Protein AF-0000000077151693 (afdb_homodimer)

Secondary structure (DSSP, 8-state):
-EEEEE-----TTBTTGGGTS-GGG-EETTEEHHHHHHHHHHHTT---EEEEE-HHHHHHHHHHTTT-GGGGGEEEEE--GGG-SSHHHHHHTTHHHHTTS-EEEEETTEEEEESSS-HHHHHHHHHHHH-SEEEEEEE-S--TTSEEEETTEEEES-S-TT--EEE-SEEEE-TTHHHHHTT----TTSS--HHHHHHHHHHTT-EEEEEE-TTEEEEE-SSHHHHHHHHHHHHHHHHHH----S-HHHHHHHTTSS-HHHHHHHHTT--BHHHHHHHHHHHH-/-EEEEE-----TTBTTGGGTS-GGG-EETTEEHHHHHHHHHHHTT---EEEEE-HHHHHHHHHHHTT-GGGGGEEEEE--GGG-SSHHHHHHTTHHHHTTS-EEEEETTEEEEESSS-HHHHHHHHHHHH-SEEEEEEE-S--TTSEEEETTEEEES-S-TT--EEE-SEEEE-TTHHHHHTT----TTSS--HHHHHHHHHHTT-EEEEEE-TTEEEEE-SSHHHHHHHHHHHHHHHHHH----S-HHHHHHHTTSS-HHHHHHHHTT--BHHHHHHHHHHHH-

pLDDT: mean 90.87, std 6.48, range [66.5, 98.62]

Sequence (570 aa):
MKGVIIAAGFGKRMWPATEAYSKIFHQIYDKPTVFYNLTNLIAMGITDICIVGTPEMNRQFKKLFSDSLLLKYLTFVDEQEDDVQGTATSIKKAEKFVGTDSFALFMGDCLFVDLTNSIFNDLREEFEERGVSLTITVPVKDARAFSYFDGDYIIEKGSDPTRKNAVPGFYIFKSDVFSYIDKISKSERNEYEIVSAINLMVKDKQFINAGHKYSLVWMDTGSMDGLKNASTLIALLENTTGRIIGSPYLELLKRGILSKKEVLDNIEHRSGQYAEALKKEVSQQMKGVIIAAGFGKRMWPATEAYSKIFHQIYDKPTVFYNLTNLIAMGITDICIVGTPEMNRQFKKLFSDSLLLKYLTFVDEQEDDVQGTATSIKKAEKFVGTDSFALFMGDCLFVDLTNSIFNDLREEFEERGVSLTITVPVKDARAFSYFDGDYIIEKGSDPTRKNAVPGFYIFKSDVFSYIDKISKSERNEYEIVSAINLMVKDKQFINAGHKYSLVWMDTGSMDGLKNASTLIALLENTTGRIIGSPYLELLKRGILSKKEVLDNIEHRSGQYAEALKKEVSQQ

Foldseek 3Di:
DAEEEEQADCLPVPPPVSVPAGQLQDDQAFGGLQLQVLLLCVLLVHQQYEYEYAPVHVVVVCVVCVLPPSVVSYDYFHDHNVQAQEPLSSVLSCLVVCPQHKYKYAYSQKHKFQPPSCVSNVVSVVCVVVVAKEFEWEFAQFQLCAWDDDDFAIDGNHPDRPDGIHTHRIIIHGSCLSVLLVVDAQDPVRGSYSSNSQRVCVVVVRYGHPYYDHRMDMFGRSDPVRSVVSSVVQCVVCVVPVDHRSHSLVSCCVVVNDDLVRSCVSLVPPDDDVSVSVVVVSVVD/DAEEEEQADCLPVDPPVSVVAGQLQDDQAFGGLQLQVLLLCVLLVHQQYEYEYAPVHVVVVCVVCVLHPSVVSYHYFHDHNVQAQEPLSSVLSCLVVCPQHKYKYAYSQKHKFQPPSCVSNVVSVVCVVVVAKEFEWEFAQFQLCAWDDDDFAIDGNHDDRPDGIHGQRIIIHGSCLSVLLVVDAQDPVRGSYSSNSQRVCVVVVRYGHPYYDHRMDMFGRSDPVRSVVSSVVQCVVCVVPVDHRSHSLVSCCVVVNDDLVRSCVSLVPPDDDVSVSVVVVSVVD

Nearest PDB structures (foldseek):
  6b5e-assembly1_A  TM=9.119E-01  e=1.435E-25  Mycobacterium tuberculosis H37Rv
  6b5e-assembly2_G  TM=9.198E-01  e=2.194E-25  Mycobacterium tuberculosis H37Rv
  3pkq-assembly2_A  TM=9.060E-01  e=1.526E-24  Salmonella enterica subsp. enterica serovar Typhimurium
  3pkq-assembly2_B  TM=8.773E-01  e=6.148E-25  Salmonella enterica subsp. enterica serovar Typhimurium
  4ho0-assembly1_A  TM=8.936E-01  e=6.153E-24  Aneurinibacillus thermoaerophilus

Radius of gyration: 25.18 Å; Cα contacts (8 Å, |Δi|>4): 1153; chains: 2; bounding box: 57×76×51 Å

Structure (mmCIF, N/CA/C/O backbone):
data_AF-0000000077151693-model_v1
#
loop_
_entity.id
_entity.type
_entity.pdbx_description
1 polymer 'Glucose-1-phosphate thymidylyltransferase'
#
loop_
_atom_site.group_PDB
_atom_site.id
_atom_site.type_symbol
_atom_site.label_atom_id
_atom_site.label_alt_id
_atom_site.label_comp_id
_atom_site.label_asym_id
_atom_site.label_entity_id
_atom_site.label_seq_id
_atom_site.pdbx_PDB_ins_code
_atom_site.Cartn_x
_atom_site.Cartn_y
_atom_site.Cartn_z
_atom_site.occupancy
_atom_site.B_iso_or_equiv
_atom_site.auth_seq_id
_atom_site.auth_comp_id
_atom_site.auth_asym_id
_atom_site.auth_atom_id
_atom_site.pdbx_PDB_model_num
ATOM 1 N N . MET A 1 1 ? -9.953 29.953 7.035 1 96.38 1 MET A N 1
ATOM 2 C CA . MET A 1 1 ? -8.75 29.125 7.059 1 96.38 1 MET A CA 1
ATOM 3 C C . MET A 1 1 ? -8.82 28.031 6.004 1 96.38 1 MET A C 1
ATOM 5 O O . MET A 1 1 ? -9.867 27.422 5.809 1 96.38 1 MET A O 1
ATOM 9 N N . LYS A 1 2 ? -7.727 27.828 5.293 1 98.44 2 LYS A N 1
ATOM 10 C CA . LYS A 1 2 ? -7.672 26.812 4.234 1 98.44 2 LYS A CA 1
ATOM 11 C C . LYS A 1 2 ? -6.785 25.641 4.637 1 98.44 2 LYS A C 1
ATOM 13 O O . LYS A 1 2 ? -6.145 25.672 5.691 1 98.44 2 LYS A O 1
ATOM 18 N N . GLY A 1 3 ? -6.918 24.531 3.877 1 98.56 3 GLY A N 1
ATOM 19 C CA . GLY A 1 3 ? -6.086 23.359 4.113 1 98.56 3 GLY A CA 1
ATOM 20 C C . GLY A 1 3 ? -5.117 23.078 2.979 1 98.56 3 GLY A C 1
ATOM 21 O O . GLY A 1 3 ? -5.457 23.25 1.807 1 98.56 3 GLY A O 1
ATOM 22 N N . VAL A 1 4 ? -3.914 22.719 3.346 1 98.25 4 VAL A N 1
ATOM 23 C CA . VAL A 1 4 ? -2.91 22.344 2.354 1 98.25 4 VAL A CA 1
ATOM 24 C C . VAL A 1 4 ? -2.271 21.016 2.738 1 98.25 4 VAL A C 1
ATOM 26 O O . VAL A 1 4 ? -1.917 20.797 3.9 1 98.25 4 VAL A O 1
ATOM 29 N N . ILE A 1 5 ? -2.217 20.109 1.831 1 96.62 5 ILE A N 1
ATOM 30 C CA . ILE A 1 5 ? -1.485 18.859 1.981 1 96.62 5 ILE A CA 1
ATOM 31 C C . ILE A 1 5 ? -0.341 18.797 0.971 1 96.62 5 ILE A C 1
ATOM 33 O O . ILE A 1 5 ? -0.561 18.953 -0.234 1 96.62 5 ILE A O 1
ATOM 37 N N . ILE A 1 6 ? 0.867 18.641 1.501 1 94.5 6 ILE A N 1
ATOM 38 C CA . ILE A 1 6 ? 2.031 18.547 0.626 1 94.5 6 ILE A CA 1
ATOM 39 C C . ILE A 1 6 ? 2.289 17.078 0.276 1 94.5 6 ILE A C 1
ATOM 41 O O . ILE A 1 6 ? 2.617 16.281 1.151 1 94.5 6 ILE A O 1
ATOM 45 N N . ALA A 1 7 ? 2.117 16.781 -0.981 1 87.94 7 ALA A N 1
ATOM 46 C CA . ALA A 1 7 ? 2.291 15.414 -1.462 1 87.94 7 ALA A CA 1
ATOM 47 C C . ALA A 1 7 ? 3.389 15.344 -2.52 1 87.94 7 ALA A C 1
ATOM 49 O O . ALA A 1 7 ? 3.471 14.367 -3.27 1 87.94 7 ALA A O 1
ATOM 50 N N . ALA A 1 8 ? 4.168 16.266 -2.744 1 72.94 8 ALA A N 1
ATOM 51 C CA . ALA A 1 8 ? 5.105 16.406 -3.855 1 72.94 8 ALA A CA 1
ATOM 52 C C . ALA A 1 8 ? 6.324 15.508 -3.662 1 72.94 8 ALA A C 1
ATOM 54 O O . ALA A 1 8 ? 7.176 15.406 -4.551 1 72.94 8 ALA A O 1
ATOM 55 N N . GLY A 1 9 ? 6.336 14.711 -2.684 1 71.12 9 GLY A N 1
ATOM 56 C CA . GLY A 1 9 ? 7.5 13.844 -2.555 1 71.12 9 GLY A CA 1
ATOM 57 C C . GLY A 1 9 ? 7.457 12.648 -3.484 1 71.12 9 GLY A C 1
ATOM 58 O O . GLY A 1 9 ? 6.418 11.992 -3.621 1 71.12 9 GLY A O 1
ATOM 59 N N . PHE A 1 10 ? 8.484 12.469 -4.312 1 66.81 10 PHE A N 1
ATOM 60 C CA . PHE A 1 10 ? 8.531 11.43 -5.336 1 66.81 10 PHE A CA 1
ATOM 61 C C . PHE A 1 10 ? 8.766 10.062 -4.707 1 66.81 10 PHE A C 1
ATOM 63 O O . PHE A 1 10 ? 8.672 9.039 -5.383 1 66.81 10 PHE A O 1
ATOM 70 N N . GLY A 1 11 ? 8.867 10.102 -3.414 1 69.31 11 GLY A N 1
ATOM 71 C CA . GLY A 1 11 ? 8.977 8.844 -2.697 1 69.31 11 GLY A CA 1
ATOM 72 C C . GLY A 1 11 ? 10.18 8.023 -3.115 1 69.31 11 GLY A C 1
ATOM 73 O O . GLY A 1 11 ? 10.102 6.793 -3.195 1 69.31 11 GLY A O 1
ATOM 74 N N . LYS A 1 12 ? 11.297 8.719 -3.443 1 72.5 12 LYS A N 1
ATOM 75 C CA . LYS A 1 12 ? 12.484 8.023 -3.938 1 72.5 12 LYS A CA 1
ATOM 76 C C . LYS A 1 12 ? 13 7.023 -2.91 1 72.5 12 LYS A C 1
ATOM 78 O O . LYS A 1 12 ? 13.531 5.973 -3.273 1 72.5 12 LYS A O 1
ATOM 83 N N . ARG A 1 13 ? 12.633 7.273 -1.697 1 76.06 1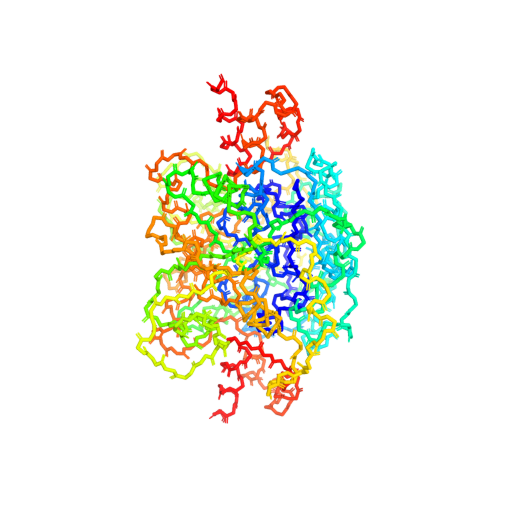3 ARG A N 1
ATOM 84 C CA . ARG A 1 13 ? 13.117 6.414 -0.62 1 76.06 13 ARG A CA 1
ATOM 85 C C . ARG A 1 13 ? 12.211 5.203 -0.437 1 76.06 13 ARG A C 1
ATOM 87 O O . ARG A 1 13 ? 12.469 4.352 0.418 1 76.06 13 ARG A O 1
ATOM 94 N N . MET A 1 14 ? 11.227 5.074 -1.236 1 81.81 14 MET A N 1
ATOM 95 C CA . MET A 1 14 ? 10.297 3.955 -1.101 1 81.81 14 MET A CA 1
ATOM 96 C C . MET A 1 14 ? 10.234 3.145 -2.391 1 81.81 14 MET A C 1
ATOM 98 O O . MET A 1 14 ? 9.219 2.508 -2.678 1 81.81 14 MET A O 1
ATOM 102 N N . TRP A 1 15 ? 11.273 3.275 -3.115 1 85.56 15 TRP A N 1
ATOM 103 C CA . TRP A 1 15 ? 11.391 2.381 -4.262 1 85.56 15 TRP A CA 1
ATOM 104 C C . TRP A 1 15 ? 11.328 0.921 -3.822 1 85.56 15 TRP A C 1
ATOM 106 O O . TRP A 1 15 ? 11.867 0.56 -2.773 1 85.56 15 TRP A O 1
ATOM 116 N N . PRO A 1 16 ? 10.547 0.108 -4.66 1 87.19 16 PRO A N 1
ATOM 117 C CA . PRO A 1 16 ? 10.141 0.33 -6.051 1 87.19 16 PRO A CA 1
ATOM 118 C C . PRO A 1 16 ? 8.703 0.819 -6.172 1 87.19 16 PRO A C 1
ATOM 120 O O . PRO A 1 16 ? 8.297 1.301 -7.234 1 87.19 16 PRO A O 1
ATOM 123 N N . ALA A 1 17 ? 7.898 0.808 -5.129 1 79.06 17 ALA A N 1
ATOM 124 C CA . ALA A 1 17 ? 6.461 1.048 -5.219 1 79.06 17 ALA A CA 1
ATOM 125 C C . ALA A 1 17 ? 6.172 2.447 -5.754 1 79.06 17 ALA A C 1
ATOM 127 O O . ALA A 1 17 ? 5.223 2.645 -6.516 1 79.06 17 ALA A O 1
ATOM 128 N N . THR A 1 18 ? 6.98 3.295 -5.449 1 76.94 18 THR A N 1
ATOM 129 C CA . THR A 1 18 ? 6.711 4.699 -5.734 1 76.94 18 THR A CA 1
ATOM 130 C C . THR A 1 18 ? 6.977 5.016 -7.203 1 76.94 18 THR A C 1
ATOM 132 O O . THR A 1 18 ? 6.66 6.109 -7.676 1 76.94 18 THR A O 1
ATOM 135 N N . GLU A 1 19 ? 7.5 4.031 -7.84 1 78.5 19 GLU A N 1
ATOM 136 C CA . GLU A 1 19 ? 7.574 4.18 -9.289 1 78.5 19 GLU A CA 1
ATOM 137 C C . GLU A 1 19 ? 6.195 4.066 -9.93 1 78.5 19 GLU A C 1
ATOM 139 O O . GLU A 1 19 ? 5.949 4.637 -10.992 1 78.5 19 GLU A O 1
ATOM 144 N N . ALA A 1 20 ? 5.395 3.393 -9.227 1 74.88 20 ALA A N 1
ATOM 145 C CA . ALA A 1 20 ? 4.082 3.125 -9.812 1 74.88 20 ALA A CA 1
ATOM 146 C C . ALA A 1 20 ? 3.051 4.148 -9.336 1 74.88 20 ALA A C 1
ATOM 148 O O . ALA A 1 20 ? 2.107 4.469 -10.062 1 74.88 20 ALA A O 1
ATOM 149 N N . TYR A 1 21 ? 3.232 4.547 -8.094 1 78.38 21 TYR A N 1
ATOM 150 C CA . TYR A 1 21 ? 2.264 5.492 -7.547 1 78.38 21 TYR A CA 1
ATOM 151 C C . TYR A 1 21 ? 2.875 6.301 -6.41 1 78.38 21 TYR A C 1
ATOM 153 O O . TYR A 1 21 ? 3.898 5.914 -5.84 1 78.38 21 TYR A O 1
ATOM 161 N N . SER A 1 22 ? 2.203 7.332 -6.066 1 81.31 22 SER A N 1
ATOM 162 C CA . SER A 1 22 ? 2.703 8.25 -5.047 1 81.31 22 SER A CA 1
ATOM 163 C C . SER A 1 22 ? 2.492 7.688 -3.646 1 81.31 22 SER A C 1
ATOM 165 O O . SER A 1 22 ? 1.486 7.023 -3.383 1 81.31 22 SER A O 1
ATOM 167 N N . LYS A 1 23 ? 3.375 8.094 -2.818 1 83.19 23 LYS A N 1
ATOM 168 C CA . LYS A 1 23 ? 3.359 7.578 -1.451 1 83.19 23 LYS A CA 1
ATOM 169 C C . LYS A 1 23 ? 2.102 8.031 -0.71 1 83.19 23 LYS A C 1
ATOM 171 O O . LYS A 1 23 ? 1.709 7.414 0.284 1 83.19 23 LYS A O 1
ATOM 176 N N . ILE A 1 24 ? 1.493 9.062 -1.16 1 85.25 24 ILE A N 1
ATOM 177 C CA . ILE A 1 24 ? 0.303 9.562 -0.486 1 85.25 24 ILE A CA 1
ATOM 178 C C . ILE A 1 24 ? -0.848 8.578 -0.661 1 85.25 24 ILE A C 1
ATOM 180 O O . ILE A 1 24 ? -1.867 8.672 0.028 1 85.25 24 ILE A O 1
ATOM 184 N N . PHE A 1 25 ? -0.628 7.625 -1.527 1 87.44 25 PHE A N 1
ATOM 185 C CA . PHE A 1 25 ? -1.661 6.629 -1.787 1 87.44 25 PHE A CA 1
ATOM 186 C C . PHE A 1 25 ? -1.347 5.32 -1.069 1 87.44 25 PHE A C 1
ATOM 188 O O . PHE A 1 25 ? -2.125 4.367 -1.136 1 87.44 25 PHE A O 1
ATOM 195 N N . HIS A 1 26 ? -0.269 5.367 -0.399 1 89.44 26 HIS A N 1
ATOM 196 C CA . HIS A 1 26 ? 0.04 4.164 0.368 1 89.44 26 HIS A CA 1
ATOM 197 C C . HIS A 1 26 ? -1.084 3.828 1.343 1 89.44 26 HIS A C 1
ATOM 199 O O . HIS A 1 26 ? -1.648 4.723 1.978 1 89.44 26 HIS A O 1
ATOM 205 N N . GLN A 1 27 ? -1.308 2.561 1.437 1 90.94 27 GLN A N 1
ATOM 206 C CA . GLN A 1 27 ? -2.371 2.113 2.33 1 90.94 27 GLN A CA 1
ATOM 207 C C . GLN A 1 27 ? -1.893 2.08 3.779 1 90.94 27 GLN A C 1
ATOM 209 O O . GLN A 1 27 ? -0.842 1.509 4.078 1 90.94 27 GLN A O 1
ATOM 214 N N . ILE A 1 28 ? -2.619 2.74 4.578 1 94.62 28 ILE A N 1
ATOM 215 C CA . ILE A 1 28 ? -2.531 2.537 6.02 1 94.62 28 ILE A CA 1
ATOM 216 C C . ILE A 1 28 ? -3.74 1.741 6.504 1 94.62 28 ILE A C 1
ATOM 218 O O . ILE A 1 28 ? -4.809 2.309 6.742 1 94.62 28 ILE A O 1
ATOM 222 N N . TYR A 1 29 ? -3.547 0.47 6.586 1 94.38 29 TYR A N 1
ATOM 223 C CA . TYR A 1 29 ? -4.598 -0.506 6.844 1 94.38 29 TYR A CA 1
ATOM 224 C C . TYR A 1 29 ? -5.711 -0.399 5.809 1 94.38 29 TYR A C 1
ATOM 226 O O . TYR A 1 29 ? -5.52 -0.755 4.645 1 94.38 29 TYR A O 1
ATOM 234 N N . ASP A 1 30 ? -6.82 0.269 6.09 1 93.06 30 ASP A N 1
ATOM 235 C CA . ASP A 1 30 ? -7.965 0.133 5.195 1 93.06 30 ASP A CA 1
ATOM 236 C C . ASP A 1 30 ? -8.195 1.415 4.395 1 93.06 30 ASP A C 1
ATOM 238 O O . ASP A 1 30 ? -9.133 1.499 3.602 1 93.06 30 ASP A O 1
ATOM 242 N N . LYS A 1 31 ? -7.324 2.379 4.523 1 94.12 31 LYS A N 1
ATOM 243 C CA . LYS A 1 31 ? -7.477 3.643 3.809 1 94.12 31 LYS A CA 1
ATOM 244 C C . LYS A 1 31 ? -6.125 4.184 3.352 1 94.12 31 LYS A C 1
ATOM 246 O O . LYS A 1 31 ? -5.094 3.895 3.967 1 94.12 31 LYS A O 1
ATOM 251 N N . PRO A 1 32 ? -6.176 4.91 2.275 1 92.69 32 PRO A N 1
ATOM 252 C CA . PRO A 1 32 ? -4.93 5.562 1.871 1 92.69 32 PRO A CA 1
ATOM 253 C C . PRO A 1 32 ? -4.508 6.676 2.824 1 92.69 32 PRO A C 1
ATOM 255 O O . PRO A 1 32 ? -5.355 7.273 3.494 1 92.69 32 PRO A O 1
ATOM 258 N N . THR A 1 33 ? -3.277 6.977 2.803 1 92.62 33 THR A N 1
ATOM 259 C CA . THR A 1 33 ? -2.666 7.945 3.705 1 92.62 33 THR A CA 1
ATOM 260 C C . THR A 1 33 ? -3.385 9.289 3.623 1 92.62 33 THR A C 1
ATOM 262 O O . THR A 1 33 ? -3.635 9.93 4.648 1 92.62 33 THR A O 1
ATOM 265 N N . VAL A 1 34 ? -3.822 9.711 2.514 1 93.06 34 VAL A N 1
ATOM 266 C CA . VAL A 1 34 ? -4.398 11.031 2.293 1 93.06 34 VAL A CA 1
ATOM 267 C C . VAL A 1 34 ? -5.723 11.148 3.047 1 93.06 34 VAL A C 1
ATOM 269 O O . VAL A 1 34 ? -6.102 12.242 3.479 1 93.06 34 VAL A O 1
ATOM 272 N N . PHE A 1 35 ? -6.434 10.07 3.273 1 94.81 35 PHE A N 1
ATOM 273 C CA . PHE A 1 35 ? -7.719 10.109 3.961 1 94.81 35 PHE A CA 1
ATOM 274 C C . PHE A 1 35 ? -7.547 10.594 5.398 1 94.81 35 PHE A C 1
ATOM 276 O O . PHE A 1 35 ? -8.391 11.328 5.914 1 94.81 35 PHE A O 1
ATOM 283 N N . TYR A 1 36 ? -6.469 10.203 5.953 1 95.12 36 TYR A N 1
ATOM 284 C CA . TYR A 1 36 ? -6.227 10.578 7.344 1 95.12 36 TYR A CA 1
ATOM 285 C C . TYR A 1 36 ? -5.949 12.07 7.465 1 95.12 36 TYR A C 1
ATOM 287 O O . TYR A 1 36 ? -6.477 12.734 8.367 1 95.12 36 TYR A O 1
ATOM 295 N N . ASN A 1 37 ? -5.172 12.57 6.566 1 95 37 ASN A N 1
ATOM 296 C CA . ASN A 1 37 ? -4.891 14.008 6.562 1 95 37 ASN A CA 1
ATOM 297 C C . ASN A 1 37 ? -6.148 14.82 6.27 1 95 37 ASN A C 1
ATOM 299 O O . ASN A 1 37 ? -6.398 15.836 6.918 1 95 37 ASN A O 1
ATOM 303 N N . LEU A 1 38 ? -6.922 14.336 5.309 1 95.75 38 LEU A N 1
ATOM 304 C CA . LEU A 1 38 ? -8.18 15 5 1 95.75 38 LEU A CA 1
ATOM 305 C C . LEU A 1 38 ? -9.102 15.023 6.219 1 95.75 38 LEU A C 1
ATOM 307 O O . LEU A 1 38 ? -9.703 16.047 6.527 1 95.75 38 LEU A O 1
ATOM 311 N N . THR A 1 39 ? -9.148 13.914 6.867 1 95.12 39 THR A N 1
ATOM 312 C CA . THR A 1 39 ? -9.984 13.789 8.055 1 95.12 39 THR A CA 1
ATOM 313 C C . THR A 1 39 ? -9.594 14.836 9.102 1 95.12 39 THR A C 1
ATOM 315 O O . THR A 1 39 ? -10.461 15.516 9.664 1 95.12 39 THR A O 1
ATOM 318 N N . ASN A 1 40 ? -8.328 14.992 9.305 1 94.38 40 ASN A N 1
ATOM 319 C CA . ASN A 1 40 ? -7.848 15.93 10.312 1 94.38 40 ASN A CA 1
ATOM 320 C C . ASN A 1 40 ? -8.148 17.375 9.922 1 94.38 40 ASN A C 1
ATOM 322 O O . ASN A 1 40 ? -8.523 18.188 10.773 1 94.38 40 ASN A O 1
ATOM 326 N N . LEU A 1 41 ? -8.008 17.688 8.656 1 96.56 41 LEU A N 1
ATOM 327 C CA . LEU A 1 41 ? -8.336 19.031 8.188 1 96.56 41 LEU A CA 1
ATOM 328 C C . LEU A 1 41 ? -9.828 19.312 8.352 1 96.56 41 LEU A C 1
ATOM 330 O O . LEU A 1 41 ? -10.211 20.375 8.836 1 96.56 41 LEU A O 1
ATOM 334 N N . ILE A 1 42 ? -10.625 18.375 7.992 1 95.19 42 ILE A N 1
ATOM 335 C CA . ILE A 1 42 ? -12.07 18.531 8.109 1 95.19 42 ILE A CA 1
ATOM 336 C C . ILE A 1 42 ? -12.453 18.641 9.586 1 95.19 42 ILE A C 1
ATOM 338 O O . ILE A 1 42 ? -13.344 19.422 9.938 1 95.19 42 ILE A O 1
ATOM 342 N N . ALA A 1 43 ? -11.742 17.891 10.398 1 92.5 43 ALA A N 1
ATOM 343 C CA . ALA A 1 43 ? -11.984 17.984 11.836 1 92.5 43 ALA A CA 1
ATOM 344 C C . ALA A 1 43 ? -11.711 19.391 12.352 1 92.5 43 ALA A C 1
ATOM 346 O O . ALA A 1 43 ? -12.32 19.828 13.336 1 92.5 43 ALA A O 1
ATOM 347 N N . MET A 1 44 ? -10.852 20.094 11.68 1 94 44 MET A N 1
ATOM 348 C CA . MET A 1 44 ? -10.539 21.469 12.016 1 94 44 MET A CA 1
ATOM 349 C C . MET A 1 44 ? -11.586 22.422 11.445 1 94 44 MET A C 1
ATOM 351 O O . MET A 1 44 ? -11.516 23.625 11.664 1 94 44 MET A O 1
ATOM 355 N N . GLY A 1 45 ? -12.508 21.875 10.703 1 93.94 45 GLY A N 1
ATOM 356 C CA . GLY A 1 45 ? -13.531 22.672 10.062 1 93.94 45 GLY A CA 1
ATOM 357 C C . GLY A 1 45 ? -13.109 23.219 8.703 1 93.94 45 GLY A C 1
ATOM 358 O O . GLY A 1 45 ? -13.695 24.172 8.195 1 93.94 45 GLY A O 1
ATOM 359 N N . ILE A 1 46 ? -12.125 22.641 8.156 1 96.94 46 ILE A N 1
ATOM 360 C CA . ILE A 1 46 ? -11.57 23.125 6.902 1 96.94 46 ILE A CA 1
ATOM 361 C C . ILE A 1 46 ? -12.07 22.266 5.746 1 96.94 46 ILE A C 1
ATOM 363 O O . ILE A 1 46 ? -11.883 21.047 5.746 1 96.94 46 ILE A O 1
ATOM 367 N N . THR A 1 47 ? -12.672 22.891 4.695 1 96.75 47 THR A N 1
ATOM 368 C CA . THR A 1 47 ? -13.156 22.109 3.555 1 96.75 47 THR A CA 1
ATOM 369 C C . THR A 1 47 ? -12.594 22.672 2.25 1 96.75 47 THR A C 1
ATOM 371 O O . THR A 1 47 ? -12.828 22.109 1.177 1 96.75 47 THR A O 1
ATOM 374 N N . ASP A 1 48 ? -11.969 23.797 2.322 1 98.12 48 ASP A N 1
ATOM 375 C CA . ASP A 1 48 ? -11.203 24.312 1.187 1 98.12 48 ASP A CA 1
ATOM 376 C C . ASP A 1 48 ? -9.75 23.828 1.252 1 98.12 48 ASP A C 1
ATOM 378 O O . ASP A 1 48 ? -8.914 24.469 1.9 1 98.12 48 ASP A O 1
ATOM 382 N N . ILE A 1 49 ? -9.508 22.719 0.567 1 97.81 49 ILE A N 1
ATOM 383 C CA . ILE A 1 49 ? -8.25 22 0.762 1 97.81 49 ILE A CA 1
ATOM 384 C C . ILE A 1 49 ? -7.5 21.906 -0.563 1 97.81 49 ILE A C 1
ATOM 386 O O . ILE A 1 49 ? -8.094 21.594 -1.6 1 97.81 49 ILE A O 1
ATOM 390 N N . CYS A 1 50 ? -6.254 22.203 -0.517 1 97.56 50 CYS A N 1
ATOM 391 C CA . CYS A 1 50 ? -5.363 22.094 -1.666 1 97.56 50 CYS A CA 1
ATOM 392 C C . CYS A 1 50 ? -4.363 20.969 -1.478 1 97.56 50 CYS A C 1
ATOM 394 O O . CYS A 1 50 ? -3.762 20.828 -0.409 1 97.56 50 CYS A O 1
ATOM 396 N N . ILE A 1 51 ? -4.234 20.141 -2.463 1 95.38 51 ILE A N 1
ATOM 397 C CA . ILE A 1 51 ? -3.203 19.109 -2.488 1 95.38 51 ILE A CA 1
ATOM 398 C C . ILE A 1 51 ? -2.127 19.484 -3.506 1 95.38 51 ILE A C 1
ATOM 400 O O . ILE A 1 51 ? -2.416 19.625 -4.695 1 95.38 51 ILE A O 1
ATOM 404 N N . VAL A 1 52 ? -0.929 19.672 -2.986 1 95.06 52 VAL A N 1
ATOM 405 C CA . VAL A 1 52 ? 0.211 19.969 -3.848 1 95.06 52 VAL A CA 1
ATOM 406 C C . VAL A 1 52 ? 0.963 18.688 -4.176 1 95.06 52 VAL A C 1
ATOM 408 O O . VAL A 1 52 ? 1.531 18.047 -3.285 1 95.06 52 VAL A O 1
ATOM 411 N N . GLY A 1 53 ? 0.914 18.281 -5.367 1 91.44 53 GLY A N 1
ATOM 412 C CA . GLY A 1 53 ? 1.579 17.062 -5.801 1 91.44 53 GLY A CA 1
ATOM 413 C C . GLY A 1 53 ? 2.041 17.125 -7.246 1 91.44 53 GLY A C 1
ATOM 414 O O . GLY A 1 53 ? 1.892 18.156 -7.91 1 91.44 53 GLY A O 1
ATOM 415 N N . THR A 1 54 ? 2.662 16.094 -7.703 1 87 54 THR A N 1
ATOM 416 C CA . THR A 1 54 ? 3.078 16.016 -9.102 1 87 54 THR A CA 1
ATOM 417 C C . THR A 1 54 ? 1.869 15.844 -10.016 1 87 54 THR A C 1
ATOM 419 O O . THR A 1 54 ? 0.794 15.438 -9.562 1 87 54 THR A O 1
ATOM 422 N N . PRO A 1 55 ? 2.152 16.156 -11.258 1 86.19 55 PRO A N 1
ATOM 423 C CA . PRO A 1 55 ? 1.048 15.977 -12.203 1 86.19 55 PRO A CA 1
ATOM 424 C C . PRO A 1 55 ? 0.528 14.539 -12.234 1 86.19 55 PRO A C 1
ATOM 426 O O . PRO A 1 55 ? -0.684 14.32 -12.297 1 86.19 55 PRO A O 1
ATOM 429 N N . GLU A 1 56 ? 1.395 13.633 -12.148 1 79.94 56 GLU A N 1
ATOM 430 C CA . GLU A 1 56 ? 0.995 12.227 -12.156 1 79.94 56 GLU A CA 1
ATOM 431 C C . GLU A 1 56 ? 0.181 11.875 -10.922 1 79.94 56 GLU A C 1
ATOM 433 O O . GLU A 1 56 ? -0.83 11.172 -11.008 1 79.94 56 GLU A O 1
ATOM 438 N N . MET A 1 57 ? 0.623 12.328 -9.891 1 82.62 57 MET A N 1
ATOM 439 C CA . MET A 1 57 ? -0.086 12.094 -8.633 1 82.62 57 MET A CA 1
ATOM 440 C C . MET A 1 57 ? -1.483 12.703 -8.68 1 82.62 57 MET A C 1
ATOM 442 O O . MET A 1 57 ? -2.451 12.086 -8.234 1 82.62 57 MET A O 1
ATOM 446 N N . ASN A 1 58 ? -1.485 13.875 -9.18 1 85.19 58 ASN A N 1
ATOM 447 C CA . ASN A 1 58 ? -2.771 14.562 -9.227 1 85.19 58 ASN A CA 1
ATOM 448 C C . ASN A 1 58 ? -3.76 13.844 -10.141 1 85.19 58 ASN A C 1
ATOM 450 O O . ASN A 1 58 ? -4.965 13.836 -9.883 1 85.19 58 ASN A O 1
ATOM 454 N N . ARG A 1 59 ? -3.236 13.227 -11.117 1 82.06 59 ARG A N 1
ATOM 455 C CA . ARG A 1 59 ? -4.086 12.406 -11.977 1 82.06 59 ARG A CA 1
ATOM 456 C C . ARG A 1 59 ? -4.629 11.203 -11.211 1 82.06 59 ARG A C 1
ATOM 458 O O . ARG A 1 59 ? -5.809 10.867 -11.328 1 82.06 59 ARG A O 1
ATOM 465 N N . GLN A 1 60 ? -3.758 10.664 -10.453 1 79.94 60 GLN A N 1
ATOM 466 C CA . GLN A 1 60 ? -4.172 9.523 -9.641 1 79.94 60 GLN A CA 1
ATOM 467 C C . GLN A 1 60 ? -5.219 9.93 -8.609 1 79.94 60 GLN A C 1
ATOM 469 O O . GLN A 1 60 ? -6.152 9.172 -8.336 1 79.94 60 GLN A O 1
ATOM 474 N N . PHE A 1 61 ? -5.031 11.07 -8.125 1 82.38 61 PHE A N 1
ATOM 475 C CA . PHE A 1 61 ? -5.98 11.602 -7.152 1 82.38 61 PHE A CA 1
ATOM 476 C C . PHE A 1 61 ? -7.355 11.789 -7.781 1 82.38 61 PHE A C 1
ATOM 478 O O . PHE A 1 61 ? -8.375 11.445 -7.18 1 82.38 61 PHE A O 1
ATOM 485 N N . LYS A 1 62 ? -7.277 12.367 -8.867 1 80.81 62 LYS A N 1
ATOM 486 C CA . LYS A 1 62 ? -8.539 12.625 -9.555 1 80.81 62 LYS A CA 1
ATOM 487 C C . LYS A 1 62 ? -9.281 11.32 -9.844 1 80.81 62 LYS A C 1
ATOM 489 O O . LYS A 1 62 ? -10.508 11.273 -9.789 1 80.81 62 LYS A O 1
ATOM 494 N N . LYS A 1 63 ? -8.539 10.328 -9.992 1 79.44 63 LYS A N 1
ATOM 495 C CA . LYS A 1 63 ? -9.156 9.016 -10.172 1 79.44 63 LYS A CA 1
ATOM 496 C C . LYS A 1 63 ? -9.719 8.492 -8.859 1 79.44 63 LYS A C 1
ATOM 498 O O . LYS A 1 63 ? -10.852 8.008 -8.812 1 79.44 63 LYS A O 1
ATOM 503 N N . LEU A 1 64 ? -8.977 8.625 -7.863 1 78.19 64 LEU A N 1
ATOM 504 C CA . LEU A 1 64 ? -9.383 8.164 -6.539 1 78.19 64 LEU A CA 1
ATOM 505 C C . LEU A 1 64 ? -10.688 8.828 -6.113 1 78.19 64 LEU A C 1
ATOM 507 O O . LEU A 1 64 ? -11.555 8.18 -5.523 1 78.19 64 LEU A O 1
ATOM 511 N N . PHE A 1 65 ? -10.797 10.047 -6.52 1 78.62 65 PHE A N 1
ATOM 512 C CA . PHE A 1 65 ? -11.93 10.82 -6.016 1 78.62 65 PHE A CA 1
ATOM 513 C C . PHE A 1 65 ? -12.969 11.031 -7.109 1 78.62 65 PHE A C 1
ATOM 515 O O . PHE A 1 65 ? -13.938 11.766 -6.918 1 78.62 65 PHE A O 1
ATOM 522 N N . SER A 1 66 ? -12.773 10.492 -8.266 1 74.94 66 SER A N 1
ATOM 523 C CA . SER A 1 66 ? -13.586 10.773 -9.445 1 74.94 66 SER A CA 1
ATOM 524 C C . SER A 1 66 ? -15.07 10.648 -9.125 1 74.94 66 SER A C 1
ATOM 526 O O . SER A 1 66 ? -15.875 11.484 -9.555 1 74.94 66 SER A O 1
ATOM 528 N N . ASP A 1 67 ? -15.461 9.758 -8.383 1 78.31 67 ASP A N 1
ATOM 529 C CA . ASP A 1 67 ? -16.875 9.602 -8.047 1 78.31 67 ASP A CA 1
ATOM 530 C C . ASP A 1 67 ? -17.125 9.82 -6.559 1 78.31 67 ASP A C 1
ATOM 532 O O . ASP A 1 67 ? -18.125 9.367 -6.012 1 78.31 67 ASP A O 1
ATOM 536 N N . SER A 1 68 ? -16.234 10.578 -6.094 1 84.44 68 SER A N 1
ATOM 537 C CA . SER A 1 68 ? -16.312 10.789 -4.652 1 84.44 68 SER A CA 1
ATOM 538 C C . SER A 1 68 ? -16.875 12.164 -4.32 1 84.44 68 SER A C 1
ATOM 540 O O . SER A 1 68 ? -16.578 13.141 -5.008 1 84.44 68 SER A O 1
ATOM 542 N N . LEU A 1 69 ? -17.641 12.281 -3.301 1 88.56 69 LEU A N 1
ATOM 543 C CA . LEU A 1 69 ? -18.156 13.539 -2.768 1 88.56 69 LEU A CA 1
ATOM 544 C C . LEU A 1 69 ? -17.016 14.414 -2.264 1 88.56 69 LEU A C 1
ATOM 546 O O . LEU A 1 69 ? -17.172 15.625 -2.107 1 88.56 69 LEU A O 1
ATOM 550 N N . LEU A 1 70 ? -15.906 13.812 -2.158 1 90.31 70 LEU A N 1
ATOM 551 C CA . LEU A 1 70 ? -14.789 14.531 -1.549 1 90.31 70 LEU A CA 1
ATOM 552 C C . LEU A 1 70 ? -14.141 15.469 -2.555 1 90.31 70 LEU A C 1
ATOM 554 O O . LEU A 1 70 ? -13.445 16.406 -2.166 1 90.31 70 LEU A O 1
ATOM 558 N N . LEU A 1 71 ? -14.375 15.211 -3.822 1 89.94 71 LEU A N 1
ATOM 559 C CA . LEU A 1 71 ? -13.688 15.953 -4.875 1 89.94 71 LEU A CA 1
ATOM 560 C C . LEU A 1 71 ? -14.031 17.438 -4.816 1 89.94 71 LEU A C 1
ATOM 562 O O . LEU A 1 71 ? -13.188 18.281 -5.113 1 89.94 71 LEU A O 1
ATOM 566 N N . LYS A 1 72 ? -15.195 17.734 -4.422 1 91.56 72 LYS A N 1
ATOM 567 C CA . LYS A 1 72 ? -15.656 19.125 -4.453 1 91.56 72 LYS A CA 1
ATOM 568 C C . LYS A 1 72 ? -14.93 19.969 -3.408 1 91.56 72 LYS A C 1
ATOM 570 O O . LYS A 1 72 ? -14.961 21.188 -3.463 1 91.56 72 LYS A O 1
ATOM 575 N N . TYR A 1 73 ? -14.258 19.328 -2.5 1 94.44 73 TYR A N 1
ATOM 576 C CA . TYR A 1 73 ? -13.562 20.047 -1.437 1 94.44 73 TYR A CA 1
ATOM 577 C C . TYR A 1 73 ? -12.078 20.188 -1.755 1 94.44 73 TYR A C 1
ATOM 579 O O . TYR A 1 73 ? -11.328 20.812 -0.992 1 94.44 73 TYR A O 1
ATOM 587 N N . LEU A 1 74 ? -11.695 19.672 -2.949 1 94.88 74 LEU A N 1
ATOM 588 C CA . LEU A 1 74 ? -10.266 19.531 -3.199 1 94.88 74 LEU A CA 1
ATOM 589 C C . LEU A 1 74 ? -9.844 20.344 -4.418 1 94.88 74 LEU A C 1
ATOM 591 O O . LEU A 1 74 ? -10.562 20.391 -5.418 1 94.88 74 LEU A O 1
ATOM 595 N N . THR A 1 75 ? -8.797 21.047 -4.277 1 95.88 75 THR A N 1
ATOM 596 C CA . THR A 1 75 ? -8.078 21.688 -5.375 1 95.88 75 THR A CA 1
ATOM 597 C C . THR A 1 75 ? -6.691 21.078 -5.547 1 95.88 75 THR A C 1
ATOM 599 O O . THR A 1 75 ? -5.996 20.812 -4.562 1 95.88 75 THR A O 1
ATOM 602 N N . PHE A 1 76 ? -6.348 20.828 -6.785 1 93.81 76 PHE A N 1
ATOM 603 C CA . PHE A 1 76 ? -5.062 20.203 -7.051 1 93.81 76 PHE A CA 1
ATOM 604 C C . PHE A 1 76 ? -4.094 21.188 -7.695 1 93.81 76 PHE A C 1
ATOM 606 O O . PHE A 1 76 ? -4.457 21.891 -8.633 1 93.81 76 PHE A O 1
ATOM 613 N N . VAL A 1 77 ? -2.943 21.234 -7.105 1 94.5 77 VAL A N 1
ATOM 614 C CA . VAL A 1 77 ? -1.885 22.078 -7.641 1 94.5 77 VAL A CA 1
ATOM 615 C C . VAL A 1 77 ? -0.703 21.219 -8.078 1 94.5 77 VAL A C 1
ATOM 617 O O . VAL A 1 77 ? -0.192 20.406 -7.301 1 94.5 77 VAL A O 1
ATOM 620 N N . ASP A 1 78 ? -0.258 21.469 -9.32 1 91.88 78 ASP A N 1
ATOM 621 C CA . ASP A 1 78 ? 0.833 20.688 -9.883 1 91.88 78 ASP A CA 1
ATOM 622 C C . ASP A 1 78 ? 2.189 21.281 -9.531 1 91.88 78 ASP A C 1
ATOM 624 O O . ASP A 1 78 ? 2.385 22.5 -9.648 1 91.88 78 ASP A O 1
ATOM 628 N N . GLU A 1 79 ? 2.959 20.391 -9.023 1 90.06 79 GLU A N 1
ATOM 629 C CA . GLU A 1 79 ? 4.371 20.734 -8.844 1 90.06 79 GLU A CA 1
ATOM 630 C C . GLU A 1 79 ? 5.258 19.812 -9.688 1 90.06 79 GLU A C 1
ATOM 632 O O . GLU A 1 79 ? 5.277 18.594 -9.477 1 90.06 79 GLU A O 1
ATOM 637 N N . GLN A 1 80 ? 6.016 20.406 -10.531 1 86 80 GLN A N 1
ATOM 638 C CA . GLN A 1 80 ? 6.914 19.625 -11.375 1 86 80 GLN A CA 1
ATOM 639 C C . GLN A 1 80 ? 8.109 19.109 -10.578 1 86 80 GLN A C 1
ATOM 641 O O . GLN A 1 80 ? 8.547 19.766 -9.625 1 86 80 GLN A O 1
ATOM 646 N N . GLU A 1 81 ? 8.547 17.953 -10.977 1 77.81 81 GLU A N 1
ATOM 647 C CA . GLU A 1 81 ? 9.641 17.297 -10.258 1 77.81 81 GLU A CA 1
ATOM 648 C C . GLU A 1 81 ? 10.844 18.234 -10.133 1 77.81 81 GLU A C 1
ATOM 650 O O . GLU A 1 81 ? 11.438 18.344 -9.055 1 77.81 81 GLU A O 1
ATOM 655 N N . ASP A 1 82 ? 11.164 18.891 -11.125 1 79.75 82 ASP A N 1
ATOM 656 C CA . ASP A 1 82 ? 12.336 19.75 -11.141 1 79.75 82 ASP A CA 1
ATOM 657 C C . ASP A 1 82 ? 12.148 20.953 -10.219 1 79.75 82 ASP A C 1
ATOM 659 O O . ASP A 1 82 ? 13.125 21.594 -9.828 1 79.75 82 ASP A O 1
ATOM 663 N N . ASP A 1 83 ? 10.93 21.188 -9.883 1 81.06 83 ASP A N 1
ATOM 664 C CA . ASP A 1 83 ? 10.609 22.328 -9.031 1 81.06 83 ASP A CA 1
ATOM 665 C C . ASP A 1 83 ? 10.703 21.953 -7.555 1 81.06 83 ASP A C 1
ATOM 667 O O . ASP A 1 83 ? 10.68 22.828 -6.688 1 81.06 83 ASP A O 1
ATOM 671 N N . VAL A 1 84 ? 10.805 20.625 -7.367 1 79.88 84 VAL A N 1
ATOM 672 C CA . VAL A 1 84 ? 10.844 20.188 -5.977 1 79.88 84 VAL A CA 1
ATOM 673 C C . VAL A 1 84 ? 12.258 20.312 -5.426 1 79.88 84 VAL A C 1
ATOM 675 O O . VAL A 1 84 ? 13.055 19.375 -5.531 1 79.88 84 VAL A O 1
ATOM 678 N N . GLN A 1 85 ? 12.531 21.422 -4.742 1 85.69 85 GLN A N 1
ATOM 679 C CA . GLN A 1 85 ? 13.859 21.703 -4.199 1 85.69 85 GLN A CA 1
ATOM 680 C C . GLN A 1 85 ? 13.812 21.812 -2.678 1 85.69 85 GLN A C 1
ATOM 682 O O . GLN A 1 85 ? 14.695 22.438 -2.074 1 85.69 85 GLN A O 1
ATOM 687 N N . GLY A 1 86 ? 12.758 21.297 -2.115 1 87.75 86 GLY A N 1
ATOM 688 C CA . GLY A 1 86 ? 12.547 21.359 -0.679 1 87.75 86 GLY A CA 1
ATOM 689 C C . GLY A 1 86 ? 11.094 21.625 -0.304 1 87.75 86 GLY A C 1
ATOM 690 O O . GLY A 1 86 ? 10.289 22 -1.155 1 87.75 86 GLY A O 1
ATOM 691 N N . THR A 1 87 ? 10.891 21.5 0.963 1 91 87 THR A N 1
ATOM 692 C CA . THR A 1 87 ? 9.516 21.625 1.437 1 91 87 THR A CA 1
ATOM 693 C C . THR A 1 87 ? 9 23.047 1.261 1 91 87 THR A C 1
ATOM 695 O O . THR A 1 87 ? 7.809 23.25 1.016 1 91 87 THR A O 1
ATOM 698 N N . ALA A 1 88 ? 9.914 24.031 1.386 1 94.44 88 ALA A N 1
ATOM 699 C CA . ALA A 1 88 ? 9.5 25.422 1.242 1 94.44 88 ALA A CA 1
ATOM 700 C C . ALA A 1 88 ? 8.984 25.688 -0.165 1 94.44 88 ALA A C 1
ATOM 702 O O . ALA A 1 88 ? 7.992 26.406 -0.338 1 94.44 88 ALA A O 1
ATOM 703 N N . THR A 1 89 ? 9.633 25.109 -1.107 1 93.19 89 THR A N 1
ATOM 704 C CA . THR A 1 89 ? 9.219 25.328 -2.488 1 93.19 89 THR A CA 1
ATOM 705 C C . THR A 1 89 ? 7.867 24.688 -2.762 1 93.19 89 THR A C 1
ATOM 707 O O . THR A 1 89 ? 7.051 25.234 -3.506 1 93.19 89 THR A O 1
ATOM 710 N N . SER A 1 90 ? 7.664 23.531 -2.172 1 93.81 90 SER A N 1
ATOM 711 C CA . SER A 1 90 ? 6.379 22.859 -2.328 1 93.81 90 SER A CA 1
ATOM 712 C C . SER A 1 90 ? 5.25 23.672 -1.698 1 93.81 90 SER A C 1
ATOM 714 O O . SER A 1 90 ? 4.168 23.781 -2.279 1 93.81 90 SER A O 1
ATOM 716 N N . ILE A 1 91 ? 5.523 24.203 -0.555 1 95.88 91 ILE A N 1
ATOM 717 C CA . ILE A 1 91 ? 4.527 25 0.138 1 95.88 91 ILE A CA 1
ATOM 718 C C . ILE A 1 91 ? 4.223 26.266 -0.673 1 95.88 91 ILE A C 1
ATOM 720 O O . ILE A 1 91 ? 3.068 26.688 -0.773 1 95.88 91 ILE A O 1
ATOM 724 N N . LYS A 1 92 ? 5.23 26.812 -1.27 1 96.5 92 LYS A N 1
ATOM 725 C CA . LYS A 1 92 ? 5.09 28.031 -2.064 1 96.5 92 LYS A CA 1
ATOM 726 C C . LYS A 1 92 ? 4.125 27.812 -3.227 1 96.5 92 LYS A C 1
ATOM 728 O O . LYS A 1 92 ? 3.434 28.75 -3.641 1 96.5 92 LYS A O 1
ATOM 733 N N . LYS A 1 93 ? 4.035 26.656 -3.734 1 96 93 LYS A N 1
ATOM 734 C CA . LYS A 1 93 ? 3.148 26.344 -4.848 1 96 93 LYS A CA 1
ATOM 735 C C . LYS A 1 93 ? 1.688 26.562 -4.465 1 96 93 LYS A C 1
ATOM 737 O O . LYS A 1 93 ? 0.831 26.734 -5.336 1 96 93 LYS A O 1
ATOM 742 N N . ALA A 1 94 ? 1.427 26.547 -3.18 1 96.94 94 ALA A N 1
ATOM 743 C CA . ALA A 1 94 ? 0.051 26.688 -2.711 1 96.94 94 ALA A CA 1
ATOM 744 C C . ALA A 1 94 ? -0.302 28.156 -2.498 1 96.94 94 ALA A C 1
ATOM 746 O O . ALA A 1 94 ? -1.418 28.484 -2.086 1 96.94 94 ALA A O 1
ATOM 747 N N . GLU A 1 95 ? 0.557 29.047 -2.807 1 98.12 95 GLU A N 1
ATOM 748 C CA . GLU A 1 95 ? 0.404 30.453 -2.471 1 98.12 95 GLU A CA 1
ATOM 749 C C . GLU A 1 95 ? -0.843 31.047 -3.123 1 98.12 95 GLU A C 1
ATOM 751 O O . GLU A 1 95 ? -1.629 31.734 -2.463 1 98.12 95 GLU A O 1
ATOM 756 N N . LYS A 1 96 ? -1 30.797 -4.391 1 97.75 96 LYS A N 1
ATOM 757 C CA . LYS A 1 96 ? -2.148 31.344 -5.102 1 97.75 96 LYS A CA 1
ATOM 758 C C . LYS A 1 96 ? -3.459 30.812 -4.523 1 97.75 96 LYS A C 1
ATOM 760 O O . LYS A 1 96 ? -4.434 31.562 -4.395 1 97.75 96 LYS A O 1
ATOM 765 N N . PHE A 1 97 ? -3.5 29.594 -4.211 1 98 97 PHE A N 1
ATOM 766 C CA . PHE A 1 97 ? -4.688 28.969 -3.635 1 98 97 PHE A CA 1
ATOM 767 C C . PHE A 1 97 ? -5.012 29.578 -2.275 1 98 97 PHE A C 1
ATOM 769 O O . PHE A 1 97 ? -6.168 29.875 -1.981 1 98 97 PHE A O 1
ATOM 776 N N . VAL A 1 98 ? -3.959 29.75 -1.447 1 98 98 VAL A N 1
ATOM 777 C CA . VAL A 1 98 ? -4.121 30.219 -0.072 1 98 98 VAL A CA 1
ATOM 778 C C . VAL A 1 98 ? -4.551 31.672 -0.066 1 98 98 VAL A C 1
ATOM 780 O O . VAL A 1 98 ? -5.395 32.094 0.737 1 98 98 VAL A O 1
ATOM 783 N N . GLY A 1 99 ? -3.916 32.469 -0.984 1 97.62 99 GLY A N 1
ATOM 784 C CA . GLY A 1 99 ? -4.184 33.906 -0.997 1 97.62 99 GLY A CA 1
ATOM 785 C C . GLY A 1 99 ? -3.762 34.594 0.284 1 97.62 99 GLY A C 1
ATOM 786 O O . GLY A 1 99 ? -2.617 34.469 0.723 1 97.62 99 GLY A O 1
ATOM 787 N N . THR A 1 100 ? -4.734 35.281 0.932 1 97.62 100 THR A N 1
ATOM 788 C CA . THR A 1 100 ? -4.434 36.062 2.145 1 97.62 100 THR A CA 1
ATOM 789 C C . THR A 1 100 ? -4.93 35.312 3.381 1 97.62 100 THR A C 1
ATOM 791 O O . THR A 1 100 ? -4.844 35.812 4.496 1 97.62 100 THR A O 1
ATOM 794 N N . ASP A 1 101 ? -5.438 34.094 3.139 1 98.06 101 ASP A N 1
ATOM 795 C CA . ASP A 1 101 ? -5.996 33.312 4.246 1 98.06 101 ASP A CA 1
ATOM 796 C C . ASP A 1 101 ? -4.895 32.688 5.074 1 98.06 101 ASP A C 1
ATOM 798 O O . ASP A 1 101 ? -3.754 32.562 4.617 1 98.06 101 ASP A O 1
ATOM 802 N N . SER A 1 102 ? -5.207 32.344 6.344 1 98.38 102 SER A N 1
ATOM 803 C CA . SER A 1 102 ? -4.395 31.391 7.07 1 98.38 102 SER A CA 1
ATOM 804 C C . SER A 1 102 ? -4.648 29.969 6.566 1 98.38 102 SER A C 1
ATOM 806 O O . SER A 1 102 ? -5.629 29.719 5.863 1 98.38 102 SER A O 1
ATOM 808 N N . PHE A 1 103 ? -3.732 29.078 6.875 1 98.56 103 PHE A N 1
ATOM 809 C CA . PHE A 1 103 ? -3.953 27.719 6.402 1 98.56 103 PHE A CA 1
ATOM 810 C C . PHE A 1 103 ? -3.256 26.703 7.305 1 98.56 103 PHE A C 1
ATOM 812 O O . PHE A 1 103 ? -2.191 27 7.855 1 98.56 103 PHE A O 1
ATOM 819 N N . ALA A 1 104 ? -3.918 25.594 7.484 1 98.44 104 ALA A N 1
ATOM 820 C CA . ALA A 1 104 ? -3.316 24.406 8.102 1 98.44 104 ALA A CA 1
ATOM 821 C C . ALA A 1 104 ? -2.609 23.547 7.066 1 98.44 104 ALA A C 1
ATOM 823 O O . ALA A 1 104 ? -3.125 23.344 5.965 1 98.44 104 ALA A O 1
ATOM 824 N N . LEU A 1 105 ? -1.437 23.141 7.453 1 98.19 105 LEU A N 1
ATOM 825 C CA . LEU A 1 105 ? -0.614 22.375 6.527 1 98.19 105 LEU A CA 1
ATOM 826 C C . LEU A 1 105 ? -0.248 21.016 7.125 1 98.19 105 LEU A C 1
ATOM 828 O O . LEU A 1 105 ? 0.192 20.938 8.273 1 98.19 105 LEU A O 1
ATOM 832 N N . PHE A 1 106 ? -0.509 19.969 6.375 1 96.88 106 PHE A N 1
ATOM 833 C CA . PHE A 1 106 ? -0.053 18.625 6.699 1 96.88 106 PHE A CA 1
ATOM 834 C C . PHE A 1 106 ? 0.914 18.109 5.637 1 96.88 106 PHE A C 1
ATOM 836 O O . PHE A 1 106 ? 0.658 18.25 4.441 1 96.88 106 PHE A O 1
ATOM 843 N N . MET A 1 107 ? 2.023 17.562 6.137 1 93.5 107 MET A N 1
ATOM 844 C CA . MET A 1 107 ? 2.82 16.75 5.23 1 93.5 107 MET A CA 1
ATOM 845 C C . MET A 1 107 ? 2.088 15.453 4.879 1 93.5 107 MET A C 1
ATOM 847 O O . MET A 1 107 ? 1.559 14.781 5.762 1 93.5 107 MET A O 1
ATOM 851 N N . GLY A 1 108 ? 2.064 15.133 3.633 1 92.31 108 GLY A N 1
ATOM 852 C CA . GLY A 1 108 ? 1.25 14.039 3.131 1 92.31 108 GLY A CA 1
ATOM 853 C C . GLY A 1 108 ? 1.722 12.68 3.609 1 92.31 108 GLY A C 1
ATOM 854 O O . GLY A 1 108 ? 0.954 11.719 3.609 1 92.31 108 GLY A O 1
ATOM 855 N N . ASP A 1 109 ? 2.895 12.555 4.004 1 89.62 109 ASP A N 1
ATOM 856 C CA . ASP A 1 109 ? 3.439 11.25 4.387 1 89.62 109 ASP A CA 1
ATOM 857 C C . ASP A 1 109 ? 3.475 11.094 5.902 1 89.62 109 ASP A C 1
ATOM 859 O O . ASP A 1 109 ? 4.391 10.469 6.445 1 89.62 109 ASP A O 1
ATOM 863 N N . CYS A 1 110 ? 2.562 11.742 6.598 1 92.69 110 CYS A N 1
ATOM 864 C CA . CYS A 1 110 ? 2.455 11.625 8.047 1 92.69 110 CYS A CA 1
ATOM 865 C C . CYS A 1 110 ? 1.064 11.148 8.453 1 92.69 110 CYS A C 1
ATOM 867 O O . CYS A 1 110 ? 0.072 11.5 7.812 1 92.69 110 CYS A O 1
ATOM 869 N N . LEU A 1 111 ? 1.089 10.32 9.445 1 94.06 111 LEU A N 1
ATOM 870 C CA . LEU A 1 111 ? -0.156 9.898 10.078 1 94.06 111 LEU A CA 1
ATOM 871 C C . LEU A 1 111 ? -0.324 10.57 11.438 1 94.06 111 LEU A C 1
ATOM 873 O O . LEU A 1 111 ? 0.595 10.555 12.258 1 94.06 111 LEU A O 1
ATOM 877 N N . PHE A 1 112 ? -1.421 11.258 11.625 1 93.56 112 PHE A N 1
ATOM 878 C CA . PHE A 1 112 ? -1.811 11.836 12.898 1 93.56 112 PHE A CA 1
ATOM 879 C C . PHE A 1 112 ? -3.076 11.172 13.438 1 93.56 112 PHE A C 1
ATOM 881 O O . PHE A 1 112 ? -4.121 11.211 12.781 1 93.56 112 PHE A O 1
ATOM 888 N N . VAL A 1 113 ? -2.949 10.539 14.5 1 89.88 113 VAL A N 1
ATOM 889 C CA . VAL A 1 113 ? -4.121 9.953 15.141 1 89.88 113 VAL A CA 1
ATOM 890 C C . VAL A 1 113 ? -4.41 10.68 16.453 1 89.88 113 VAL A C 1
ATOM 892 O O . VAL A 1 113 ? -3.625 10.602 17.391 1 89.88 113 VAL A O 1
ATOM 895 N N . ASP A 1 114 ? -5.438 11.336 16.344 1 85.44 114 ASP A N 1
ATOM 896 C CA . ASP A 1 114 ? -5.898 12.055 17.531 1 85.44 114 ASP A CA 1
ATOM 897 C C . ASP A 1 114 ? -6.785 11.172 18.391 1 85.44 114 ASP A C 1
ATOM 899 O O . ASP A 1 114 ? -7.961 10.969 18.094 1 85.44 114 ASP A O 1
ATOM 903 N N . LEU A 1 115 ? -6.309 10.734 19.516 1 71.62 115 LEU A N 1
ATOM 904 C CA . LEU A 1 115 ? -7.004 9.797 20.391 1 71.62 115 LEU A CA 1
ATOM 905 C C . LEU A 1 115 ? -8.133 10.492 21.141 1 71.62 115 LEU A C 1
ATOM 907 O O . LEU A 1 115 ? -9.023 9.836 21.672 1 71.62 115 LEU A O 1
ATOM 911 N N . THR A 1 116 ? -8.07 11.789 21.188 1 71.31 116 THR A N 1
ATOM 912 C CA . THR A 1 116 ? -9.078 12.547 21.922 1 71.31 116 THR A CA 1
ATOM 913 C C . THR A 1 116 ? -10.117 13.125 20.969 1 71.31 116 THR A C 1
ATOM 915 O O . THR A 1 116 ? -11.18 13.57 21.391 1 71.31 116 THR A O 1
ATOM 918 N N . ASN A 1 117 ? -9.82 13.211 19.797 1 69.62 117 ASN A N 1
ATOM 919 C CA . ASN A 1 117 ? -10.633 13.758 18.719 1 69.62 117 ASN A CA 1
ATOM 920 C C . ASN A 1 117 ? -10.875 15.258 18.906 1 69.62 117 ASN A C 1
ATOM 922 O O . ASN A 1 117 ? -11.906 15.781 18.5 1 69.62 117 ASN A O 1
ATOM 926 N N . SER A 1 118 ? -9.961 15.945 19.594 1 83.5 118 SER A N 1
ATOM 927 C CA . SER A 1 118 ? -10.188 17.359 19.859 1 83.5 118 SER A CA 1
ATOM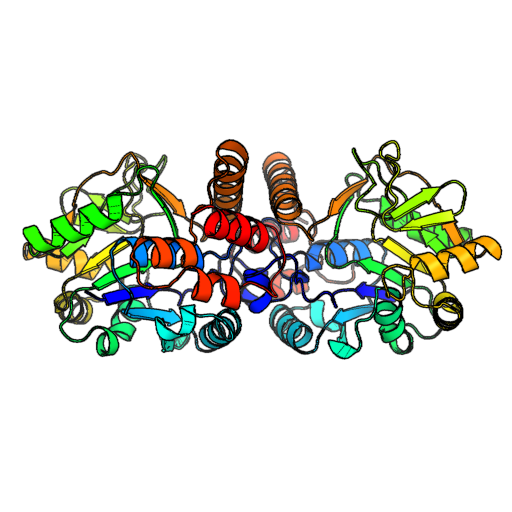 928 C C . SER A 1 118 ? -8.938 18.188 19.578 1 83.5 118 SER A C 1
ATOM 930 O O . SER A 1 118 ? -9.008 19.406 19.438 1 83.5 118 SER A O 1
ATOM 932 N N . ILE A 1 119 ? -7.891 17.594 19.391 1 87 119 ILE A N 1
ATOM 933 C CA . ILE A 1 119 ? -6.605 18.281 19.359 1 87 119 ILE A CA 1
ATOM 934 C C . ILE A 1 119 ? -6.574 19.266 18.188 1 87 119 ILE A C 1
ATOM 936 O O . ILE A 1 119 ? -6.215 20.422 18.359 1 87 119 ILE A O 1
ATOM 940 N N . PHE A 1 120 ? -7.027 18.859 17.078 1 89.5 120 PHE A N 1
ATOM 941 C CA . PHE A 1 120 ? -6.891 19.703 15.906 1 89.5 120 PHE A CA 1
ATOM 942 C C . PHE A 1 120 ? -7.883 20.859 15.945 1 89.5 120 PHE A C 1
ATOM 944 O O . PHE A 1 120 ? -7.566 21.969 15.508 1 89.5 120 PHE A O 1
ATOM 951 N N . ASN A 1 121 ? -9.023 20.578 16.422 1 87.69 121 ASN A N 1
ATOM 952 C CA . ASN A 1 121 ? -9.961 21.672 16.656 1 87.69 121 ASN A CA 1
ATOM 953 C C . ASN A 1 121 ? -9.406 22.672 17.672 1 87.69 121 ASN A C 1
ATOM 955 O O . ASN A 1 121 ? -9.508 23.875 17.453 1 87.69 121 ASN A O 1
ATOM 959 N N . ASP A 1 122 ? -8.844 22.172 18.734 1 90.38 122 ASP A N 1
ATOM 960 C CA . ASP A 1 122 ? -8.25 23.016 19.766 1 90.38 122 ASP A CA 1
ATOM 961 C C . ASP A 1 122 ? -7.105 23.859 19.203 1 90.38 122 ASP A C 1
ATOM 963 O O . ASP A 1 122 ? -6.926 25.016 19.594 1 90.38 122 ASP A O 1
ATOM 967 N N . LEU A 1 123 ? -6.387 23.281 18.312 1 93.19 123 LEU A N 1
ATOM 968 C CA . LEU A 1 123 ? -5.25 23.984 17.734 1 93.19 123 LEU A CA 1
ATOM 969 C C . LEU A 1 123 ? -5.715 25.125 16.828 1 93.19 123 LEU A C 1
ATOM 971 O O . LEU A 1 123 ? -5.078 26.172 16.766 1 93.19 123 LEU A O 1
ATOM 975 N N . ARG A 1 124 ? -6.75 24.891 16.109 1 94.12 124 ARG A N 1
ATOM 976 C CA . ARG A 1 124 ? -7.324 25.969 15.312 1 94.12 124 ARG A CA 1
ATOM 977 C C . ARG A 1 124 ? -7.75 27.141 16.203 1 94.12 124 ARG A C 1
ATOM 979 O O . ARG A 1 124 ? -7.465 28.297 15.883 1 94.12 124 ARG A O 1
ATOM 986 N N . GLU A 1 125 ? -8.391 26.812 17.281 1 93.88 125 GLU A N 1
ATOM 987 C CA . GLU A 1 125 ? -8.836 27.844 18.219 1 93.88 125 GLU A CA 1
ATOM 988 C C . GLU A 1 125 ? -7.648 28.578 18.828 1 93.88 125 GLU A C 1
ATOM 990 O O . GLU A 1 125 ? -7.684 29.812 18.953 1 93.88 125 GLU A O 1
ATOM 995 N N . GLU A 1 126 ? -6.719 27.828 19.141 1 94.5 126 GLU A N 1
ATOM 996 C CA . GLU A 1 126 ? -5.52 28.438 19.703 1 94.5 126 GLU A CA 1
ATOM 997 C C . GLU A 1 126 ? -4.875 29.406 18.703 1 94.5 126 GLU A C 1
ATOM 999 O O . GLU A 1 126 ? -4.434 30.484 19.078 1 94.5 126 GLU A O 1
ATOM 1004 N N . PHE A 1 127 ? -4.75 29.016 17.516 1 96.5 127 PHE A N 1
ATOM 1005 C CA . PHE A 1 127 ? -4.227 29.859 16.453 1 96.5 127 PHE A CA 1
ATOM 1006 C C . PHE A 1 127 ? -5.027 31.156 16.344 1 96.5 127 PHE A C 1
ATOM 1008 O O . PHE A 1 127 ? -4.449 32.25 16.219 1 96.5 127 PHE A O 1
ATOM 1015 N N . GLU A 1 128 ? -6.34 31.031 16.344 1 95.12 128 GLU A N 1
ATOM 1016 C CA . GLU A 1 128 ? -7.211 32.188 16.219 1 95.12 128 GLU A CA 1
ATOM 1017 C C . GLU A 1 128 ? -7.039 33.156 17.406 1 95.12 128 GLU A C 1
ATOM 1019 O O . GLU A 1 128 ? -7.094 34.375 17.25 1 95.12 128 GLU A O 1
ATOM 1024 N N . GLU A 1 129 ? -6.84 32.531 18.5 1 95.69 129 GLU A N 1
ATOM 1025 C CA . GLU A 1 129 ? -6.676 33.344 19.719 1 95.69 129 GLU A CA 1
ATOM 1026 C C . GLU A 1 129 ? -5.324 34.062 19.734 1 95.69 129 GLU A C 1
ATOM 1028 O O . GLU A 1 129 ? -5.246 35.219 20.078 1 95.69 129 GLU A O 1
ATOM 1033 N N . ARG A 1 130 ? -4.297 33.375 19.359 1 94.62 130 ARG A N 1
ATOM 1034 C CA . ARG A 1 130 ? -2.941 33.906 19.469 1 94.62 130 ARG A CA 1
ATOM 1035 C C . ARG A 1 130 ? -2.6 34.812 18.281 1 94.62 130 ARG A C 1
ATOM 1037 O O . ARG A 1 130 ? -1.812 35.75 18.406 1 94.62 130 ARG A O 1
ATOM 1044 N N . GLY A 1 131 ? -3.082 34.438 17.156 1 95.5 131 GLY A N 1
ATOM 1045 C CA . GLY A 1 131 ? -2.871 35.25 15.961 1 95.5 131 GLY A CA 1
ATOM 1046 C C . GLY A 1 131 ? -1.478 35.094 15.383 1 95.5 131 GLY A C 1
ATOM 1047 O O . GLY A 1 131 ? -0.994 35.969 14.68 1 95.5 131 GLY A O 1
ATOM 1048 N N . VAL A 1 132 ? -0.801 34.094 15.805 1 96.94 132 VAL A N 1
ATOM 1049 C CA . VAL A 1 132 ? 0.544 33.812 15.32 1 96.94 132 VAL A CA 1
ATOM 1050 C C . VAL A 1 132 ? 0.609 32.375 14.773 1 96.94 132 VAL A C 1
ATOM 1052 O O . VAL A 1 132 ? -0.067 31.469 15.289 1 96.94 132 VAL A O 1
ATOM 1055 N N . SER A 1 133 ? 1.396 32.188 13.68 1 98.38 133 SER A N 1
ATOM 1056 C CA . SER A 1 133 ? 1.594 30.844 13.148 1 98.38 133 SER A CA 1
ATOM 1057 C C . SER A 1 133 ? 2.139 29.891 14.211 1 98.38 133 SER A C 1
ATOM 1059 O O . SER A 1 133 ? 2.836 30.328 15.133 1 98.38 133 SER A O 1
ATOM 1061 N N . LEU A 1 134 ? 1.807 28.625 14.031 1 97.75 134 LEU A N 1
ATOM 1062 C CA . LEU A 1 134 ? 2.24 27.734 15.102 1 97.75 134 LEU A CA 1
ATOM 1063 C C . LEU A 1 134 ? 2.422 26.312 14.586 1 97.75 134 LEU A C 1
ATOM 1065 O O . LEU A 1 134 ? 1.991 25.984 13.477 1 97.75 134 LEU A O 1
ATOM 1069 N N . THR A 1 135 ? 3.107 25.516 15.281 1 97.5 135 THR A N 1
ATOM 1070 C CA . THR A 1 135 ? 3.209 24.062 15.164 1 97.5 135 THR A CA 1
ATOM 1071 C C . THR A 1 135 ? 3.148 23.406 16.547 1 97.5 135 THR A C 1
ATOM 1073 O O . THR A 1 135 ? 2.807 24.062 17.531 1 97.5 135 THR A O 1
ATOM 1076 N N . ILE A 1 136 ? 3.273 22.109 16.531 1 95.75 136 ILE A N 1
ATOM 1077 C CA . ILE A 1 136 ? 3.281 21.344 17.781 1 95.75 136 ILE A CA 1
ATOM 1078 C C . ILE A 1 136 ? 4.508 20.438 17.812 1 95.75 136 ILE A C 1
ATOM 1080 O O . ILE A 1 136 ? 5.246 20.344 16.844 1 95.75 136 ILE A O 1
ATOM 1084 N N . THR A 1 137 ? 4.711 19.859 18.969 1 94.69 137 THR A N 1
ATOM 1085 C CA . THR A 1 137 ? 5.699 18.797 19.109 1 94.69 137 THR A CA 1
ATOM 1086 C C . THR A 1 137 ? 5.043 17.516 19.625 1 94.69 137 THR A C 1
ATOM 1088 O O . THR A 1 137 ? 4.031 17.562 20.312 1 94.69 137 THR A O 1
ATOM 1091 N N . VAL A 1 138 ? 5.582 16.438 19.172 1 91.69 138 VAL A N 1
ATOM 1092 C CA . VAL A 1 138 ? 5.113 15.133 19.609 1 91.69 138 VAL A CA 1
ATOM 1093 C C . VAL A 1 138 ? 6.289 14.312 20.141 1 91.69 138 VAL A C 1
ATOM 1095 O O . VAL A 1 138 ? 7.422 14.484 19.703 1 91.69 138 VAL A O 1
ATOM 1098 N N . PRO A 1 139 ? 6.039 13.469 21.109 1 87.75 139 PRO A N 1
ATOM 1099 C CA . PRO A 1 139 ? 7.121 12.641 21.656 1 87.75 139 PRO A CA 1
ATOM 1100 C C . PRO A 1 139 ? 7.574 11.562 20.672 1 87.75 139 PRO A C 1
ATOM 1102 O O . PRO A 1 139 ? 6.746 10.938 20 1 87.75 139 PRO A O 1
ATOM 1105 N N . VAL A 1 140 ? 8.898 11.398 20.609 1 88 140 VAL A N 1
ATOM 1106 C CA . VAL A 1 140 ? 9.508 10.312 19.844 1 88 140 VAL A CA 1
ATOM 1107 C C . VAL A 1 140 ? 10.703 9.742 20.609 1 88 140 VAL A C 1
ATOM 1109 O O . VAL A 1 140 ? 11.227 10.391 21.516 1 88 140 VAL A O 1
ATOM 1112 N N . LYS A 1 141 ? 11.039 8.562 20.266 1 85.31 141 LYS A N 1
ATOM 1113 C CA . LYS A 1 141 ? 12.195 7.938 20.906 1 85.31 141 LYS A CA 1
ATOM 1114 C C . LYS A 1 141 ? 13.492 8.617 20.469 1 85.31 141 LYS A C 1
ATOM 1116 O O . LYS A 1 141 ? 14.422 8.75 21.266 1 85.31 141 LYS A O 1
ATOM 1121 N N . ASP A 1 142 ? 13.562 9 19.188 1 87.94 142 ASP A N 1
ATOM 1122 C CA . ASP A 1 142 ? 14.711 9.602 18.516 1 87.94 142 ASP A CA 1
ATOM 1123 C C . ASP A 1 142 ? 14.266 10.609 17.469 1 87.94 142 ASP A C 1
ATOM 1125 O O . ASP A 1 142 ? 13.633 10.242 16.469 1 87.94 142 ASP A O 1
ATOM 1129 N N . ALA A 1 143 ? 14.633 11.852 17.688 1 89.12 143 ALA A N 1
ATOM 1130 C CA . ALA A 1 143 ? 14.125 12.898 16.797 1 89.12 143 ALA A CA 1
ATOM 1131 C C . ALA A 1 143 ? 15.117 13.219 15.695 1 89.12 143 ALA A C 1
ATOM 1133 O O . ALA A 1 143 ? 14.883 14.109 14.875 1 89.12 143 ALA A O 1
ATOM 1134 N N . ARG A 1 144 ? 16.328 12.469 15.594 1 87.12 144 ARG A N 1
ATOM 1135 C CA . ARG A 1 144 ? 17.438 12.805 14.695 1 87.12 144 ARG A CA 1
ATOM 1136 C C . ARG A 1 144 ? 16.984 12.766 13.242 1 87.12 144 ARG A C 1
ATOM 1138 O O . ARG A 1 144 ? 17.516 13.492 12.398 1 87.12 144 ARG A O 1
ATOM 1145 N N . ALA A 1 145 ? 15.922 12 12.891 1 85.44 145 ALA A N 1
ATOM 1146 C CA . ALA A 1 145 ? 15.445 11.883 11.516 1 85.44 145 ALA A CA 1
ATOM 1147 C C . ALA A 1 145 ? 14.414 12.961 11.188 1 85.44 145 ALA A C 1
ATOM 1149 O O . ALA A 1 145 ? 13.977 13.086 10.047 1 85.44 145 ALA A O 1
ATOM 1150 N N . PHE A 1 146 ? 14.141 13.797 12.195 1 90.19 146 PHE A N 1
ATOM 1151 C CA . PHE A 1 146 ? 13.062 14.766 12.062 1 90.19 146 PHE A CA 1
ATOM 1152 C C . PHE A 1 146 ? 13.516 16.156 12.508 1 90.19 146 PHE A C 1
ATOM 1154 O O . PHE A 1 146 ? 14.641 16.312 12.977 1 90.19 146 PHE A O 1
ATOM 1161 N N . SER A 1 147 ? 12.609 17.094 12.18 1 92.62 147 SER A N 1
ATOM 1162 C CA . SER A 1 147 ? 12.82 18.406 12.766 1 92.62 147 SER A CA 1
ATOM 1163 C C . SER A 1 147 ? 12.453 18.422 14.242 1 92.62 147 SER A C 1
ATOM 1165 O O . SER A 1 147 ? 11.531 17.719 14.664 1 92.62 147 SER A O 1
ATOM 1167 N N . TYR A 1 148 ? 13.234 19.141 15.023 1 93.69 148 TYR A N 1
ATOM 1168 C CA . TYR A 1 148 ? 12.914 19.297 16.438 1 93.69 148 TYR A CA 1
ATOM 1169 C C . TYR A 1 148 ? 13.305 20.672 16.938 1 93.69 148 TYR A C 1
ATOM 1171 O O . TYR A 1 148 ? 14.078 21.391 16.281 1 93.69 148 TYR A O 1
ATOM 1179 N N . PHE A 1 149 ? 12.734 21.078 18.031 1 91.31 149 PHE A N 1
ATOM 1180 C CA . PHE A 1 149 ? 13.023 22.391 18.594 1 91.31 149 PHE A CA 1
ATOM 1181 C C . PHE A 1 149 ? 14.289 22.359 19.438 1 91.31 149 PHE A C 1
ATOM 1183 O O . PHE A 1 149 ? 14.508 21.406 20.188 1 91.31 149 PHE A O 1
ATOM 1190 N N . ASP A 1 150 ? 15.109 23.234 19.281 1 90.38 150 ASP A N 1
ATOM 1191 C CA . ASP A 1 150 ? 16.188 23.641 20.172 1 90.38 150 ASP A CA 1
ATOM 1192 C C . ASP A 1 150 ? 15.961 25.062 20.703 1 90.38 150 ASP A C 1
ATOM 1194 O O . ASP A 1 150 ? 16.312 26.047 20.047 1 90.38 150 ASP A O 1
ATOM 1198 N N . GLY A 1 151 ? 15.43 25.125 21.938 1 88.38 151 GLY A N 1
ATOM 1199 C CA . GLY A 1 151 ? 14.859 26.406 22.359 1 88.38 151 GLY A CA 1
ATOM 1200 C C . GLY A 1 151 ? 13.664 26.828 21.531 1 88.38 151 GLY A C 1
ATOM 1201 O O . GLY A 1 151 ? 12.711 26.062 21.359 1 88.38 151 GLY A O 1
ATOM 1202 N N . ASP A 1 152 ? 13.789 28.016 20.953 1 89.94 152 ASP A N 1
ATOM 1203 C CA . ASP A 1 152 ? 12.68 28.516 20.156 1 89.94 152 ASP A CA 1
ATOM 1204 C C . ASP A 1 152 ? 12.898 28.234 18.672 1 89.94 152 ASP A C 1
ATOM 1206 O O . ASP A 1 152 ? 11.992 28.406 17.859 1 89.94 152 ASP A O 1
ATOM 1210 N N . TYR A 1 153 ? 13.977 27.688 18.406 1 91.88 153 TYR A N 1
ATOM 1211 C CA . TYR A 1 153 ? 14.32 27.469 17.016 1 91.88 153 TYR A CA 1
ATOM 1212 C C . TYR A 1 153 ? 14.141 26 16.625 1 91.88 153 TYR A C 1
ATOM 1214 O O . TYR A 1 153 ? 14.227 25.109 17.484 1 91.88 153 TYR A O 1
ATOM 1222 N N . ILE A 1 154 ? 13.875 25.812 15.375 1 94.12 154 ILE A N 1
ATOM 1223 C CA . ILE A 1 154 ? 13.727 24.453 14.867 1 94.12 154 ILE A CA 1
ATOM 1224 C C . ILE A 1 154 ? 15 24.047 14.133 1 94.12 154 ILE A C 1
ATOM 1226 O O . ILE A 1 154 ? 15.547 24.828 13.344 1 94.12 154 ILE A O 1
ATOM 1230 N N . ILE A 1 155 ? 15.461 22.859 14.422 1 92.06 155 ILE A N 1
ATOM 1231 C CA . ILE A 1 155 ? 16.594 22.266 13.742 1 92.06 155 ILE A CA 1
ATOM 1232 C C . ILE A 1 155 ? 16.125 21.109 12.859 1 92.06 155 ILE A C 1
ATOM 1234 O O . ILE A 1 155 ? 15.391 20.234 13.32 1 92.06 155 ILE A O 1
ATOM 1238 N N . GLU A 1 156 ? 16.453 21.172 11.641 1 90.81 156 GLU A N 1
ATOM 1239 C CA . GLU A 1 156 ? 16.109 20.094 10.711 1 90.81 156 GLU A CA 1
ATOM 1240 C C . GLU A 1 156 ? 17.125 18.953 10.789 1 90.81 156 GLU A C 1
ATOM 1242 O O . GLU A 1 156 ? 18.312 19.156 10.5 1 90.81 156 GLU A O 1
ATOM 1247 N N . LYS A 1 157 ? 16.641 17.781 11.148 1 85.12 157 LYS A N 1
ATOM 1248 C CA . LYS A 1 157 ? 17.438 16.562 11.148 1 85.12 157 LYS A CA 1
ATOM 1249 C C . LYS A 1 157 ? 18.797 16.797 11.828 1 85.12 157 LYS A C 1
ATOM 1251 O O . LYS A 1 157 ? 19.844 16.547 11.234 1 85.12 157 LYS A O 1
ATOM 1256 N N . GLY A 1 158 ? 18.672 17.188 13.039 1 83.5 158 GLY A N 1
ATOM 1257 C CA . GLY A 1 158 ? 19.875 17.438 13.812 1 83.5 158 GLY A CA 1
ATOM 1258 C C . GLY A 1 158 ? 20.531 16.172 14.312 1 83.5 158 GLY A C 1
ATOM 1259 O O . GLY A 1 158 ? 19.953 15.078 14.227 1 83.5 158 GLY A O 1
ATOM 1260 N N . SER A 1 159 ? 21.75 16.25 14.805 1 86.56 159 SER A N 1
ATOM 1261 C CA . SER A 1 159 ? 22.562 15.094 15.156 1 86.56 159 SER A CA 1
ATOM 1262 C C . SER A 1 159 ? 22.391 14.727 16.625 1 86.56 159 SER A C 1
ATOM 1264 O O . SER A 1 159 ? 22.922 13.711 17.078 1 86.56 159 SER A O 1
ATOM 1266 N N . ASP A 1 160 ? 21.719 15.523 17.406 1 88.94 160 ASP A N 1
ATOM 1267 C CA . ASP A 1 160 ? 21.578 15.312 18.844 1 88.94 160 ASP A CA 1
ATOM 1268 C C . ASP A 1 160 ? 20.641 14.148 19.156 1 88.94 160 ASP A C 1
ATOM 1270 O O . ASP A 1 160 ? 19.422 14.273 19.016 1 88.94 160 ASP A O 1
ATOM 1274 N N . PRO A 1 161 ? 21.125 13.047 19.672 1 85.81 161 PRO A N 1
ATOM 1275 C CA . PRO A 1 161 ? 20.297 11.859 19.875 1 85.81 161 PRO A CA 1
ATOM 1276 C C . PRO A 1 161 ? 19.422 11.961 21.125 1 85.81 161 PRO A C 1
ATOM 1278 O O . PRO A 1 161 ? 18.578 11.094 21.375 1 85.81 161 PRO A O 1
ATOM 1281 N N . THR A 1 162 ? 19.562 13.008 21.906 1 85.62 162 THR A N 1
ATOM 1282 C CA . THR A 1 162 ? 18.828 13.141 23.172 1 85.62 162 THR A CA 1
ATOM 1283 C C . THR A 1 162 ? 17.484 13.844 22.938 1 85.62 162 THR A C 1
ATOM 1285 O O . THR A 1 162 ? 16.641 13.867 23.828 1 85.62 162 THR A O 1
ATOM 1288 N N . ARG A 1 163 ? 17.328 14.406 21.812 1 87.81 163 ARG A N 1
ATOM 1289 C CA . ARG A 1 163 ? 16.078 15.102 21.516 1 87.81 163 ARG A CA 1
ATOM 1290 C C . ARG A 1 163 ? 14.953 14.109 21.281 1 87.81 163 ARG A C 1
ATOM 1292 O O . ARG A 1 163 ? 15.117 13.133 20.547 1 87.81 163 ARG A O 1
ATOM 1299 N N . LYS A 1 164 ? 13.852 14.391 21.984 1 86.88 164 LYS A N 1
ATOM 1300 C CA . LYS A 1 164 ? 12.742 13.438 21.938 1 86.88 164 LYS A CA 1
ATOM 1301 C C . LYS A 1 164 ? 11.438 14.133 21.547 1 86.88 164 LYS A C 1
ATOM 1303 O O . LYS A 1 164 ? 10.359 13.562 21.719 1 86.88 164 LYS A O 1
ATOM 1308 N N . ASN A 1 165 ? 11.516 15.289 21.078 1 88.5 165 ASN A N 1
ATOM 1309 C CA . ASN A 1 165 ? 10.336 16.047 20.688 1 88.5 165 ASN A CA 1
ATOM 1310 C C . ASN A 1 165 ? 10.406 16.469 19.219 1 88.5 165 ASN A C 1
ATOM 1312 O O . ASN A 1 165 ? 11 17.5 18.891 1 88.5 165 ASN A O 1
ATOM 1316 N N . ALA A 1 166 ? 9.719 15.797 18.438 1 92.81 166 ALA A N 1
ATOM 1317 C CA . ALA A 1 166 ? 9.773 16.047 17 1 92.81 166 ALA A CA 1
ATOM 1318 C C . ALA A 1 166 ? 8.68 17.031 16.578 1 92.81 166 ALA A C 1
ATOM 1320 O O . ALA A 1 166 ? 7.621 17.109 17.203 1 92.81 166 ALA A O 1
ATOM 1321 N N . VAL A 1 167 ? 8.977 17.891 15.672 1 94.31 167 VAL A N 1
ATOM 1322 C CA . VAL A 1 167 ? 7.969 18.656 14.961 1 94.31 167 VAL A CA 1
ATOM 1323 C C . VAL A 1 167 ? 7.324 17.797 13.875 1 94.31 167 VAL A C 1
ATOM 1325 O O . VAL A 1 167 ? 7.965 17.469 12.883 1 94.31 167 VAL A O 1
ATOM 1328 N N . PRO A 1 168 ? 6.035 17.562 14.156 1 90.44 168 PRO A N 1
ATOM 1329 C CA . PRO A 1 168 ? 5.395 16.641 13.211 1 90.44 168 PRO A CA 1
ATOM 1330 C C . PRO A 1 168 ? 4.93 17.328 11.938 1 90.44 168 PRO A C 1
ATOM 1332 O O . PRO A 1 168 ? 4.57 18.516 11.961 1 90.44 168 PRO A O 1
ATOM 1335 N N . GLY A 1 169 ? 5.375 17.234 10.867 1 92.06 169 GLY A N 1
ATOM 1336 C CA . GLY A 1 169 ? 4.969 17.719 9.555 1 92.06 169 GLY A CA 1
ATOM 1337 C C . GLY A 1 169 ? 3.592 18.359 9.555 1 92.06 169 GLY A C 1
ATOM 1338 O O . GLY A 1 169 ? 2.781 18.109 8.664 1 92.06 169 GLY A O 1
ATOM 1339 N N . PHE A 1 170 ? 3.213 19.188 10.664 1 95.94 170 PHE A N 1
ATOM 1340 C CA . PHE A 1 170 ? 1.967 19.922 10.797 1 95.94 170 PHE A CA 1
ATOM 1341 C C . PHE A 1 170 ? 2.24 21.375 11.188 1 95.94 170 PHE A C 1
ATOM 1343 O O . PHE A 1 170 ? 3.008 21.641 12.109 1 95.94 170 PHE A O 1
ATOM 1350 N N . TYR A 1 171 ? 1.601 22.281 10.5 1 97.75 171 TYR A N 1
ATOM 1351 C CA . TYR A 1 171 ? 1.732 23.703 10.766 1 97.75 171 TYR A CA 1
ATOM 1352 C C . TYR A 1 171 ? 0.41 24.422 10.539 1 97.75 171 TYR A C 1
ATOM 1354 O O . TYR A 1 171 ? -0.392 24.016 9.695 1 97.75 171 TYR A O 1
ATOM 1362 N N . ILE A 1 172 ? 0.203 25.422 11.281 1 98.44 172 ILE A N 1
ATOM 1363 C CA . ILE A 1 172 ? -0.782 26.438 10.938 1 98.44 172 ILE A CA 1
ATOM 1364 C C . ILE A 1 172 ? -0.076 27.766 10.656 1 98.44 172 ILE A C 1
ATOM 1366 O O . ILE A 1 172 ? 0.626 28.297 11.523 1 98.44 172 ILE A O 1
ATOM 1370 N N . PHE A 1 173 ? -0.31 28.281 9.445 1 98.62 173 PHE A N 1
ATOM 1371 C CA . PHE A 1 173 ? 0.427 29.453 9.008 1 98.62 173 PHE A CA 1
ATOM 1372 C C . PHE A 1 173 ? -0.525 30.609 8.727 1 98.62 173 PHE A C 1
ATOM 1374 O O . PHE A 1 173 ? -1.621 30.406 8.203 1 98.62 173 PHE A O 1
ATOM 1381 N N . LYS A 1 174 ? -0.075 31.75 9.062 1 98.31 174 LYS A N 1
ATOM 1382 C CA . LYS A 1 174 ? -0.571 32.938 8.367 1 98.31 174 LYS A CA 1
ATOM 1383 C C . LYS A 1 174 ? 0.043 33.062 6.98 1 98.31 174 LYS A C 1
ATOM 1385 O O . LYS A 1 174 ? 1.088 32.469 6.703 1 98.31 174 LYS A O 1
ATOM 1390 N N . SER A 1 175 ? -0.594 33.875 6.168 1 97.69 175 SER A N 1
ATOM 1391 C CA . SER A 1 175 ? -0.172 33.938 4.773 1 97.69 175 SER A CA 1
ATOM 1392 C C . SER A 1 175 ? 1.188 34.625 4.645 1 97.69 175 SER A C 1
ATOM 1394 O O . SER A 1 175 ? 1.837 34.531 3.6 1 97.69 175 SER A O 1
ATOM 1396 N N . ASP A 1 176 ? 1.653 35.25 5.645 1 97.62 176 ASP A N 1
ATOM 1397 C CA . ASP A 1 176 ? 2.934 35.938 5.582 1 97.62 176 ASP A CA 1
ATOM 1398 C C . ASP A 1 176 ? 4.094 34.969 5.5 1 97.62 176 ASP A C 1
ATOM 1400 O O . ASP A 1 176 ? 5.227 35.344 5.195 1 97.62 176 ASP A O 1
ATOM 1404 N N . VAL A 1 177 ? 3.836 33.688 5.762 1 98.25 177 VAL A N 1
ATOM 1405 C CA . VAL A 1 177 ? 4.875 32.656 5.645 1 98.25 177 VAL A CA 1
ATOM 1406 C C . VAL A 1 177 ? 5.484 32.719 4.246 1 98.25 177 VAL A C 1
ATOM 1408 O O . VAL A 1 177 ? 6.68 32.438 4.074 1 98.25 177 VAL A O 1
ATOM 1411 N N . PHE A 1 178 ? 4.688 33.062 3.246 1 98.31 178 PHE A N 1
ATOM 1412 C CA . PHE A 1 178 ? 5.168 33.062 1.87 1 98.31 178 PHE A CA 1
ATOM 1413 C C . PHE A 1 178 ? 6.25 34.125 1.676 1 98.31 178 PHE A C 1
ATOM 1415 O O . PHE A 1 178 ? 7.203 33.906 0.92 1 98.31 178 PHE A O 1
ATOM 1422 N N . SER A 1 179 ? 6.125 35.25 2.32 1 98.06 179 SER A N 1
ATOM 1423 C CA . SER A 1 179 ? 7.16 36.281 2.262 1 98.06 179 SER A CA 1
ATOM 1424 C C . SER A 1 179 ? 8.445 35.781 2.924 1 98.06 179 SER A C 1
ATOM 1426 O O . SER A 1 179 ? 9.547 36.156 2.486 1 98.06 179 SER A O 1
ATOM 1428 N N . TYR A 1 180 ? 8.312 35.031 3.994 1 98.12 180 TYR A N 1
ATOM 1429 C CA . TYR A 1 180 ? 9.492 34.469 4.652 1 98.12 180 TYR A CA 1
ATOM 1430 C C . TYR A 1 180 ? 10.164 33.438 3.773 1 98.12 180 TYR A C 1
ATOM 1432 O O . TYR A 1 180 ? 11.391 33.344 3.729 1 98.12 180 TYR A O 1
ATOM 1440 N N . ILE A 1 181 ? 9.359 32.594 3.145 1 97.44 181 ILE A N 1
ATOM 1441 C CA . ILE A 1 181 ? 9.891 31.594 2.238 1 97.44 181 ILE A CA 1
ATOM 1442 C C . ILE A 1 181 ? 10.719 32.25 1.145 1 97.44 181 ILE A C 1
ATOM 1444 O O . ILE A 1 181 ? 11.773 31.75 0.759 1 97.44 181 ILE A O 1
ATOM 1448 N N . ASP A 1 182 ? 10.305 33.406 0.69 1 96.88 182 ASP A N 1
ATOM 1449 C CA . ASP A 1 182 ? 10.992 34.125 -0.38 1 96.88 182 ASP A CA 1
ATOM 1450 C C . ASP A 1 182 ? 12.367 34.594 0.077 1 96.88 182 ASP A C 1
ATOM 1452 O O . ASP A 1 182 ? 13.211 34.938 -0.749 1 96.88 182 ASP A O 1
ATOM 1456 N N . LYS A 1 183 ? 12.609 34.594 1.34 1 96.75 183 LYS A N 1
ATOM 1457 C CA . LYS A 1 183 ? 13.82 35.219 1.884 1 96.75 183 LYS A CA 1
ATOM 1458 C C . LYS A 1 183 ? 14.875 34.156 2.195 1 96.75 183 LYS A C 1
ATOM 1460 O O . LYS A 1 183 ? 16.016 34.5 2.502 1 96.75 183 LYS A O 1
ATOM 1465 N N . ILE A 1 184 ? 14.484 32.906 2.119 1 95.31 184 ILE A N 1
ATOM 1466 C CA . ILE A 1 184 ? 15.422 31.906 2.611 1 95.31 184 ILE A CA 1
ATOM 1467 C C . ILE A 1 184 ? 16.328 31.438 1.474 1 95.31 184 ILE A C 1
ATOM 1469 O O . ILE A 1 184 ? 15.992 31.609 0.299 1 95.31 184 ILE A O 1
ATOM 1473 N N . SER A 1 185 ? 17.484 30.906 1.864 1 93.5 185 SER A N 1
ATOM 1474 C CA . SER A 1 185 ? 18.438 30.281 0.961 1 93.5 185 SER A CA 1
ATOM 1475 C C . SER A 1 185 ? 18.484 28.766 1.169 1 93.5 185 SER A C 1
ATOM 1477 O O . SER A 1 185 ? 17.875 28.25 2.109 1 93.5 185 SER A O 1
ATOM 1479 N N . LYS A 1 186 ? 19.094 28.109 0.212 1 93.25 186 LYS A N 1
ATOM 1480 C CA . LYS A 1 186 ? 19.234 26.672 0.333 1 93.25 186 LYS A CA 1
ATOM 1481 C C . LYS A 1 186 ? 20.031 26.297 1.581 1 93.25 186 LYS A C 1
ATOM 1483 O O . LYS A 1 186 ? 20.984 26.969 1.938 1 93.25 186 LYS A O 1
ATOM 1488 N N . SER A 1 187 ? 19.594 25.25 2.207 1 89.38 187 SER A N 1
ATOM 1489 C CA . SER A 1 187 ? 20.266 24.734 3.389 1 89.38 187 SER A CA 1
ATOM 1490 C C . SER A 1 187 ? 21.562 24 3.01 1 89.38 187 SER A C 1
ATOM 1492 O O . SER A 1 187 ? 21.938 23.969 1.838 1 89.38 187 SER A O 1
ATOM 1494 N N . GLU A 1 188 ? 22.234 23.484 4.078 1 83.25 188 GLU A N 1
ATOM 1495 C CA . GLU A 1 188 ? 23.422 22.656 3.861 1 83.25 188 GLU A CA 1
ATOM 1496 C C . GLU A 1 188 ? 23.094 21.406 3.049 1 83.25 188 GLU A C 1
ATOM 1498 O O . GLU A 1 188 ? 23.953 20.859 2.363 1 83.25 188 GLU A O 1
ATOM 1503 N N . ARG A 1 189 ? 21.922 21.062 3.088 1 81.75 189 ARG A N 1
ATOM 1504 C CA . ARG A 1 189 ? 21.469 19.891 2.354 1 81.75 189 ARG A CA 1
ATOM 1505 C C . ARG A 1 189 ? 21.031 20.266 0.939 1 81.75 189 ARG A C 1
ATOM 1507 O O . ARG A 1 189 ? 20.5 19.422 0.208 1 81.75 189 ARG A O 1
ATOM 1514 N N . ASN A 1 190 ? 21.172 21.469 0.543 1 89.06 190 ASN A N 1
ATOM 1515 C CA . ASN A 1 190 ? 20.891 22 -0.782 1 89.06 190 ASN A CA 1
ATOM 1516 C C . ASN A 1 190 ? 19.391 22 -1.067 1 89.06 190 ASN A C 1
ATOM 1518 O O . ASN A 1 190 ? 18.953 21.672 -2.176 1 89.06 190 ASN A O 1
ATOM 1522 N N . GLU A 1 191 ? 18.578 22.219 -0.017 1 91.06 191 GLU A N 1
ATOM 1523 C CA . GLU A 1 191 ? 17.125 22.297 -0.118 1 91.06 191 GLU A CA 1
ATOM 1524 C C . GLU A 1 191 ? 16.594 23.594 0.492 1 91.06 191 GLU A C 1
ATOM 1526 O O . GLU A 1 191 ? 17.203 24.141 1.411 1 91.06 191 GLU A O 1
ATOM 1531 N N . TYR A 1 192 ? 15.562 24.141 -0.111 1 93.38 192 TYR A N 1
ATOM 1532 C CA . TYR A 1 192 ? 14.805 25.188 0.555 1 93.38 192 TYR A CA 1
ATOM 1533 C C . TYR A 1 192 ? 13.898 24.609 1.635 1 93.38 192 TYR A C 1
ATOM 1535 O O . TYR A 1 192 ? 12.789 24.156 1.347 1 93.38 192 TYR A O 1
ATOM 1543 N N . GLU A 1 193 ? 14.359 24.703 2.861 1 93.5 193 GLU A N 1
ATOM 1544 C CA . GLU A 1 193 ? 13.672 24.078 3.982 1 93.5 193 GLU A CA 1
ATOM 1545 C C . GLU A 1 193 ? 12.664 25.031 4.617 1 93.5 193 GLU A C 1
ATOM 1547 O O . GLU A 1 193 ? 12.961 26.203 4.836 1 93.5 193 GLU A O 1
ATOM 1552 N N . ILE A 1 194 ? 11.578 24.516 4.93 1 95.31 194 ILE A N 1
ATOM 1553 C CA . ILE A 1 194 ? 10.547 25.344 5.551 1 95.31 194 ILE A CA 1
ATOM 1554 C C . ILE A 1 194 ? 11.008 25.781 6.941 1 95.31 194 ILE A C 1
ATOM 1556 O O . ILE A 1 194 ? 10.656 26.875 7.398 1 95.31 194 ILE A O 1
ATOM 1560 N N . VAL A 1 195 ? 11.844 24.969 7.566 1 94.75 195 VAL A N 1
ATOM 1561 C CA . VAL A 1 195 ? 12.336 25.25 8.906 1 94.75 195 VAL A CA 1
ATOM 1562 C C . VAL A 1 195 ? 13.133 26.562 8.891 1 94.75 195 VAL A C 1
ATOM 1564 O O . VAL A 1 195 ? 13.109 27.328 9.859 1 94.75 195 VAL A O 1
ATOM 1567 N N . SER A 1 196 ? 13.82 26.812 7.809 1 95.88 196 SER A N 1
ATOM 1568 C CA . SER A 1 196 ? 14.555 28.078 7.684 1 95.88 196 SER A CA 1
ATOM 1569 C C . SER A 1 196 ? 13.609 29.266 7.699 1 95.88 196 SER A C 1
ATOM 1571 O O . SER A 1 196 ? 13.891 30.281 8.344 1 95.88 196 SER A O 1
ATOM 1573 N N . ALA A 1 197 ? 12.555 29.172 7.004 1 97.31 197 ALA A N 1
ATOM 1574 C CA . ALA A 1 197 ? 11.547 30.234 7 1 97.31 197 ALA A CA 1
ATOM 1575 C C . ALA A 1 197 ? 10.898 30.375 8.367 1 97.31 197 ALA A C 1
ATOM 1577 O O . ALA A 1 197 ? 10.68 31.5 8.844 1 97.31 197 ALA A O 1
ATOM 1578 N N . ILE A 1 198 ? 10.617 29.266 8.984 1 97.69 198 ILE A N 1
ATOM 1579 C CA . ILE A 1 198 ? 9.977 29.25 10.297 1 97.69 198 ILE A CA 1
ATOM 1580 C C . ILE A 1 198 ? 10.891 29.938 11.32 1 97.69 198 ILE A C 1
ATOM 1582 O O . ILE A 1 198 ? 10.43 30.703 12.164 1 97.69 198 ILE A O 1
ATOM 1586 N N . ASN A 1 199 ? 12.148 29.672 11.227 1 97.44 199 ASN A N 1
ATOM 1587 C CA . ASN A 1 199 ? 13.094 30.266 12.164 1 97.44 199 ASN A CA 1
ATOM 1588 C C . ASN A 1 199 ? 13.164 31.781 12 1 97.44 199 ASN A C 1
ATOM 1590 O O . ASN A 1 199 ? 13.359 32.5 12.977 1 97.44 199 ASN A O 1
ATOM 1594 N N . LEU A 1 200 ? 13.031 32.25 10.773 1 97.5 200 LEU A N 1
ATOM 1595 C CA . LEU A 1 200 ? 12.914 33.688 10.57 1 97.5 200 LEU A CA 1
ATOM 1596 C C . LEU A 1 200 ? 11.648 34.219 11.219 1 97.5 200 LEU A C 1
ATOM 1598 O O . LEU A 1 200 ? 11.656 35.312 11.812 1 97.5 200 LEU A O 1
ATOM 1602 N N . MET A 1 201 ? 10.602 33.531 11.078 1 98.12 201 MET A N 1
ATOM 1603 C CA . MET A 1 201 ? 9.336 33.906 11.688 1 98.12 201 MET A CA 1
ATOM 1604 C C . MET A 1 201 ? 9.453 33.938 13.211 1 98.12 201 MET A C 1
ATOM 1606 O O . MET A 1 201 ? 8.883 34.844 13.859 1 98.12 201 MET A O 1
ATOM 1610 N N . VAL A 1 202 ? 10.102 32.938 13.758 1 97.25 202 VAL A N 1
ATOM 1611 C CA . VAL A 1 202 ? 10.32 32.875 15.203 1 97.25 202 VAL A CA 1
ATOM 1612 C C . VAL A 1 202 ? 11.062 34.125 15.672 1 97.25 202 VAL A C 1
ATOM 1614 O O . VAL A 1 202 ? 10.688 34.719 16.688 1 97.25 202 VAL A O 1
ATOM 1617 N N . LYS A 1 203 ? 12.102 34.5 14.992 1 96.75 203 LYS A N 1
ATOM 1618 C CA . LYS A 1 203 ? 12.875 35.688 15.32 1 96.75 203 LYS A CA 1
ATOM 1619 C C . LYS A 1 203 ? 11.977 36.906 15.367 1 96.75 203 LYS A C 1
ATOM 1621 O O . LYS A 1 203 ? 12.18 37.812 16.203 1 96.75 203 LYS A O 1
ATOM 1626 N N . ASP A 1 204 ? 11.047 36.938 14.484 1 97.62 204 ASP A N 1
ATOM 1627 C CA . ASP A 1 204 ? 10.141 38.062 14.383 1 97.62 204 ASP A CA 1
ATOM 1628 C C . ASP A 1 204 ? 8.93 37.906 15.297 1 97.62 204 ASP A C 1
ATOM 1630 O O . ASP A 1 204 ? 7.969 38.656 15.219 1 97.62 204 ASP A O 1
ATOM 1634 N N . LYS A 1 205 ? 8.898 36.875 16.078 1 97.06 205 LYS A N 1
ATOM 1635 C CA . LYS A 1 205 ? 7.824 36.562 17.016 1 97.06 205 LYS A CA 1
ATOM 1636 C C . LYS A 1 205 ? 6.504 36.312 16.281 1 97.06 205 LYS A C 1
ATOM 1638 O O . LYS A 1 205 ? 5.445 36.75 16.75 1 97.06 205 LYS A O 1
ATOM 1643 N N . GLN A 1 206 ? 6.57 35.688 15.094 1 97.75 206 GLN A N 1
ATOM 1644 C CA . GLN A 1 206 ? 5.395 35.406 14.273 1 97.75 206 GLN A CA 1
ATOM 1645 C C . GLN A 1 206 ? 5.125 33.906 14.188 1 97.75 206 GLN A C 1
ATOM 1647 O O . GLN A 1 206 ? 4.305 33.469 13.375 1 97.75 206 GLN A O 1
ATOM 1652 N N . PHE A 1 207 ? 5.828 33.156 14.938 1 97.81 207 PHE A N 1
ATOM 1653 C CA . PHE A 1 207 ? 5.68 31.703 14.969 1 97.81 207 PHE A CA 1
ATOM 1654 C C . PHE A 1 207 ? 5.984 31.156 16.359 1 97.81 207 PHE A C 1
ATOM 1656 O O . PHE A 1 207 ? 6.926 31.594 17.016 1 97.81 207 PHE A O 1
ATOM 1663 N N . ILE A 1 208 ? 5.176 30.203 16.797 1 96 208 ILE A N 1
ATOM 1664 C CA . ILE A 1 208 ? 5.41 29.656 18.125 1 96 208 ILE A CA 1
ATOM 1665 C C . ILE A 1 208 ? 5.207 28.141 18.094 1 96 208 ILE A C 1
ATOM 1667 O O . ILE A 1 208 ? 4.609 27.594 17.156 1 96 208 ILE A O 1
ATOM 1671 N N . ASN A 1 209 ? 5.711 27.469 19.094 1 95.56 209 ASN A N 1
ATOM 1672 C CA . ASN A 1 209 ? 5.363 26.094 19.438 1 95.56 209 ASN A CA 1
ATOM 1673 C C . ASN A 1 209 ? 4.152 26.031 20.359 1 95.56 209 ASN A C 1
ATOM 1675 O O . ASN A 1 209 ? 4.195 26.547 21.484 1 95.56 209 ASN A O 1
ATOM 1679 N N . ALA A 1 210 ? 3.057 25.453 19.875 1 93.62 210 ALA A N 1
ATOM 1680 C CA . ALA A 1 210 ? 1.815 25.406 20.641 1 93.62 210 ALA A CA 1
ATOM 1681 C C . ALA A 1 210 ? 1.873 24.328 21.719 1 93.62 210 ALA A C 1
ATOM 1683 O O . ALA A 1 210 ? 0.882 24.078 22.406 1 93.62 210 ALA A O 1
ATOM 1684 N N . GLY A 1 211 ? 3.012 23.688 21.828 1 89.94 211 GLY A N 1
ATOM 1685 C CA . GLY A 1 211 ? 3.209 22.781 22.953 1 89.94 211 GLY A CA 1
ATOM 1686 C C . GLY A 1 211 ? 3.34 21.328 22.531 1 89.94 211 GLY A C 1
ATOM 1687 O O . GLY A 1 211 ? 3.184 21 21.344 1 89.94 211 GLY A O 1
ATOM 1688 N N . HIS A 1 212 ? 3.592 20.547 23.562 1 88.12 212 HIS A N 1
ATOM 1689 C CA . HIS A 1 212 ? 3.779 19.109 23.438 1 88.12 212 HIS A CA 1
ATOM 1690 C C . HIS A 1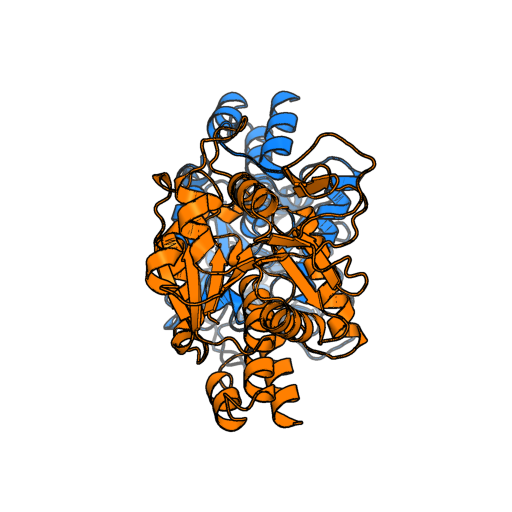 212 ? 2.457 18.359 23.578 1 88.12 212 HIS A C 1
ATOM 1692 O O . HIS A 1 212 ? 1.759 18.516 24.578 1 88.12 212 HIS A O 1
ATOM 1698 N N . LYS A 1 213 ? 2.15 17.656 22.562 1 88.88 213 LYS A N 1
ATOM 1699 C CA . LYS A 1 213 ? 0.893 16.922 22.578 1 88.88 213 LYS A CA 1
ATOM 1700 C C . LYS A 1 213 ? 1.134 15.43 22.828 1 88.88 213 LYS A C 1
ATOM 1702 O O . LYS A 1 213 ? 1.397 14.672 21.891 1 88.88 213 LYS A O 1
ATOM 1707 N N . TYR A 1 214 ? 0.792 15.008 24.016 1 77.88 214 TYR A N 1
ATOM 1708 C CA . TYR A 1 214 ? 1.076 13.641 24.422 1 77.88 214 TYR A CA 1
ATOM 1709 C C . TYR A 1 214 ? 0.003 12.68 23.922 1 77.88 214 TYR A C 1
ATOM 1711 O O . TYR A 1 214 ? 0.262 11.492 23.719 1 77.88 214 TYR A O 1
ATOM 1719 N N . SER A 1 215 ? -1.135 13.219 23.578 1 80.44 215 SER A N 1
ATOM 1720 C CA . SER A 1 215 ? -2.25 12.359 23.188 1 80.44 215 SER A CA 1
ATOM 1721 C C . SER A 1 215 ? -2.346 12.219 21.672 1 80.44 215 SER A C 1
ATOM 1723 O O . SER A 1 215 ? -3.27 11.586 21.156 1 80.44 215 SER A O 1
ATOM 1725 N N . LEU A 1 216 ? -1.416 12.82 21.031 1 88.81 216 LEU A N 1
ATOM 1726 C CA . LEU A 1 216 ? -1.354 12.703 19.578 1 88.81 216 LEU A CA 1
ATOM 1727 C C . LEU A 1 216 ? -0.312 11.672 19.156 1 88.81 216 LEU A C 1
ATOM 1729 O O . LEU A 1 216 ? 0.867 11.797 19.484 1 88.81 216 LEU A O 1
ATOM 1733 N N . VAL A 1 217 ? -0.827 10.695 18.516 1 88.88 217 VAL A N 1
ATOM 1734 C CA . VAL A 1 217 ? 0.094 9.703 17.969 1 88.88 217 VAL A CA 1
ATOM 1735 C C . VAL A 1 217 ? 0.511 10.117 16.547 1 88.88 217 VAL A C 1
ATOM 1737 O O . VAL A 1 217 ? -0.34 10.344 15.688 1 88.88 217 VAL A O 1
ATOM 1740 N N . TRP A 1 218 ? 1.751 10.289 16.438 1 92.62 218 TRP A N 1
ATOM 1741 C CA . TRP A 1 218 ? 2.328 10.664 15.148 1 92.62 218 TRP A CA 1
ATOM 1742 C C . TRP A 1 218 ? 3.24 9.562 14.617 1 92.62 218 TRP A C 1
ATOM 1744 O O . TRP A 1 218 ? 4.023 8.977 15.375 1 92.62 218 TRP A O 1
ATOM 1754 N N . MET A 1 219 ? 3.064 9.273 13.328 1 91.06 219 MET A N 1
ATOM 1755 C CA . MET A 1 219 ? 3.943 8.305 12.672 1 91.06 219 MET A CA 1
ATOM 1756 C C . MET A 1 219 ? 4.375 8.805 11.297 1 91.06 219 MET A C 1
ATOM 1758 O O . MET A 1 219 ? 3.547 9.266 10.508 1 91.06 219 MET A O 1
ATOM 1762 N N . ASP A 1 220 ? 5.641 8.711 11.078 1 88.81 220 ASP A N 1
ATOM 1763 C CA . ASP A 1 220 ? 6.18 8.961 9.75 1 88.81 220 ASP A CA 1
ATOM 1764 C C . ASP A 1 220 ? 5.938 7.766 8.828 1 88.81 220 ASP A C 1
ATOM 1766 O O . ASP A 1 220 ? 6.434 6.668 9.086 1 88.81 220 ASP A O 1
ATOM 1770 N N . THR A 1 221 ? 5.215 8.016 7.703 1 88.06 221 THR A N 1
ATOM 1771 C CA . THR A 1 221 ? 4.91 6.926 6.781 1 88.06 221 THR A CA 1
ATOM 1772 C C . THR A 1 221 ? 5.766 7.027 5.523 1 88.06 221 THR A C 1
ATOM 1774 O O . THR A 1 221 ? 5.418 6.461 4.484 1 88.06 221 THR A O 1
ATOM 1777 N N . GLY A 1 222 ? 6.785 7.801 5.656 1 83.88 222 GLY A N 1
ATOM 1778 C CA . GLY A 1 222 ? 7.738 7.898 4.562 1 83.88 222 GLY A CA 1
ATOM 1779 C C . GLY A 1 222 ? 8.781 6.797 4.574 1 83.88 222 GLY A C 1
ATOM 1780 O O . GLY A 1 222 ? 9.688 6.781 3.738 1 83.88 222 GLY A O 1
ATOM 1781 N N . SER A 1 223 ? 8.695 5.934 5.527 1 84.19 223 SER A N 1
ATOM 1782 C CA . SER A 1 223 ? 9.547 4.75 5.59 1 84.19 223 SER A CA 1
ATOM 1783 C C . SER A 1 223 ? 8.711 3.475 5.625 1 84.19 223 SER A C 1
ATOM 1785 O O . SER A 1 223 ? 7.551 3.496 6.031 1 84.19 223 SER A O 1
ATOM 1787 N N . MET A 1 224 ? 9.375 2.422 5.199 1 88.31 224 MET A N 1
ATOM 1788 C CA . MET A 1 224 ? 8.648 1.16 5.121 1 88.31 224 MET A CA 1
ATOM 1789 C C . MET A 1 224 ? 8.25 0.675 6.512 1 88.31 224 MET A C 1
ATOM 1791 O O . MET A 1 224 ? 7.137 0.19 6.711 1 88.31 224 MET A O 1
ATOM 1795 N N . ASP A 1 225 ? 9.125 0.836 7.457 1 89.62 225 ASP A N 1
ATOM 1796 C CA . ASP A 1 225 ? 8.812 0.473 8.836 1 89.62 225 ASP A CA 1
ATOM 1797 C C . ASP A 1 225 ? 7.711 1.362 9.398 1 89.62 225 ASP A C 1
ATOM 1799 O O . ASP A 1 225 ? 6.816 0.882 10.102 1 89.62 225 ASP A O 1
ATOM 1803 N N . GLY A 1 226 ? 7.863 2.613 9.086 1 89.5 226 GLY A N 1
ATOM 1804 C CA . GLY A 1 226 ? 6.832 3.539 9.531 1 89.5 226 GLY A CA 1
ATOM 1805 C C . GLY A 1 226 ? 5.457 3.211 8.977 1 89.5 226 GLY A C 1
ATOM 1806 O O . GLY A 1 226 ? 4.469 3.23 9.711 1 89.5 226 GLY A O 1
ATOM 1807 N N . LEU A 1 227 ? 5.43 2.91 7.742 1 91.44 227 LEU A N 1
ATOM 1808 C CA . LEU A 1 227 ? 4.176 2.562 7.078 1 91.44 227 LEU A CA 1
ATOM 1809 C C . LEU A 1 227 ? 3.574 1.297 7.68 1 91.44 227 LEU A C 1
ATOM 1811 O O . LEU A 1 227 ? 2.379 1.254 7.98 1 91.44 227 LEU A O 1
ATOM 1815 N N . LYS A 1 228 ? 4.387 0.305 7.82 1 93 228 LYS A N 1
ATOM 1816 C CA . LYS A 1 228 ? 3.947 -0.954 8.414 1 93 228 LYS A CA 1
ATOM 1817 C C . LYS A 1 228 ? 3.406 -0.734 9.828 1 93 228 LYS A C 1
ATOM 1819 O O . LYS A 1 228 ? 2.334 -1.235 10.172 1 93 228 LYS A O 1
ATOM 1824 N N . ASN A 1 229 ? 4.094 0.014 10.641 1 93 229 ASN A N 1
ATOM 1825 C CA . ASN A 1 229 ? 3.682 0.289 12.008 1 93 229 ASN A CA 1
ATOM 1826 C C . ASN A 1 229 ? 2.373 1.075 12.055 1 93 229 ASN A C 1
ATOM 1828 O O . ASN A 1 229 ? 1.516 0.811 12.898 1 93 229 ASN A O 1
ATOM 1832 N N . ALA A 1 230 ? 2.271 1.993 11.188 1 94.25 230 ALA A N 1
ATOM 1833 C CA . ALA A 1 230 ? 1.043 2.775 11.094 1 94.25 230 ALA A CA 1
ATOM 1834 C C . ALA A 1 230 ? -0.158 1.882 10.805 1 94.25 230 ALA A C 1
ATOM 1836 O O . ALA A 1 230 ? -1.198 1.993 11.453 1 94.25 230 ALA A O 1
ATOM 1837 N N . SER A 1 231 ? -0.001 1.043 9.859 1 95.12 231 SER A N 1
ATOM 1838 C CA . SER A 1 231 ? -1.073 0.121 9.5 1 95.12 231 SER A CA 1
ATOM 1839 C C . SER A 1 231 ? -1.442 -0.786 10.664 1 95.12 231 SER A C 1
ATOM 1841 O O . SER A 1 231 ? -2.623 -1.021 10.93 1 95.12 231 SER A O 1
ATOM 1843 N N . THR A 1 232 ? -0.446 -1.233 11.32 1 94.62 232 THR A N 1
ATOM 1844 C CA . THR A 1 232 ? -0.668 -2.096 12.477 1 94.62 232 THR A CA 1
ATOM 1845 C C . THR A 1 232 ? -1.417 -1.345 13.578 1 94.62 232 THR A C 1
ATOM 1847 O O . THR A 1 232 ? -2.354 -1.881 14.172 1 94.62 232 THR A O 1
ATOM 1850 N N . LEU A 1 233 ? -1.029 -0.13 13.797 1 92.38 233 LEU A N 1
ATOM 1851 C CA . LEU A 1 233 ? -1.681 0.683 14.812 1 92.38 233 LEU A CA 1
ATOM 1852 C C . LEU A 1 233 ? -3.158 0.876 14.492 1 92.38 233 LEU A C 1
ATOM 1854 O O . LEU A 1 233 ? -4.02 0.631 15.344 1 92.38 233 LEU A O 1
ATOM 1858 N N . ILE A 1 234 ? -3.451 1.271 13.297 1 94.69 234 ILE A N 1
ATOM 1859 C CA . ILE A 1 234 ? -4.828 1.539 12.898 1 94.69 234 ILE A CA 1
ATOM 1860 C C . ILE A 1 234 ? -5.648 0.253 12.984 1 94.69 234 ILE A C 1
ATOM 1862 O O . ILE A 1 234 ? -6.777 0.261 13.477 1 94.69 234 ILE A O 1
ATOM 1866 N N . ALA A 1 235 ? -5.082 -0.828 12.477 1 94.44 235 ALA A N 1
ATOM 1867 C CA . ALA A 1 235 ? -5.766 -2.117 12.547 1 94.44 235 ALA A CA 1
ATOM 1868 C C . ALA A 1 235 ? -6.121 -2.471 13.984 1 94.44 235 ALA A C 1
ATOM 1870 O O . ALA A 1 235 ? -7.246 -2.891 14.273 1 94.44 235 ALA A O 1
ATOM 1871 N N . LEU A 1 236 ? -5.199 -2.285 14.875 1 89.5 236 LEU A N 1
ATOM 1872 C CA . LEU A 1 236 ? -5.402 -2.605 16.281 1 89.5 236 LEU A CA 1
ATOM 1873 C C . LEU A 1 236 ? -6.492 -1.728 16.891 1 89.5 236 LEU A C 1
ATOM 1875 O O . LEU A 1 236 ? -7.387 -2.227 17.578 1 89.5 236 LEU A O 1
ATOM 1879 N N . LEU A 1 237 ? -6.402 -0.461 16.609 1 88.69 237 LEU A N 1
ATOM 1880 C CA . LEU A 1 237 ? -7.371 0.474 17.172 1 88.69 237 LEU A CA 1
ATOM 1881 C C . LEU A 1 237 ? -8.773 0.189 16.625 1 88.69 237 LEU A C 1
ATOM 1883 O O . LEU A 1 237 ? -9.734 0.115 17.406 1 88.69 237 LEU A O 1
ATOM 1887 N N . GLU A 1 238 ? -8.875 -0.019 15.383 1 91.25 238 GLU A N 1
ATOM 1888 C CA . GLU A 1 238 ? -10.188 -0.228 14.773 1 91.25 238 GLU A CA 1
ATOM 1889 C C . GLU A 1 238 ? -10.773 -1.58 15.172 1 91.25 238 GLU A C 1
ATOM 1891 O O . GLU A 1 238 ? -11.969 -1.683 15.469 1 91.25 238 GLU A O 1
ATOM 1896 N N . ASN A 1 239 ? -9.961 -2.615 15.172 1 89.06 239 ASN A N 1
ATOM 1897 C CA . ASN A 1 239 ? -10.445 -3.955 15.484 1 89.06 239 ASN A CA 1
ATOM 1898 C C . ASN A 1 239 ? -10.805 -4.09 16.953 1 89.06 239 ASN A C 1
ATOM 1900 O O . ASN A 1 239 ? -11.703 -4.852 17.312 1 89.06 239 ASN A O 1
ATOM 1904 N N . THR A 1 240 ? -10.164 -3.324 17.828 1 84.31 240 THR A N 1
ATOM 1905 C CA . THR A 1 240 ? -10.406 -3.41 19.266 1 84.31 240 THR A CA 1
ATOM 1906 C C . THR A 1 240 ? -11.602 -2.545 19.656 1 84.31 240 THR A C 1
ATOM 1908 O O . THR A 1 240 ? -12.414 -2.951 20.484 1 84.31 240 THR A O 1
ATOM 1911 N N . THR A 1 241 ? -11.742 -1.408 19.047 1 84.69 241 THR A N 1
ATOM 1912 C CA . THR A 1 241 ? -12.727 -0.443 19.516 1 84.69 241 THR A CA 1
ATOM 1913 C C . THR A 1 241 ? -13.977 -0.476 18.641 1 84.69 241 THR A C 1
ATOM 1915 O O . THR A 1 241 ? -15.031 0.033 19.031 1 84.69 241 THR A O 1
ATOM 1918 N N . GLY A 1 242 ? -13.758 -0.961 17.406 1 85 242 GLY A N 1
ATOM 1919 C CA . GLY A 1 242 ? -14.844 -0.917 16.453 1 85 242 GLY A CA 1
ATOM 1920 C C . GLY A 1 242 ? -15.039 0.454 15.828 1 85 242 GLY A C 1
ATOM 1921 O O . GLY A 1 242 ? -15.992 0.673 15.078 1 85 242 GLY A O 1
ATOM 1922 N N . ARG A 1 243 ? -14.148 1.36 16.094 1 87.75 243 ARG A N 1
ATOM 1923 C CA . ARG A 1 243 ? -14.242 2.715 15.555 1 87.75 243 ARG A CA 1
ATOM 1924 C C . ARG A 1 243 ? -13.484 2.842 14.242 1 87.75 243 ARG A C 1
ATOM 1926 O O . ARG A 1 243 ? -12.461 2.182 14.039 1 87.75 243 ARG A O 1
ATOM 1933 N N . ILE A 1 244 ? -14.07 3.689 13.406 1 92.94 244 ILE A N 1
ATOM 1934 C CA . ILE A 1 244 ? -13.359 4.008 12.172 1 92.94 244 ILE A CA 1
ATOM 1935 C C . ILE A 1 244 ? -12.438 5.199 12.398 1 92.94 244 ILE A C 1
ATOM 1937 O O . ILE A 1 244 ? -12.883 6.262 12.844 1 92.94 244 ILE A O 1
ATOM 1941 N N . ILE A 1 245 ? -11.195 5.02 12.086 1 92.75 245 ILE A N 1
ATOM 1942 C CA . ILE A 1 245 ? -10.227 6.09 12.273 1 92.75 245 ILE A CA 1
ATOM 1943 C C . ILE A 1 245 ? -9.828 6.664 10.914 1 92.75 245 ILE A C 1
ATOM 1945 O O . ILE A 1 245 ? -9.492 5.918 9.992 1 92.75 245 ILE A O 1
ATOM 1949 N N . GLY A 1 246 ? -9.898 7.977 10.75 1 94.06 246 GLY A N 1
ATOM 1950 C CA . GLY A 1 246 ? -9.391 8.625 9.547 1 94.06 246 GLY A CA 1
ATOM 1951 C C . GLY A 1 246 ? -10.375 8.602 8.398 1 94.06 246 GLY A C 1
ATOM 1952 O O . GLY A 1 246 ? -9.992 8.359 7.25 1 94.06 246 GLY A O 1
ATOM 1953 N N . SER A 1 247 ? -11.672 8.852 8.656 1 94.88 247 SER A N 1
ATOM 1954 C CA . SER A 1 247 ? -12.68 8.867 7.605 1 94.88 247 SER A CA 1
ATOM 1955 C C . SER A 1 247 ? -13.172 10.281 7.324 1 94.88 247 SER A C 1
ATOM 1957 O O . SER A 1 247 ? -13.953 10.836 8.102 1 94.88 247 SER A O 1
ATOM 1959 N N . PRO A 1 248 ? -12.773 10.789 6.16 1 95.19 248 PRO A N 1
ATOM 1960 C CA . PRO A 1 248 ? -13.281 12.125 5.82 1 95.19 248 PRO A CA 1
ATOM 1961 C C . PRO A 1 248 ? -14.805 12.172 5.734 1 95.19 248 PRO A C 1
ATOM 1963 O O . PRO A 1 248 ? -15.414 13.18 6.098 1 95.19 248 PRO A O 1
ATOM 1966 N N . TYR A 1 249 ? -15.406 11.086 5.324 1 95.25 249 TYR A N 1
ATOM 1967 C CA . TYR A 1 249 ? -16.859 11.031 5.199 1 95.25 249 TYR A CA 1
ATOM 1968 C C . TYR A 1 249 ? -17.531 11.195 6.559 1 95.25 249 TYR A C 1
ATOM 1970 O O . TYR A 1 249 ? -18.484 11.961 6.703 1 95.25 249 TYR A O 1
ATOM 1978 N N . LEU A 1 250 ? -17.016 10.539 7.5 1 94.62 250 LEU A N 1
ATOM 1979 C CA . LEU A 1 250 ? -17.594 10.602 8.836 1 94.62 250 LEU A CA 1
ATOM 1980 C C . LEU A 1 250 ? -17.406 11.984 9.453 1 94.62 250 LEU A C 1
ATOM 1982 O O . LEU A 1 250 ? -18.281 12.477 10.164 1 94.62 250 LEU A O 1
ATOM 1986 N N . GLU A 1 251 ? -16.266 12.539 9.203 1 93.44 251 GLU A N 1
ATOM 1987 C CA . GLU A 1 251 ? -16.016 13.875 9.742 1 93.44 251 GLU A CA 1
ATOM 1988 C C . GLU A 1 251 ? -16.953 14.906 9.102 1 93.44 251 GLU A C 1
ATOM 1990 O O . GLU A 1 251 ? -17.438 15.812 9.773 1 93.44 251 GLU A O 1
ATOM 1995 N N . LEU A 1 252 ? -17.141 14.766 7.809 1 95.81 252 LEU A N 1
ATOM 1996 C CA . LEU A 1 252 ? -18.062 15.664 7.113 1 95.81 252 LEU A CA 1
ATOM 1997 C C . LEU A 1 252 ? -19.484 15.492 7.633 1 95.81 252 LEU A C 1
ATOM 1999 O O . LEU A 1 252 ? -20.219 16.469 7.781 1 95.81 252 LEU A O 1
ATOM 2003 N N . LEU A 1 253 ? -19.812 14.297 7.875 1 95.38 253 LEU A N 1
ATOM 2004 C CA . LEU A 1 253 ? -21.125 13.992 8.445 1 95.38 253 LEU A CA 1
ATOM 2005 C C . LEU A 1 253 ? -21.266 14.602 9.836 1 95.38 253 LEU A C 1
ATOM 2007 O O . LEU A 1 253 ? -22.281 15.25 10.133 1 95.38 253 LEU A O 1
ATOM 2011 N N . LYS A 1 254 ? -20.312 14.398 10.641 1 92.31 254 LYS A N 1
ATOM 2012 C CA . LYS A 1 254 ? -20.297 14.906 12.008 1 92.31 254 LYS A CA 1
ATOM 2013 C C . LYS A 1 254 ? -20.453 16.422 12.031 1 92.31 254 LYS A C 1
ATOM 2015 O O . LYS A 1 254 ? -21.109 16.969 12.922 1 92.31 254 LYS A O 1
ATOM 2020 N N . ARG A 1 255 ? -19.953 17.094 11.039 1 93.06 255 ARG A N 1
ATOM 2021 C CA . ARG A 1 255 ? -19.953 18.547 10.992 1 93.06 255 ARG A CA 1
ATOM 2022 C C . ARG A 1 255 ? -21.203 19.078 10.289 1 93.06 255 ARG A C 1
ATOM 2024 O O . ARG A 1 255 ? -21.375 20.297 10.148 1 93.06 255 ARG A O 1
ATOM 2031 N N . GLY A 1 256 ? -21.969 18.141 9.789 1 94.56 256 GLY A N 1
ATOM 2032 C CA .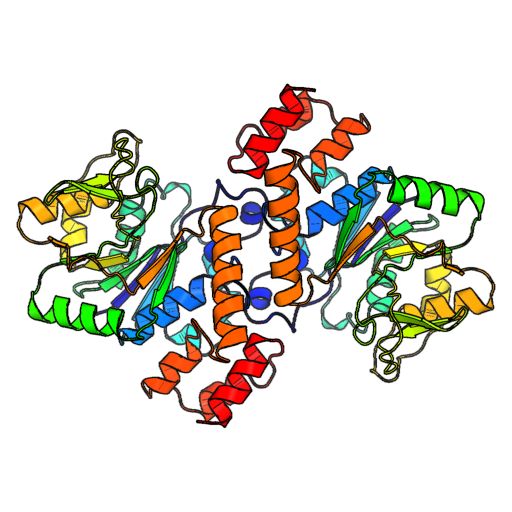 GLY A 1 256 ? -23.219 18.531 9.148 1 94.56 256 GLY A CA 1
ATOM 2033 C C . GLY A 1 256 ? -23.031 19.047 7.73 1 94.56 256 GLY A C 1
ATOM 2034 O O . GLY A 1 256 ? -23.906 19.719 7.188 1 94.56 256 GLY A O 1
ATOM 2035 N N . ILE A 1 257 ? -21.906 18.797 7.184 1 94.94 257 ILE A N 1
ATOM 2036 C CA . ILE A 1 257 ? -21.609 19.266 5.832 1 94.94 257 ILE A CA 1
ATOM 2037 C C . ILE A 1 257 ? -22.234 18.312 4.809 1 94.94 257 ILE A C 1
ATOM 2039 O O . ILE A 1 257 ? -22.734 18.75 3.773 1 94.94 257 ILE A O 1
ATOM 2043 N N . LEU A 1 258 ? -22.125 16.984 5.094 1 95.12 258 LEU A N 1
ATOM 2044 C CA . LEU A 1 258 ? -22.812 15.977 4.297 1 95.12 258 LEU A CA 1
ATOM 2045 C C . LEU A 1 258 ? -23.938 15.336 5.094 1 95.12 258 LEU A C 1
ATOM 2047 O O . LEU A 1 258 ? -23.844 15.188 6.312 1 95.12 258 LEU A O 1
ATOM 2051 N N . SER A 1 259 ? -24.953 15 4.367 1 96.12 259 SER A N 1
ATOM 2052 C CA . SER A 1 259 ? -26.047 14.266 4.988 1 96.12 259 SER A CA 1
ATOM 2053 C C . SER A 1 259 ? -25.797 12.758 4.957 1 96.12 259 SER A C 1
ATOM 2055 O O . SER A 1 259 ? -24.953 12.281 4.188 1 96.12 259 SER A O 1
ATOM 2057 N N . LYS A 1 260 ? -26.547 12.156 5.836 1 96.38 260 LYS A N 1
ATOM 2058 C CA . LYS A 1 260 ? -26.484 10.703 5.844 1 96.38 260 LYS A CA 1
ATOM 2059 C C . LYS A 1 260 ? -26.797 10.133 4.461 1 96.38 260 LYS A C 1
ATOM 2061 O O . LYS A 1 260 ? -26.078 9.242 3.979 1 96.38 260 LYS A O 1
ATOM 2066 N N . LYS A 1 261 ? -27.781 10.648 3.854 1 96.25 261 LYS A N 1
ATOM 2067 C CA . LYS A 1 261 ? -28.203 10.172 2.541 1 96.25 261 LYS A CA 1
ATOM 2068 C C . LYS A 1 261 ? -27.109 10.383 1.499 1 96.25 261 LYS A C 1
ATOM 2070 O O . LYS A 1 261 ? -26.844 9.508 0.674 1 96.25 261 LYS A O 1
ATOM 2075 N N . GLU A 1 262 ? -26.5 11.523 1.568 1 95.25 262 GLU A N 1
ATOM 2076 C CA . GLU A 1 262 ? -25.453 11.836 0.616 1 95.25 262 GLU A CA 1
ATOM 2077 C C . GLU A 1 262 ? -24.281 10.852 0.742 1 95.25 262 GLU A C 1
ATOM 2079 O O . GLU A 1 262 ? -23.766 10.367 -0.264 1 95.25 262 GLU A O 1
ATOM 2084 N N . VAL A 1 263 ? -23.922 10.555 1.984 1 95.12 263 VAL A N 1
ATOM 2085 C CA . VAL A 1 263 ? -22.812 9.641 2.221 1 95.12 263 VAL A CA 1
ATOM 2086 C C . VAL A 1 263 ? -23.172 8.234 1.752 1 95.12 263 VAL A C 1
ATOM 2088 O O . VAL A 1 263 ? -22.438 7.609 0.997 1 95.12 263 VAL A O 1
ATOM 2091 N N . LEU A 1 264 ? -24.312 7.746 2.131 1 95.81 264 LEU A N 1
ATOM 2092 C CA . LEU A 1 264 ? -24.734 6.391 1.796 1 95.81 264 LEU A CA 1
ATOM 2093 C C . LEU A 1 264 ? -24.875 6.223 0.287 1 95.81 264 LEU A C 1
ATOM 2095 O O . LEU A 1 264 ? -24.469 5.199 -0.27 1 95.81 264 LEU A O 1
ATOM 2099 N N . ASP A 1 265 ? -25.391 7.262 -0.386 1 94.44 265 ASP A N 1
ATOM 2100 C CA . ASP A 1 265 ? -25.531 7.207 -1.839 1 94.44 265 ASP A CA 1
ATOM 2101 C C . ASP A 1 265 ? -24.172 7.109 -2.52 1 94.44 265 ASP A C 1
ATOM 2103 O O . ASP A 1 265 ? -24.031 6.445 -3.549 1 94.44 265 ASP A O 1
ATOM 2107 N N . ASN A 1 266 ? -23.266 7.762 -1.933 1 92.19 266 ASN A N 1
ATOM 2108 C CA . ASN A 1 266 ? -21.922 7.812 -2.518 1 92.19 266 ASN A CA 1
ATOM 2109 C C . ASN A 1 266 ? -21.188 6.484 -2.367 1 92.19 266 ASN A C 1
ATOM 2111 O O . ASN A 1 266 ? -20.359 6.133 -3.203 1 92.19 266 ASN A O 1
ATOM 2115 N N . ILE A 1 267 ? -21.531 5.684 -1.299 1 90.94 267 ILE A N 1
ATOM 2116 C CA . ILE A 1 267 ? -20.703 4.516 -1.016 1 90.94 267 ILE A CA 1
ATOM 2117 C C . ILE A 1 267 ? -21.516 3.24 -1.235 1 90.94 267 ILE A C 1
ATOM 2119 O O . ILE A 1 267 ? -21.016 2.133 -1.045 1 90.94 267 ILE A O 1
ATOM 2123 N N . GLU A 1 268 ? -22.688 3.357 -1.701 1 90.5 268 GLU A N 1
ATOM 2124 C CA . GLU A 1 268 ? -23.594 2.227 -1.832 1 90.5 268 GLU A CA 1
ATOM 2125 C C . GLU A 1 268 ? -23 1.137 -2.719 1 90.5 268 GLU A C 1
ATOM 2127 O O . GLU A 1 268 ? -23.125 -0.052 -2.414 1 90.5 268 GLU A O 1
ATOM 2132 N N . HIS A 1 269 ? -22.344 1.54 -3.719 1 87.44 269 HIS A N 1
ATOM 2133 C CA . HIS A 1 269 ? -21.828 0.586 -4.699 1 87.44 269 HIS A CA 1
ATOM 2134 C C . HIS A 1 269 ? -20.422 0.125 -4.348 1 87.44 269 HIS A C 1
ATOM 2136 O O . HIS A 1 269 ? -19.844 -0.708 -5.047 1 87.44 269 HIS A O 1
ATOM 2142 N N . ARG A 1 270 ? -19.938 0.664 -3.297 1 87.81 270 ARG A N 1
ATOM 2143 C CA . ARG A 1 270 ? -18.562 0.346 -2.9 1 87.81 270 ARG A CA 1
ATOM 2144 C C . ARG A 1 270 ? -18.531 -0.83 -1.93 1 87.81 270 ARG A C 1
ATOM 2146 O O . ARG A 1 270 ? -19.5 -1.06 -1.195 1 87.81 270 ARG A O 1
ATOM 2153 N N . SER A 1 271 ? -17.469 -1.623 -2.025 1 86.44 271 SER A N 1
ATOM 2154 C CA . SER A 1 271 ? -17.297 -2.781 -1.154 1 86.44 271 SER A CA 1
ATOM 2155 C C . SER A 1 271 ? -15.922 -2.781 -0.5 1 86.44 271 SER A C 1
ATOM 2157 O O . SER A 1 271 ? -15.047 -2.008 -0.889 1 86.44 271 SER A O 1
ATOM 2159 N N . GLY A 1 272 ? -15.922 -3.594 0.628 1 85.62 272 GLY A N 1
ATOM 2160 C CA . GLY A 1 272 ? -14.672 -3.682 1.374 1 85.62 272 GLY A CA 1
ATOM 2161 C C . GLY A 1 272 ? -14.836 -3.346 2.844 1 85.62 272 GLY A C 1
ATOM 2162 O O . GLY A 1 272 ? -15.891 -2.867 3.266 1 85.62 272 GLY A O 1
ATOM 2163 N N . GLN A 1 273 ? -13.727 -3.586 3.465 1 87.31 273 GLN A N 1
ATOM 2164 C CA . GLN A 1 273 ? -13.742 -3.439 4.914 1 87.31 273 GLN A CA 1
ATOM 2165 C C . GLN A 1 273 ? -14.148 -2.025 5.32 1 87.31 273 GLN A C 1
ATOM 2167 O O . GLN A 1 273 ? -15.031 -1.848 6.16 1 87.31 273 GLN A O 1
ATOM 2172 N N . TYR A 1 274 ? -13.57 -1.005 4.754 1 91.81 274 TYR A N 1
ATOM 2173 C CA . TYR A 1 274 ? -13.883 0.379 5.094 1 91.81 274 TYR A CA 1
ATOM 2174 C C . TYR A 1 274 ? -15.305 0.735 4.672 1 91.81 274 TYR A C 1
ATOM 2176 O O . TYR A 1 274 ? -16.047 1.354 5.434 1 91.81 274 TYR A O 1
ATOM 2184 N N . ALA A 1 275 ? -15.656 0.367 3.457 1 92 275 ALA A N 1
ATOM 2185 C CA . ALA A 1 275 ? -16.984 0.688 2.939 1 92 275 ALA A CA 1
ATOM 2186 C C . ALA A 1 275 ? -18.078 0.104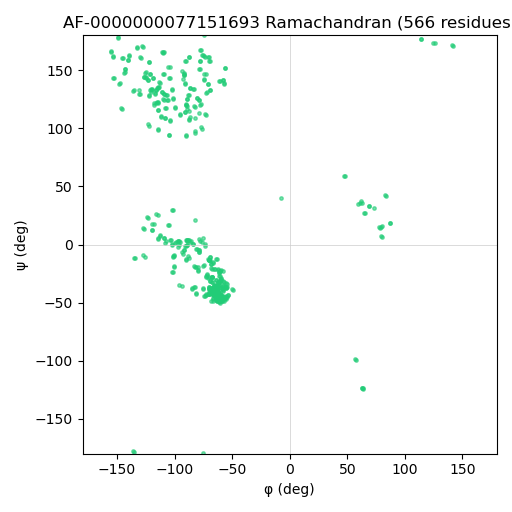 3.83 1 92 275 ALA A C 1
ATOM 2188 O O . ALA A 1 275 ? -19.047 0.788 4.164 1 92 275 ALA A O 1
ATOM 2189 N N . GLU A 1 276 ? -17.875 -1.132 4.172 1 92.81 276 GLU A N 1
ATOM 2190 C CA . GLU A 1 276 ? -18.875 -1.811 4.992 1 92.81 276 GLU A CA 1
ATOM 2191 C C . GLU A 1 276 ? -18.953 -1.188 6.383 1 92.81 276 GLU A C 1
ATOM 2193 O O . GLU A 1 276 ? -20.047 -0.99 6.914 1 92.81 276 GLU A O 1
ATOM 2198 N N . ALA A 1 277 ? -17.812 -0.925 6.93 1 92.75 277 ALA A N 1
ATOM 2199 C CA . ALA A 1 277 ? -17.797 -0.274 8.234 1 92.75 277 ALA A CA 1
ATOM 2200 C C . ALA A 1 277 ? -18.469 1.098 8.18 1 92.75 277 ALA A C 1
ATOM 2202 O O . ALA A 1 277 ? -19.203 1.472 9.086 1 92.75 277 ALA A O 1
ATOM 2203 N N . LEU A 1 278 ? -18.156 1.838 7.129 1 94.5 278 LEU A N 1
ATOM 2204 C CA . LEU A 1 278 ? -18.703 3.178 6.949 1 94.5 278 LEU A CA 1
ATOM 2205 C C . LEU A 1 278 ? -20.219 3.133 6.797 1 94.5 278 LEU A C 1
ATOM 2207 O O . LEU A 1 278 ? -20.938 3.92 7.422 1 94.5 278 LEU A O 1
ATOM 2211 N N . LYS A 1 279 ? -20.688 2.209 5.965 1 95.69 279 LYS A N 1
ATOM 2212 C CA . LYS A 1 279 ? -22.125 2.041 5.785 1 95.69 279 LYS A CA 1
ATOM 2213 C C . LYS A 1 279 ? -22.812 1.756 7.117 1 95.69 279 LYS A C 1
ATOM 2215 O O . LYS A 1 279 ? -23.844 2.352 7.43 1 95.69 279 LYS A O 1
ATOM 2220 N N . LYS A 1 280 ? -22.219 0.878 7.84 1 94.44 280 LYS A N 1
ATOM 2221 C CA . LYS A 1 280 ? -22.781 0.51 9.141 1 94.44 280 LYS A CA 1
ATOM 2222 C C . LYS A 1 280 ? -22.781 1.703 10.086 1 94.44 280 LYS A C 1
ATOM 2224 O O . LYS A 1 280 ? -23.797 1.976 10.742 1 94.44 280 LYS A O 1
ATOM 2229 N N . GLU A 1 281 ? -21.688 2.42 10.164 1 93.56 281 GLU A N 1
ATOM 2230 C CA . GLU A 1 281 ? -21.547 3.553 11.078 1 93.56 281 GLU A CA 1
ATOM 2231 C C . GLU A 1 281 ? -22.531 4.668 10.719 1 93.56 281 GLU A C 1
ATOM 2233 O O . GLU A 1 281 ? -23.156 5.25 11.602 1 93.56 281 GLU A O 1
ATOM 2238 N N . VAL A 1 282 ? -22.656 4.961 9.461 1 95.06 282 VAL A N 1
ATOM 2239 C CA . VAL A 1 282 ? -23.516 6.051 9.008 1 95.06 282 VAL A CA 1
ATOM 2240 C C . VAL A 1 282 ? -24.984 5.676 9.219 1 95.06 282 VAL A C 1
ATOM 2242 O O . VAL A 1 282 ? -25.797 6.516 9.617 1 95.06 282 VAL A O 1
ATOM 2245 N N . SER A 1 283 ? -25.281 4.418 9.016 1 93.38 283 SER A N 1
ATOM 2246 C CA . SER A 1 283 ? -26.656 3.963 9.172 1 93.38 283 SER A CA 1
ATOM 2247 C C . SER A 1 283 ? -27.078 4.004 10.641 1 93.38 283 SER A C 1
ATOM 2249 O O . SER A 1 283 ? -28.266 4.203 10.938 1 93.38 283 SER A O 1
ATOM 2251 N N . GLN A 1 284 ? -26.172 3.795 11.516 1 89.25 284 GLN A N 1
ATOM 2252 C CA . GLN A 1 284 ? -26.469 3.754 12.945 1 89.25 284 GLN A CA 1
ATOM 2253 C C . GLN A 1 284 ? -26.594 5.16 13.523 1 89.25 284 GLN A C 1
ATOM 2255 O O . GLN A 1 284 ? -27.141 5.348 14.609 1 89.25 284 GLN A O 1
ATOM 2260 N N . GLN A 1 285 ? -26.031 6.113 12.891 1 81.75 285 GLN A N 1
ATOM 2261 C CA . GLN A 1 285 ? -26.156 7.488 13.367 1 81.75 285 GLN A CA 1
ATOM 2262 C C . GLN A 1 285 ? -27.5 8.086 13.008 1 81.75 285 GLN A C 1
ATOM 2264 O O . GLN A 1 285 ? -28.109 8.805 13.812 1 81.75 285 GLN A O 1
ATOM 2269 N N . MET B 1 1 ? 8.391 -23.781 -20.156 1 96.38 1 MET B N 1
ATOM 2270 C CA . MET B 1 1 ? 7.328 -23.375 -19.234 1 96.38 1 MET B CA 1
ATOM 2271 C C . MET B 1 1 ? 7.27 -21.859 -19.109 1 96.38 1 MET B C 1
ATOM 2273 O O . MET B 1 1 ? 8.305 -21.203 -19.031 1 96.38 1 MET B O 1
ATOM 2277 N N . LYS B 1 2 ? 6.074 -21.297 -19.125 1 98.44 2 LYS B N 1
ATOM 2278 C CA . LYS B 1 2 ? 5.883 -19.859 -19.031 1 98.44 2 LYS B CA 1
ATOM 2279 C C . LYS B 1 2 ? 5.25 -19.484 -17.703 1 98.44 2 LYS B C 1
ATOM 2281 O O . LYS B 1 2 ? 4.879 -20.344 -16.906 1 98.44 2 LYS B O 1
ATOM 2286 N N . GLY B 1 3 ? 5.312 -18.156 -17.391 1 98.56 3 GLY B N 1
ATOM 2287 C CA . GLY B 1 3 ? 4.691 -17.656 -16.172 1 98.56 3 GLY B CA 1
ATOM 2288 C C . GLY B 1 3 ? 3.516 -16.734 -16.453 1 98.56 3 GLY B C 1
ATOM 2289 O O . GLY B 1 3 ? 3.547 -15.938 -17.391 1 98.56 3 GLY B O 1
ATOM 2290 N N . VAL B 1 4 ? 2.494 -16.891 -15.656 1 98.25 4 VAL B N 1
ATOM 2291 C CA . VAL B 1 4 ? 1.329 -16.031 -15.766 1 98.25 4 VAL B CA 1
ATOM 2292 C C . VAL B 1 4 ? 0.951 -15.5 -14.383 1 98.25 4 VAL B C 1
ATOM 2294 O O . VAL B 1 4 ? 0.907 -16.25 -13.414 1 98.25 4 VAL B O 1
ATOM 2297 N N . ILE B 1 5 ? 0.775 -14.234 -14.266 1 96.56 5 ILE B N 1
ATOM 2298 C CA . ILE B 1 5 ? 0.245 -13.594 -13.07 1 96.56 5 ILE B CA 1
ATOM 2299 C C . ILE B 1 5 ? -1.092 -12.93 -13.383 1 96.56 5 ILE B C 1
ATOM 2301 O O . ILE B 1 5 ? -1.18 -12.102 -14.297 1 96.56 5 ILE B O 1
ATOM 2305 N N . ILE B 1 6 ? -2.113 -13.344 -12.656 1 94.44 6 ILE B N 1
ATOM 2306 C CA . ILE B 1 6 ? -3.434 -12.758 -12.859 1 94.44 6 ILE B CA 1
ATOM 2307 C C . ILE B 1 6 ? -3.605 -11.555 -11.93 1 94.44 6 ILE B C 1
ATOM 2309 O O . ILE B 1 6 ? -3.625 -11.703 -10.703 1 94.44 6 ILE B O 1
ATOM 2313 N N . ALA B 1 7 ? -3.707 -10.414 -12.531 1 87.81 7 ALA B N 1
ATOM 2314 C CA . ALA B 1 7 ? -3.84 -9.164 -11.781 1 87.81 7 ALA B CA 1
ATOM 2315 C C . ALA B 1 7 ? -5.145 -8.453 -12.125 1 87.81 7 ALA B C 1
ATOM 2317 O O . ALA B 1 7 ? -5.297 -7.262 -11.859 1 87.81 7 ALA B O 1
ATOM 2318 N N . ALA B 1 8 ? -6.055 -8.977 -12.742 1 73.38 8 ALA B N 1
ATOM 2319 C CA . ALA B 1 8 ? -7.242 -8.352 -13.312 1 73.38 8 ALA B CA 1
ATOM 2320 C C . ALA B 1 8 ? -8.266 -8.031 -12.234 1 73.38 8 ALA B C 1
ATOM 2322 O O . ALA B 1 8 ? -9.266 -7.352 -12.492 1 73.38 8 ALA B O 1
ATOM 2323 N N . GLY B 1 9 ? -7.984 -8.281 -11.047 1 71.19 9 GLY B N 1
ATOM 2324 C CA . GLY B 1 9 ? -8.977 -7.934 -10.039 1 71.19 9 GLY B CA 1
ATOM 2325 C C . GLY B 1 9 ? -8.984 -6.453 -9.703 1 71.19 9 GLY B C 1
ATOM 2326 O O . GLY B 1 9 ? -7.93 -5.844 -9.523 1 71.19 9 GLY B O 1
ATOM 2327 N N . PHE B 1 10 ? -10.156 -5.793 -9.828 1 66.5 10 PHE B N 1
ATOM 2328 C CA . PHE B 1 10 ? -10.297 -4.352 -9.656 1 66.5 10 PHE B CA 1
ATOM 2329 C C . PHE B 1 10 ? -10.203 -3.971 -8.188 1 66.5 10 PHE B C 1
ATOM 2331 O O . PHE B 1 10 ? -10.102 -2.791 -7.848 1 66.5 10 PHE B O 1
ATOM 2338 N N . GLY B 1 11 ? -10.055 -4.98 -7.395 1 69.44 11 GLY B N 1
ATOM 2339 C CA . GLY B 1 11 ? -9.867 -4.719 -5.977 1 69.44 11 GLY B CA 1
ATOM 2340 C C . GLY B 1 11 ? -11.031 -3.986 -5.344 1 69.44 11 GLY B C 1
ATOM 2341 O O . GLY B 1 11 ? -10.836 -3.102 -4.508 1 69.44 11 GLY B O 1
ATOM 2342 N N . LYS B 1 12 ? -12.258 -4.293 -5.801 1 72.62 12 LYS B N 1
ATOM 2343 C CA . LYS B 1 12 ? -13.445 -3.59 -5.316 1 72.62 12 LYS B CA 1
ATOM 2344 C C . LYS B 1 12 ? -13.586 -3.73 -3.805 1 72.62 12 LYS B C 1
ATOM 2346 O O . LYS B 1 12 ? -14.078 -2.818 -3.135 1 72.62 12 LYS B O 1
ATOM 2351 N N . ARG B 1 13 ? -12.969 -4.758 -3.309 1 75.94 13 ARG B N 1
ATOM 2352 C CA . ARG B 1 13 ? -13.078 -5.031 -1.879 1 75.94 13 ARG B CA 1
ATOM 2353 C C . ARG B 1 13 ? -12.031 -4.254 -1.089 1 75.94 13 ARG B C 1
ATOM 2355 O O . ARG B 1 13 ? -11.969 -4.352 0.138 1 75.94 13 ARG B O 1
ATOM 2362 N N . MET B 1 14 ? -11.273 -3.451 -1.751 1 81.88 14 MET B N 1
ATOM 2363 C CA . MET B 1 14 ? -10.227 -2.703 -1.063 1 81.88 14 MET B CA 1
ATOM 2364 C C . MET B 1 14 ? -10.383 -1.204 -1.298 1 81.88 14 MET B C 1
ATOM 2366 O O . MET B 1 14 ? -9.406 -0.457 -1.257 1 81.88 14 MET B O 1
ATOM 2370 N N . TRP B 1 15 ? -11.594 -0.872 -1.605 1 85.69 15 TRP B N 1
ATOM 2371 C CA . TRP B 1 15 ? -11.883 0.558 -1.641 1 85.69 15 TRP B CA 1
ATOM 2372 C C . TRP B 1 15 ? -11.562 1.212 -0.3 1 85.69 15 TRP B C 1
ATOM 2374 O O . TRP B 1 15 ? -11.789 0.617 0.756 1 85.69 15 TRP B O 1
ATOM 2384 N N . PRO B 1 16 ? -10.945 2.455 -0.411 1 87.38 16 PRO B N 1
ATOM 2385 C CA . PRO B 1 16 ? -10.906 3.381 -1.546 1 87.38 16 PRO B CA 1
ATOM 2386 C C . PRO B 1 16 ? -9.594 3.303 -2.328 1 87.38 16 PRO B C 1
ATOM 2388 O O . PRO B 1 16 ? -9.508 3.818 -3.445 1 87.38 16 PRO B O 1
ATOM 2391 N N . ALA B 1 17 ? -8.562 2.609 -1.852 1 78.88 17 ALA B N 1
ATOM 2392 C CA . ALA B 1 17 ? -7.227 2.668 -2.436 1 78.88 17 ALA B CA 1
ATOM 2393 C C . ALA B 1 17 ? -7.234 2.168 -3.877 1 78.88 17 ALA B C 1
ATOM 2395 O O . ALA B 1 17 ? -6.52 2.701 -4.73 1 78.88 17 ALA B O 1
ATOM 2396 N N . THR B 1 18 ? -8.047 1.301 -4.117 1 76.88 18 THR B N 1
ATOM 2397 C CA . THR B 1 18 ? -8.016 0.609 -5.402 1 76.88 18 THR B CA 1
ATOM 2398 C C . THR B 1 18 ? -8.656 1.461 -6.488 1 76.88 18 THR B C 1
ATOM 2400 O O . THR B 1 18 ? -8.586 1.123 -7.672 1 76.88 18 THR B O 1
ATOM 2403 N N . GLU B 1 19 ? -9.203 2.525 -6.027 1 78.25 19 GLU B N 1
ATOM 2404 C CA . GLU B 1 19 ? -9.641 3.494 -7.031 1 78.25 19 GLU B CA 1
ATOM 2405 C C . GLU B 1 19 ? -8.445 4.191 -7.68 1 78.25 19 GLU B C 1
ATOM 2407 O O . GLU B 1 19 ? -8.523 4.613 -8.836 1 78.25 19 GLU B O 1
ATOM 2412 N N . ALA B 1 20 ? -7.43 4.219 -6.93 1 74.44 20 ALA B N 1
ATOM 2413 C CA . ALA B 1 20 ? -6.27 4.961 -7.418 1 74.44 20 ALA B CA 1
ATOM 2414 C C . ALA B 1 20 ? -5.293 4.035 -8.141 1 74.44 20 ALA B C 1
ATOM 2416 O O . ALA B 1 20 ? -4.602 4.453 -9.07 1 74.44 20 ALA B O 1
ATOM 2417 N N . TYR B 1 21 ? -5.219 2.822 -7.602 1 77.44 21 TYR B N 1
ATOM 2418 C CA . TYR B 1 21 ? -4.273 1.886 -8.195 1 77.44 21 TYR B CA 1
ATOM 2419 C C . TYR B 1 21 ? -4.691 0.445 -7.934 1 77.44 21 TYR B C 1
ATOM 2421 O O . TYR B 1 21 ? -5.512 0.181 -7.047 1 77.44 21 TYR B O 1
ATOM 2429 N N . SER B 1 22 ? -4.074 -0.428 -8.641 1 79.88 22 SER B N 1
ATOM 2430 C CA . SER B 1 22 ? -4.414 -1.844 -8.547 1 79.88 22 SER B CA 1
ATOM 2431 C C . SER B 1 22 ? -3.801 -2.48 -7.309 1 79.88 22 SER B C 1
ATOM 2433 O O . SER B 1 22 ? -2.695 -2.117 -6.898 1 79.88 22 SER B O 1
ATOM 2435 N N . LYS B 1 23 ? -4.496 -3.465 -6.867 1 82.31 23 LYS B N 1
ATOM 2436 C CA . LYS B 1 23 ? -4.082 -4.141 -5.641 1 82.31 23 LYS B CA 1
ATOM 2437 C C . LYS B 1 23 ? -2.736 -4.836 -5.82 1 82.31 23 LYS B C 1
ATOM 2439 O O . LYS B 1 23 ? -2.041 -5.121 -4.844 1 82.31 23 LYS B O 1
ATOM 2444 N N . ILE B 1 24 ? -2.375 -5.105 -7.016 1 84.31 24 ILE B N 1
ATOM 2445 C CA . ILE B 1 24 ? -1.117 -5.797 -7.273 1 84.31 24 ILE B CA 1
ATOM 2446 C C . ILE B 1 24 ? 0.057 -4.879 -6.945 1 84.31 24 ILE B C 1
ATOM 2448 O O . ILE B 1 24 ? 1.2 -5.328 -6.848 1 84.31 24 ILE B O 1
ATOM 2452 N N . PHE B 1 25 ? -0.267 -3.639 -6.723 1 86.81 25 PHE B N 1
ATOM 2453 C CA . PHE B 1 25 ? 0.77 -2.664 -6.406 1 86.81 25 PHE B CA 1
ATOM 2454 C C . PHE B 1 25 ? 0.798 -2.375 -4.91 1 86.81 25 PHE B C 1
ATOM 2456 O O . PHE B 1 25 ? 1.646 -1.614 -4.434 1 86.81 25 PHE B O 1
ATOM 2463 N N . HIS B 1 26 ? -0.078 -3.035 -4.258 1 89.19 26 HIS B N 1
ATOM 2464 C CA . HIS B 1 26 ? -0.048 -2.844 -2.811 1 89.19 26 HIS B CA 1
ATOM 2465 C C . HIS B 1 26 ? 1.312 -3.221 -2.234 1 89.19 26 HIS B C 1
ATOM 2467 O O . HIS B 1 26 ? 1.911 -4.219 -2.645 1 89.19 26 HIS B O 1
ATOM 2473 N N . GLN B 1 27 ? 1.697 -2.428 -1.293 1 90.88 27 GLN B N 1
ATOM 2474 C CA . GLN B 1 27 ? 2.988 -2.682 -0.663 1 90.88 27 GLN B CA 1
ATOM 2475 C C . GLN B 1 27 ? 2.881 -3.781 0.389 1 90.88 27 GLN B C 1
ATOM 2477 O O . GLN B 1 27 ? 2.008 -3.734 1.257 1 90.88 27 GLN B O 1
ATOM 2482 N N . ILE B 1 28 ? 3.691 -4.738 0.233 1 94.62 28 ILE B N 1
ATOM 2483 C CA . ILE B 1 28 ? 3.973 -5.68 1.309 1 94.62 28 ILE B CA 1
ATOM 2484 C C . ILE B 1 28 ? 5.344 -5.383 1.915 1 94.62 28 ILE B C 1
ATOM 2486 O O . ILE B 1 28 ? 6.367 -5.816 1.39 1 94.62 28 ILE B O 1
ATOM 2490 N N . TYR B 1 29 ? 5.309 -4.621 2.949 1 94.31 29 TYR B N 1
ATOM 2491 C CA . TYR B 1 29 ? 6.492 -4.055 3.586 1 94.31 29 TYR B CA 1
ATOM 2492 C C . TYR B 1 29 ? 7.305 -3.229 2.594 1 94.31 29 TYR B C 1
ATOM 2494 O O . TYR B 1 29 ? 6.879 -2.146 2.182 1 94.31 29 TYR B O 1
ATOM 2502 N N . ASP B 1 30 ? 8.367 -3.752 2.01 1 93 30 ASP B N 1
ATOM 2503 C CA . ASP B 1 30 ? 9.266 -2.867 1.276 1 93 30 ASP B CA 1
ATOM 2504 C C . ASP B 1 30 ? 9.156 -3.098 -0.229 1 93 30 ASP B C 1
ATOM 2506 O O . ASP B 1 30 ? 9.859 -2.455 -1.014 1 93 30 ASP B O 1
ATOM 2510 N N . LYS B 1 31 ? 8.242 -3.932 -0.66 1 94.06 31 LYS B N 1
ATOM 2511 C CA . LYS B 1 31 ? 8.086 -4.223 -2.082 1 94.06 31 LYS B CA 1
ATOM 2512 C C . LYS B 1 31 ? 6.617 -4.391 -2.449 1 94.06 31 LYS B C 1
ATOM 2514 O O . LYS B 1 31 ? 5.801 -4.766 -1.607 1 94.06 31 LYS B O 1
ATOM 2519 N N . PRO B 1 32 ? 6.34 -4.07 -3.678 1 92.56 32 PRO B N 1
ATOM 2520 C CA . PRO B 1 32 ? 4.969 -4.336 -4.117 1 92.56 32 PRO B CA 1
ATOM 2521 C C . PRO B 1 32 ? 4.672 -5.828 -4.25 1 92.56 32 PRO B C 1
ATOM 2523 O O . PRO B 1 32 ? 5.586 -6.625 -4.477 1 92.56 32 PRO B O 1
ATOM 2526 N N . THR B 1 33 ? 3.438 -6.145 -4.195 1 92.44 33 THR B N 1
ATOM 2527 C CA . THR B 1 33 ? 2.961 -7.523 -4.199 1 92.44 33 THR B CA 1
ATOM 2528 C C . THR B 1 33 ? 3.492 -8.273 -5.418 1 92.44 33 THR B C 1
ATOM 2530 O O . THR B 1 33 ? 3.908 -9.43 -5.309 1 92.44 33 THR B O 1
ATOM 2533 N N . VAL B 1 34 ? 3.611 -7.68 -6.523 1 92.94 34 VAL B N 1
ATOM 2534 C CA . VAL B 1 34 ? 3.973 -8.336 -7.777 1 92.94 34 VAL B CA 1
ATOM 2535 C C . VAL B 1 34 ? 5.414 -8.828 -7.707 1 92.94 34 VAL B C 1
ATOM 2537 O O . VAL B 1 34 ? 5.766 -9.828 -8.336 1 92.94 34 VAL B O 1
ATOM 2540 N N . PHE B 1 35 ? 6.277 -8.203 -6.941 1 94.69 35 PHE B N 1
ATOM 2541 C CA . PHE B 1 35 ? 7.676 -8.602 -6.844 1 94.69 35 PHE B CA 1
ATOM 2542 C C . PHE B 1 35 ? 7.805 -10 -6.258 1 94.69 35 PHE B C 1
ATOM 2544 O O . PHE B 1 35 ? 8.664 -10.781 -6.676 1 94.69 35 PHE B O 1
ATOM 2551 N N . TYR B 1 36 ? 6.93 -10.273 -5.359 1 95 36 TYR B N 1
ATOM 2552 C CA . TYR B 1 36 ? 6.992 -11.578 -4.707 1 95 36 TYR B CA 1
ATOM 2553 C C . TYR B 1 36 ? 6.594 -12.695 -5.668 1 95 36 TYR B C 1
ATOM 2555 O O . TYR B 1 36 ? 7.246 -13.734 -5.719 1 95 36 TYR B O 1
ATOM 2563 N N . ASN B 1 37 ? 5.57 -12.445 -6.418 1 94.94 37 ASN B N 1
ATOM 2564 C CA . ASN B 1 37 ? 5.148 -13.43 -7.41 1 94.94 37 ASN B CA 1
ATOM 2565 C C . ASN B 1 37 ? 6.199 -13.609 -8.5 1 94.94 37 ASN B C 1
ATOM 2567 O O . ASN B 1 37 ? 6.484 -14.734 -8.914 1 94.94 37 ASN B O 1
ATOM 2571 N N . LEU B 1 38 ? 6.766 -12.484 -8.93 1 95.69 38 LEU B N 1
ATOM 2572 C CA . LEU B 1 38 ? 7.836 -12.562 -9.922 1 95.69 38 LEU B CA 1
ATOM 2573 C C . LEU B 1 38 ? 9.008 -13.383 -9.391 1 95.69 38 LEU B C 1
ATOM 2575 O O . LEU B 1 38 ? 9.555 -14.227 -10.102 1 95.69 38 LEU B O 1
ATOM 2579 N N . THR B 1 39 ? 9.328 -13.125 -8.172 1 95.06 39 THR B N 1
ATOM 2580 C CA . THR B 1 39 ? 10.438 -13.836 -7.535 1 95.06 39 THR B CA 1
ATOM 2581 C C . THR B 1 39 ? 10.195 -15.344 -7.566 1 95.06 39 THR B C 1
ATOM 2583 O O . THR B 1 39 ? 11.094 -16.109 -7.918 1 95.06 39 THR B O 1
ATOM 2586 N N . ASN B 1 40 ? 9.008 -15.734 -7.242 1 94.31 40 ASN B N 1
ATOM 2587 C CA . ASN B 1 40 ? 8.688 -17.156 -7.195 1 94.31 40 ASN B CA 1
ATOM 2588 C C . ASN B 1 40 ? 8.727 -17.797 -8.578 1 94.31 40 ASN B C 1
ATOM 2590 O O . ASN B 1 40 ? 9.195 -18.922 -8.734 1 94.31 40 ASN B O 1
ATOM 2594 N N . LEU B 1 41 ? 8.25 -17.078 -9.586 1 96.5 41 LEU B N 1
ATOM 2595 C CA . LEU B 1 41 ? 8.312 -17.578 -10.953 1 96.5 41 LEU B CA 1
ATOM 2596 C C . LEU B 1 41 ? 9.758 -17.734 -11.406 1 96.5 41 LEU B C 1
ATOM 2598 O O . LEU B 1 41 ? 10.133 -18.766 -11.984 1 96.5 41 LEU B O 1
ATOM 2602 N N . ILE B 1 42 ? 10.539 -16.75 -11.125 1 95.19 42 ILE B N 1
ATOM 2603 C CA . ILE B 1 42 ? 11.945 -16.781 -11.508 1 95.19 42 ILE B CA 1
ATOM 2604 C C . ILE B 1 42 ? 12.664 -17.906 -10.766 1 95.19 42 ILE B C 1
ATOM 2606 O O . ILE B 1 42 ? 13.516 -18.594 -11.328 1 95.19 42 ILE B O 1
ATOM 2610 N N . ALA B 1 43 ? 12.242 -18.094 -9.531 1 92.44 43 ALA B N 1
ATOM 2611 C CA . ALA B 1 43 ? 12.812 -19.188 -8.75 1 92.44 43 ALA B CA 1
ATOM 2612 C C . ALA B 1 43 ? 12.523 -20.531 -9.406 1 92.44 43 ALA B C 1
ATOM 2614 O O . ALA B 1 43 ? 13.297 -21.484 -9.258 1 92.44 43 ALA B O 1
ATOM 2615 N N . MET B 1 44 ? 11.453 -20.594 -10.133 1 93.94 44 MET B N 1
ATOM 2616 C CA . MET B 1 44 ? 11.094 -21.797 -10.875 1 93.94 44 MET B CA 1
ATOM 2617 C C . MET B 1 44 ? 11.867 -21.891 -12.188 1 93.94 44 MET B C 1
ATOM 2619 O O . MET B 1 44 ? 11.727 -22.859 -12.93 1 93.94 44 MET B O 1
ATOM 2623 N N . GLY B 1 45 ? 12.633 -20.875 -12.469 1 93.88 45 GLY B N 1
ATOM 2624 C CA . GLY B 1 45 ? 13.383 -20.812 -13.711 1 93.88 45 GLY B CA 1
ATOM 2625 C C . GLY B 1 45 ? 12.586 -20.203 -14.859 1 93.88 45 GLY B C 1
ATOM 2626 O O . GLY B 1 45 ? 12.93 -20.391 -16.031 1 93.88 45 GLY B O 1
ATOM 2627 N N . ILE B 1 46 ? 11.578 -19.531 -14.539 1 96.88 46 ILE B N 1
ATOM 2628 C CA . ILE B 1 46 ? 10.688 -18.984 -15.555 1 96.88 46 ILE B CA 1
ATOM 2629 C C . ILE B 1 46 ? 10.984 -17.5 -15.75 1 96.88 46 ILE B C 1
ATOM 2631 O O . ILE B 1 46 ? 10.93 -16.719 -14.797 1 96.88 46 ILE B O 1
ATOM 2635 N N . THR B 1 47 ? 11.258 -17.062 -17 1 96.75 47 THR B N 1
ATOM 2636 C CA . THR B 1 47 ? 11.531 -15.648 -17.266 1 96.75 47 THR B CA 1
ATOM 2637 C C . THR B 1 47 ? 10.609 -15.109 -18.359 1 96.75 47 THR B C 1
ATOM 2639 O O . THR B 1 47 ? 10.633 -13.914 -18.656 1 96.75 47 THR B O 1
ATOM 2642 N N . ASP B 1 48 ? 9.914 -15.977 -19.016 1 98.06 48 ASP B N 1
ATOM 2643 C CA . ASP B 1 48 ? 8.852 -15.547 -19.922 1 98.06 48 ASP B CA 1
ATOM 2644 C C . ASP B 1 48 ? 7.516 -15.445 -19.188 1 98.06 48 ASP B C 1
ATOM 2646 O O . ASP B 1 48 ? 6.801 -16.438 -19.047 1 98.06 48 ASP B O 1
ATOM 2650 N N . ILE B 1 49 ? 7.234 -14.219 -18.719 1 97.81 49 ILE B N 1
ATOM 2651 C CA . ILE B 1 49 ? 6.145 -14.031 -17.766 1 97.81 49 ILE B CA 1
ATOM 2652 C C . ILE B 1 49 ? 5.117 -13.062 -18.359 1 97.81 49 ILE B C 1
ATOM 2654 O O . ILE B 1 49 ? 5.477 -12.023 -18.906 1 97.81 49 ILE B O 1
ATOM 2658 N N . CYS B 1 50 ? 3.895 -13.438 -18.25 1 97.56 50 CYS B N 1
ATOM 2659 C CA . CYS B 1 50 ? 2.773 -12.609 -18.688 1 97.56 50 CYS B CA 1
ATOM 2660 C C . CYS B 1 50 ? 1.977 -12.109 -17.484 1 97.56 50 CYS B C 1
ATOM 2662 O O . CYS B 1 50 ? 1.674 -12.875 -16.562 1 97.56 50 CYS B O 1
ATOM 2664 N N . ILE B 1 51 ? 1.703 -10.836 -17.469 1 95.25 51 ILE B N 1
ATOM 2665 C CA . ILE B 1 51 ? 0.811 -10.25 -16.469 1 95.25 51 ILE B CA 1
ATOM 2666 C C . ILE B 1 51 ? -0.509 -9.859 -17.125 1 95.25 51 ILE B C 1
ATOM 2668 O O . ILE B 1 51 ? -0.53 -9.047 -18.062 1 95.25 51 ILE B O 1
ATOM 2672 N N . VAL B 1 52 ? -1.558 -10.492 -16.656 1 95.06 52 VAL B N 1
ATOM 2673 C CA . VAL B 1 52 ? -2.895 -10.18 -17.156 1 95.06 52 VAL B CA 1
ATOM 2674 C C . VAL B 1 52 ? -3.557 -9.156 -16.219 1 95.06 52 VAL B C 1
ATOM 2676 O O . VAL B 1 52 ? -3.834 -9.461 -15.062 1 95.06 52 VAL B O 1
ATOM 2679 N N . GLY B 1 53 ? -3.744 -8.008 -16.703 1 91.25 53 GLY B N 1
ATOM 2680 C CA . GLY B 1 53 ? -4.355 -6.941 -15.914 1 91.25 53 GLY B CA 1
ATOM 2681 C C . GLY B 1 53 ? -5.148 -5.961 -16.75 1 91.25 53 GLY B C 1
ATOM 2682 O O . GLY B 1 53 ? -5.254 -6.125 -17.969 1 91.25 53 GLY B O 1
ATOM 2683 N N . THR B 1 54 ? -5.754 -5.016 -16.141 1 86.81 54 THR B N 1
ATOM 2684 C CA . THR B 1 54 ? -6.469 -3.973 -16.859 1 86.81 54 THR B CA 1
ATOM 2685 C C . THR B 1 54 ? -5.496 -3.051 -17.578 1 86.81 54 THR B C 1
ATOM 2687 O O . THR B 1 54 ? -4.309 -3 -17.25 1 86.81 54 THR B O 1
ATOM 2690 N N . PRO B 1 55 ? -6.082 -2.369 -18.531 1 86.06 55 PRO B N 1
ATOM 2691 C CA . PRO B 1 55 ? -5.215 -1.431 -19.25 1 86.06 55 PRO B CA 1
ATOM 2692 C C . PRO B 1 55 ? -4.566 -0.405 -18.312 1 86.06 55 PRO B C 1
ATOM 2694 O O . PRO B 1 55 ? -3.381 -0.091 -18.469 1 86.06 55 PRO B O 1
ATOM 2697 N N . GLU B 1 56 ? -5.277 0.046 -17.406 1 79.44 56 GLU B N 1
ATOM 2698 C CA . GLU B 1 56 ? -4.746 1.029 -16.469 1 79.44 56 GLU B CA 1
ATOM 2699 C C . GLU B 1 56 ? -3.635 0.429 -15.602 1 79.44 56 GLU B C 1
ATOM 2701 O O . GLU B 1 56 ? -2.605 1.067 -15.375 1 79.44 56 GLU B O 1
ATOM 2706 N N . MET B 1 57 ? -3.861 -0.689 -15.203 1 82.5 57 MET B N 1
ATOM 2707 C CA . MET B 1 57 ? -2.863 -1.391 -14.398 1 82.5 57 MET B CA 1
ATOM 2708 C C . MET B 1 57 ? -1.589 -1.626 -15.203 1 82.5 57 MET B C 1
ATOM 2710 O O . MET B 1 57 ? -0.484 -1.446 -14.688 1 82.5 57 MET B O 1
ATOM 2714 N N . ASN B 1 58 ? -1.824 -2.031 -16.375 1 85.31 58 ASN B N 1
ATOM 2715 C CA . ASN B 1 58 ? -0.663 -2.32 -17.219 1 85.31 58 ASN B CA 1
ATOM 2716 C C . ASN B 1 58 ? 0.158 -1.064 -17.484 1 85.31 58 ASN B C 1
ATOM 2718 O O . ASN B 1 58 ? 1.383 -1.13 -17.594 1 85.31 58 ASN B O 1
ATOM 2722 N N . ARG B 1 59 ? -0.519 0.024 -17.516 1 82.44 59 ARG B N 1
ATOM 2723 C CA . ARG B 1 59 ? 0.197 1.29 -17.641 1 82.44 59 ARG B CA 1
ATOM 2724 C C . ARG B 1 59 ? 1.03 1.574 -16.391 1 82.44 59 ARG B C 1
ATOM 2726 O O . ARG B 1 59 ? 2.178 2.016 -16.5 1 82.44 59 ARG B O 1
ATOM 2733 N N . GLN B 1 60 ? 0.423 1.277 -15.32 1 79.75 60 GLN B N 1
ATOM 2734 C CA . GLN B 1 60 ? 1.137 1.481 -14.07 1 79.75 60 GLN B CA 1
ATOM 2735 C C . GLN B 1 60 ? 2.338 0.547 -13.961 1 79.75 60 GLN B C 1
ATOM 2737 O O . GLN B 1 60 ? 3.391 0.937 -13.445 1 79.75 60 GLN B O 1
ATOM 2742 N N . PHE B 1 61 ? 2.145 -0.601 -14.461 1 82.38 61 PHE B N 1
ATOM 2743 C CA . PHE B 1 61 ? 3.232 -1.571 -14.461 1 82.38 61 PHE B CA 1
ATOM 2744 C C . PHE B 1 61 ? 4.387 -1.085 -15.328 1 82.38 61 PHE B C 1
ATOM 2746 O O . PHE B 1 61 ? 5.551 -1.194 -14.938 1 82.38 61 PHE B O 1
ATOM 2753 N N . LYS B 1 62 ? 3.996 -0.673 -16.422 1 81.12 62 LYS B N 1
ATOM 2754 C CA . LYS B 1 62 ? 5.027 -0.198 -17.328 1 81.12 62 LYS B CA 1
ATOM 2755 C C . LYS B 1 62 ? 5.816 0.957 -16.719 1 81.12 62 LYS B C 1
ATOM 2757 O O . LYS B 1 62 ? 7.027 1.069 -16.938 1 81.12 62 LYS B O 1
ATOM 2762 N N . LYS B 1 63 ? 5.168 1.663 -15.914 1 79.69 63 LYS B N 1
ATOM 2763 C CA . LYS B 1 63 ? 5.863 2.732 -15.203 1 79.69 63 LYS B CA 1
ATOM 2764 C C . LYS B 1 63 ? 6.773 2.168 -14.117 1 79.69 63 LYS B C 1
ATOM 2766 O O . LYS B 1 63 ? 7.926 2.59 -13.984 1 79.69 63 LYS B O 1
ATOM 2771 N N . LEU B 1 64 ? 6.273 1.254 -13.422 1 78.06 64 LEU B N 1
ATOM 2772 C CA . LEU B 1 64 ? 7.027 0.618 -12.344 1 78.06 64 LEU B CA 1
ATOM 2773 C C . LEU B 1 64 ? 8.32 0.01 -12.875 1 78.06 64 LEU B C 1
ATOM 2775 O O . LEU B 1 64 ? 9.367 0.1 -12.227 1 78.06 64 LEU B O 1
ATOM 2779 N N . PHE B 1 65 ? 8.203 -0.476 -14.07 1 79.56 65 PHE B N 1
ATOM 2780 C CA . PHE B 1 65 ? 9.328 -1.238 -14.586 1 79.56 65 PHE B CA 1
ATOM 2781 C C . PHE B 1 65 ? 10.055 -0.456 -15.672 1 79.56 65 PHE B C 1
ATOM 2783 O O . PHE B 1 65 ? 10.977 -0.977 -16.312 1 79.56 65 PHE B O 1
ATOM 2790 N N . SER B 1 66 ? 9.648 0.725 -15.977 1 74.75 66 SER B N 1
ATOM 2791 C CA . SER B 1 66 ? 10.125 1.493 -17.125 1 74.75 66 SER B CA 1
ATOM 2792 C C . SER B 1 66 ? 11.648 1.521 -17.172 1 74.75 66 SER B C 1
ATOM 2794 O O . SER B 1 66 ? 12.242 1.375 -18.25 1 74.75 66 SER B O 1
ATOM 2796 N N . ASP B 1 67 ? 12.289 1.621 -16.141 1 77.88 67 ASP B N 1
ATOM 2797 C CA . ASP B 1 67 ? 13.75 1.647 -16.125 1 77.88 67 ASP B CA 1
ATOM 2798 C C . ASP B 1 67 ? 14.32 0.418 -15.43 1 77.88 67 ASP B C 1
ATOM 2800 O O . ASP B 1 67 ? 15.469 0.429 -14.977 1 77.88 67 ASP B O 1
ATOM 2804 N N . SER B 1 68 ? 13.5 -0.528 -15.5 1 84.31 68 SER B N 1
ATOM 2805 C CA . SER B 1 68 ? 13.891 -1.73 -14.773 1 84.31 68 SER B CA 1
ATOM 2806 C C . SER B 1 68 ? 14.359 -2.824 -15.719 1 84.31 68 SER B C 1
ATOM 2808 O O . SER B 1 68 ? 13.805 -2.99 -16.812 1 84.31 68 SER B O 1
ATOM 2810 N N . LEU B 1 69 ? 15.328 -3.568 -15.344 1 88.31 69 LEU B N 1
ATOM 2811 C CA . LEU B 1 69 ? 15.805 -4.746 -16.062 1 88.31 69 LEU B CA 1
ATOM 2812 C C . LEU B 1 69 ? 14.719 -5.82 -16.125 1 88.31 69 LEU B C 1
ATOM 2814 O O . LEU B 1 69 ? 14.781 -6.727 -16.953 1 88.31 69 LEU B O 1
ATOM 2818 N N . LEU B 1 70 ? 13.734 -5.602 -15.359 1 90.12 70 LEU B N 1
ATOM 2819 C CA . LEU B 1 70 ? 12.727 -6.648 -15.242 1 90.12 70 LEU B CA 1
ATOM 2820 C C . LEU B 1 70 ? 11.742 -6.594 -16.406 1 90.12 70 LEU B C 1
ATOM 2822 O O . LEU B 1 70 ? 11.062 -7.578 -16.703 1 90.12 70 LEU B O 1
ATOM 2826 N N . LEU B 1 71 ? 11.703 -5.461 -17.062 1 89.88 71 LEU B N 1
ATOM 2827 C CA . LEU B 1 71 ? 10.711 -5.246 -18.109 1 89.88 71 LEU B CA 1
ATOM 2828 C C . LEU B 1 71 ? 10.891 -6.238 -19.25 1 89.88 71 LEU B C 1
ATOM 2830 O O . LEU B 1 71 ? 9.914 -6.672 -19.859 1 89.88 71 LEU B O 1
ATOM 2834 N N . LYS B 1 72 ? 12.078 -6.605 -19.516 1 91.62 72 LYS B N 1
ATOM 2835 C CA . LYS B 1 72 ? 12.359 -7.453 -20.656 1 91.62 72 LYS B CA 1
ATOM 2836 C C . LYS B 1 72 ? 11.812 -8.867 -20.453 1 91.62 72 LYS B C 1
ATOM 2838 O O . LYS B 1 72 ? 11.703 -9.633 -21.406 1 91.62 72 LYS B O 1
ATOM 2843 N N . TYR B 1 73 ? 11.445 -9.188 -19.266 1 94.44 73 TYR B N 1
ATOM 2844 C CA . TYR B 1 73 ? 10.953 -10.523 -18.953 1 94.44 73 TYR B CA 1
ATOM 2845 C C . TYR B 1 73 ? 9.43 -10.539 -18.906 1 94.44 73 TYR B C 1
ATOM 2847 O O . TYR B 1 73 ? 8.82 -11.594 -18.703 1 94.44 73 TYR B O 1
ATOM 2855 N N . LEU B 1 74 ? 8.844 -9.359 -19.188 1 94.94 74 LEU B N 1
ATOM 2856 C CA . LEU B 1 74 ? 7.414 -9.227 -18.891 1 94.94 74 LEU B CA 1
ATOM 2857 C C . LEU B 1 74 ? 6.633 -8.914 -20.172 1 94.94 74 LEU B C 1
ATOM 2859 O O . LEU B 1 74 ? 7.078 -8.117 -21 1 94.94 74 LEU B O 1
ATOM 2863 N N . THR B 1 75 ? 5.582 -9.602 -20.359 1 96 75 THR B N 1
ATOM 2864 C CA . THR B 1 75 ? 4.559 -9.297 -21.344 1 96 75 THR B CA 1
ATOM 2865 C C . THR B 1 75 ? 3.246 -8.914 -20.672 1 96 75 THR B C 1
ATOM 2867 O O . THR B 1 75 ? 2.832 -9.547 -19.703 1 96 75 THR B O 1
ATOM 2870 N N . PHE B 1 76 ? 2.646 -7.867 -21.188 1 93.88 76 PHE B N 1
ATOM 2871 C CA . PHE B 1 76 ? 1.411 -7.387 -20.578 1 93.88 76 PHE B CA 1
ATOM 2872 C C . PHE B 1 76 ? 0.218 -7.668 -21.484 1 93.88 76 PHE B C 1
ATOM 2874 O O . PHE B 1 76 ? 0.262 -7.387 -22.688 1 93.88 76 PHE B O 1
ATOM 2881 N N . VAL B 1 77 ? -0.744 -8.258 -20.875 1 94.56 77 VAL B N 1
ATOM 2882 C CA . VAL B 1 77 ? -1.983 -8.547 -21.594 1 94.56 77 VAL B CA 1
ATOM 2883 C C . VAL B 1 77 ? -3.137 -7.773 -20.953 1 94.56 77 VAL B C 1
ATOM 2885 O O . VAL B 1 77 ? -3.363 -7.875 -19.734 1 94.56 77 VAL B O 1
ATOM 2888 N N . ASP B 1 78 ? -3.887 -7.078 -21.812 1 91.94 78 ASP B N 1
ATOM 2889 C CA . ASP B 1 78 ? -4.988 -6.254 -21.328 1 91.94 78 ASP B CA 1
ATOM 2890 C C . ASP B 1 78 ? -6.281 -7.062 -21.234 1 91.94 78 ASP B C 1
ATOM 2892 O O . ASP B 1 78 ? -6.629 -7.797 -22.156 1 91.94 78 ASP B O 1
ATOM 2896 N N . GLU B 1 79 ? -6.816 -6.934 -20.094 1 90 79 GLU B N 1
ATOM 2897 C CA . GLU B 1 79 ? -8.172 -7.426 -19.891 1 90 79 GLU B CA 1
ATOM 2898 C C . GLU B 1 79 ? -9.125 -6.289 -19.516 1 90 79 GLU B C 1
ATOM 2900 O O . GLU B 1 79 ? -8.969 -5.668 -18.469 1 90 79 GLU B O 1
ATOM 2905 N N . GLN B 1 80 ? -10.102 -6.109 -20.312 1 85.75 80 GLN B N 1
ATOM 2906 C CA . GLN B 1 80 ? -11.07 -5.055 -20.031 1 85.75 80 GLN B CA 1
ATOM 2907 C C . GLN B 1 80 ? -11.961 -5.43 -18.859 1 85.75 80 GLN B C 1
ATOM 2909 O O . GLN B 1 80 ? -12.25 -6.605 -18.641 1 85.75 80 GLN B O 1
ATOM 2914 N N . GLU B 1 81 ? -12.328 -4.402 -18.141 1 77.44 81 GLU B N 1
ATOM 2915 C CA . GLU B 1 81 ? -13.117 -4.605 -16.938 1 77.44 81 GLU B CA 1
ATOM 2916 C C . GLU B 1 81 ? -14.367 -5.426 -17.234 1 77.44 81 GLU B C 1
ATOM 2918 O O . GLU B 1 81 ? -14.695 -6.363 -16.5 1 77.44 81 GLU B O 1
ATOM 2923 N N . ASP B 1 82 ? -15 -5.164 -18.234 1 79.31 82 ASP B N 1
ATOM 2924 C CA . ASP B 1 82 ? -16.25 -5.832 -18.578 1 79.31 82 ASP B CA 1
ATOM 2925 C C . ASP B 1 82 ? -16.016 -7.293 -18.953 1 79.31 82 ASP B C 1
ATOM 2927 O O . ASP B 1 82 ? -16.938 -8.102 -18.938 1 79.31 82 ASP B O 1
ATOM 2931 N N . ASP B 1 83 ? -14.789 -7.574 -19.234 1 81.06 83 ASP B N 1
ATOM 2932 C CA . ASP B 1 83 ? -14.438 -8.93 -19.641 1 81.06 83 ASP B CA 1
ATOM 2933 C C . ASP B 1 83 ? -14.109 -9.805 -18.438 1 81.06 83 ASP B C 1
ATOM 2935 O O . ASP B 1 83 ? -13.992 -11.023 -18.562 1 81.06 83 ASP B O 1
ATOM 2939 N N . VAL B 1 84 ? -14 -9.102 -17.312 1 79.44 84 VAL B N 1
ATOM 2940 C CA . VAL B 1 84 ? -13.648 -9.867 -16.109 1 79.44 84 VAL B CA 1
ATOM 2941 C C . VAL B 1 84 ? -14.898 -10.508 -15.523 1 79.44 84 VAL B C 1
ATOM 2943 O O . VAL B 1 84 ? -15.594 -9.898 -14.703 1 79.44 84 VAL B O 1
ATOM 2946 N N . GLN B 1 85 ? -15.117 -11.781 -15.844 1 85.5 85 GLN B N 1
ATOM 2947 C CA . GLN B 1 85 ? -16.297 -12.5 -15.398 1 85.5 85 GLN B CA 1
ATOM 2948 C C . GLN B 1 85 ? -15.922 -13.711 -14.547 1 85.5 85 GLN B C 1
ATOM 2950 O O . GLN B 1 85 ? -16.703 -14.664 -14.43 1 85.5 85 GLN B O 1
ATOM 2955 N N . GLY B 1 86 ? -14.711 -13.688 -14.07 1 87.75 86 GLY B N 1
ATOM 2956 C CA . GLY B 1 86 ? -14.18 -14.773 -13.273 1 87.75 86 GLY B CA 1
ATOM 2957 C C . GLY B 1 86 ? -12.719 -15.078 -13.57 1 87.75 86 GLY B C 1
ATOM 2958 O O . GLY B 1 86 ? -12.18 -14.602 -14.578 1 87.75 86 GLY B O 1
ATOM 2959 N N . THR B 1 87 ? -12.203 -15.914 -12.734 1 91 87 THR B N 1
ATOM 2960 C CA . THR B 1 87 ? -10.773 -16.203 -12.852 1 91 87 THR B CA 1
ATOM 2961 C C . THR B 1 87 ? -10.477 -16.953 -14.141 1 91 87 THR B C 1
ATOM 2963 O O . THR B 1 87 ? -9.406 -16.781 -14.734 1 91 87 THR B O 1
ATOM 2966 N N . ALA B 1 88 ? -11.445 -17.781 -14.586 1 94.44 88 ALA B N 1
ATOM 2967 C CA . ALA B 1 88 ? -11.234 -18.547 -15.805 1 94.44 88 ALA B CA 1
ATOM 2968 C C . ALA B 1 88 ? -11.094 -17.625 -17.016 1 94.44 88 ALA B C 1
ATOM 2970 O O . ALA B 1 88 ? -10.258 -17.875 -17.891 1 94.44 88 ALA B O 1
ATOM 2971 N N . THR B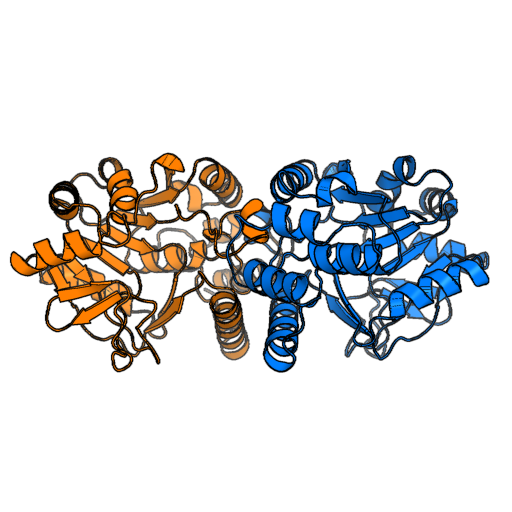 1 89 ? -11.875 -16.625 -17.016 1 93.19 89 THR B N 1
ATOM 2972 C CA . THR B 1 89 ? -11.828 -15.695 -18.141 1 93.19 89 THR B CA 1
ATOM 2973 C C . THR B 1 89 ? -10.516 -14.922 -18.156 1 93.19 89 THR B C 1
ATOM 2975 O O . THR B 1 89 ? -9.961 -14.648 -19.234 1 93.19 89 THR B O 1
ATOM 2978 N N . SER B 1 90 ? -10.055 -14.578 -16.984 1 93.81 90 SER B N 1
ATOM 2979 C CA . SER B 1 90 ? -8.781 -13.875 -16.891 1 93.81 90 SER B CA 1
ATOM 2980 C C . SER B 1 90 ? -7.629 -14.758 -17.359 1 93.81 90 SER B C 1
ATOM 2982 O O . SER B 1 90 ? -6.734 -14.289 -18.062 1 93.81 90 SER B O 1
ATOM 2984 N N . ILE B 1 91 ? -7.691 -15.984 -16.969 1 95.88 91 ILE B N 1
ATOM 2985 C CA . ILE B 1 91 ? -6.652 -16.922 -17.375 1 95.88 91 ILE B CA 1
ATOM 2986 C C . ILE B 1 91 ? -6.688 -17.125 -18.891 1 95.88 91 ILE B C 1
ATOM 2988 O O . ILE B 1 91 ? -5.645 -17.203 -19.531 1 95.88 91 ILE B O 1
ATOM 2992 N N . LYS B 1 92 ? -7.859 -17.156 -19.422 1 96.5 92 LYS B N 1
ATOM 2993 C CA . LYS B 1 92 ? -8.047 -17.359 -20.859 1 96.5 92 LYS B CA 1
ATOM 2994 C C . LYS B 1 92 ? -7.363 -16.25 -21.672 1 96.5 92 LYS B C 1
ATOM 2996 O O . LYS B 1 92 ? -6.895 -16.484 -22.781 1 96.5 92 LYS B O 1
ATOM 3001 N N . LYS B 1 93 ? -7.277 -15.102 -21.141 1 96.06 93 LYS B N 1
ATOM 3002 C CA . LYS B 1 93 ? -6.648 -13.969 -21.812 1 96.06 93 LYS B CA 1
ATOM 3003 C C . LYS B 1 93 ? -5.172 -14.242 -22.078 1 96.06 93 LYS B C 1
ATOM 3005 O O . LYS B 1 93 ? -4.566 -13.625 -22.969 1 96.06 93 LYS B O 1
ATOM 3010 N N . ALA B 1 94 ? -4.609 -15.156 -21.328 1 96.94 94 ALA B N 1
ATOM 3011 C CA . ALA B 1 94 ? -3.188 -15.453 -21.469 1 96.94 94 ALA B CA 1
ATOM 3012 C C . ALA B 1 94 ? -2.957 -16.547 -22.5 1 96.94 94 ALA B C 1
ATOM 3014 O O . ALA B 1 94 ? -1.815 -16.953 -22.75 1 96.94 94 ALA B O 1
ATOM 3015 N N . GLU B 1 95 ? -3.949 -17 -23.141 1 98.12 95 GLU B N 1
ATOM 3016 C CA . GLU B 1 95 ? -3.877 -1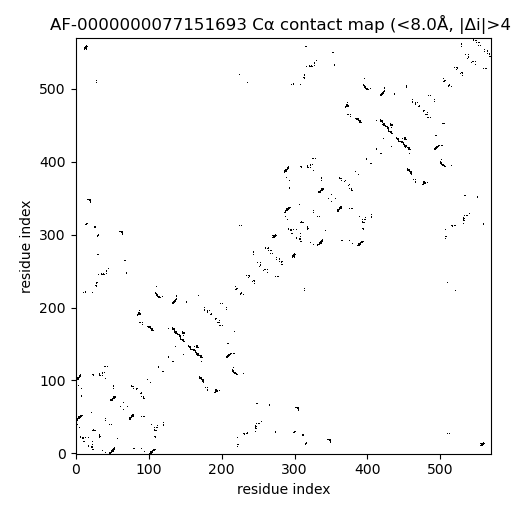8.172 -24.016 1 98.12 95 GLU B CA 1
ATOM 3017 C C . GLU B 1 95 ? -2.891 -17.938 -25.156 1 98.12 95 GLU B C 1
ATOM 3019 O O . GLU B 1 95 ? -2.053 -18.797 -25.453 1 98.12 95 GLU B O 1
ATOM 3024 N N . LYS B 1 96 ? -3.01 -16.812 -25.812 1 97.69 96 LYS B N 1
ATOM 3025 C CA . LYS B 1 96 ? -2.127 -16.531 -26.938 1 97.69 96 LYS B CA 1
ATOM 3026 C C . LYS B 1 96 ? -0.669 -16.469 -26.5 1 97.69 96 LYS B C 1
ATOM 3028 O O . LYS B 1 96 ? 0.222 -16.953 -27.188 1 97.69 96 LYS B O 1
ATOM 3033 N N . PHE B 1 97 ? -0.431 -15.875 -25.391 1 97.94 97 PHE B N 1
ATOM 3034 C CA . PHE B 1 97 ? 0.92 -15.766 -24.859 1 97.94 97 PHE B CA 1
ATOM 3035 C C . PHE B 1 97 ? 1.488 -17.141 -24.531 1 97.94 97 PHE B C 1
ATOM 3037 O O . PHE B 1 97 ? 2.646 -17.438 -24.844 1 97.94 97 PHE B O 1
ATOM 3044 N N . VAL B 1 98 ? 0.654 -17.984 -23.891 1 98 98 VAL B N 1
ATOM 3045 C CA . VAL B 1 98 ? 1.086 -19.297 -23.406 1 98 98 VAL B CA 1
ATOM 3046 C C . VAL B 1 98 ? 1.343 -20.219 -24.594 1 98 98 VAL B C 1
ATOM 3048 O O . VAL B 1 98 ? 2.307 -20.984 -24.594 1 98 98 VAL B O 1
ATOM 3051 N N . GLY B 1 99 ? 0.425 -20.125 -25.609 1 97.56 99 GLY B N 1
ATOM 3052 C CA . GLY B 1 99 ? 0.526 -21.031 -26.734 1 97.56 99 GLY B CA 1
ATOM 3053 C C . GLY B 1 99 ? 0.353 -22.484 -26.359 1 97.56 99 GLY B C 1
ATOM 3054 O O . GLY B 1 99 ? -0.63 -22.859 -25.703 1 97.56 99 GLY B O 1
ATOM 3055 N N . THR B 1 100 ? 1.373 -23.328 -26.703 1 97.62 100 THR B N 1
ATOM 3056 C CA . THR B 1 100 ? 1.294 -24.766 -26.438 1 97.62 100 THR B CA 1
ATOM 3057 C C . THR B 1 100 ? 2.146 -25.141 -25.219 1 97.62 100 THR B C 1
ATOM 3059 O O . THR B 1 100 ? 2.271 -26.312 -24.875 1 97.62 100 THR B O 1
ATOM 3062 N N . ASP B 1 101 ? 2.709 -24.094 -24.594 1 98.06 101 ASP B N 1
ATOM 3063 C CA . ASP B 1 101 ? 3.592 -24.344 -23.469 1 98.06 101 ASP B CA 1
ATOM 3064 C C . ASP B 1 101 ? 2.791 -24.656 -22.203 1 98.06 101 ASP B C 1
ATOM 3066 O O . ASP B 1 101 ? 1.595 -24.359 -22.125 1 98.06 101 ASP B O 1
ATOM 3070 N N . SER B 1 102 ? 3.428 -25.344 -21.234 1 98.38 102 SER B N 1
ATOM 3071 C CA . SER B 1 102 ? 2.918 -25.328 -19.875 1 98.38 102 SER B CA 1
ATOM 3072 C C . SER B 1 102 ? 3.191 -24 -19.188 1 98.38 102 SER B C 1
ATOM 3074 O O . SER B 1 102 ? 4 -23.203 -19.672 1 98.38 102 SER B O 1
ATOM 3076 N N . PHE B 1 103 ? 2.467 -23.734 -18.125 1 98.56 103 PHE B N 1
ATOM 3077 C CA . PHE B 1 103 ? 2.715 -22.469 -17.469 1 98.56 103 PHE B CA 1
ATOM 3078 C C . PHE B 1 103 ? 2.365 -22.547 -15.992 1 98.56 103 PHE B C 1
ATOM 3080 O O . PHE B 1 103 ? 1.438 -23.25 -15.602 1 98.56 103 PHE B O 1
ATOM 3087 N N . ALA B 1 104 ? 3.164 -21.875 -15.195 1 98.44 104 ALA B N 1
ATOM 3088 C CA . ALA B 1 104 ? 2.857 -21.609 -13.797 1 98.44 104 ALA B CA 1
ATOM 3089 C C . ALA B 1 104 ? 2.021 -20.344 -13.633 1 98.44 104 ALA B C 1
ATOM 3091 O O . ALA B 1 104 ? 2.285 -19.344 -14.289 1 98.44 104 ALA B O 1
ATOM 3092 N N . LEU B 1 105 ? 1.032 -20.5 -12.812 1 98.19 105 LEU B N 1
ATOM 3093 C CA . LEU B 1 105 ? 0.101 -19.391 -12.625 1 98.19 105 LEU B CA 1
ATOM 3094 C C . LEU B 1 105 ? 0.037 -18.984 -11.156 1 98.19 105 LEU B C 1
ATOM 3096 O O . LEU B 1 105 ? -0.106 -19.828 -10.273 1 98.19 105 LEU B O 1
ATOM 3100 N N . PHE B 1 106 ? 0.215 -17.703 -10.906 1 96.81 106 PHE B N 1
ATOM 3101 C CA . PHE B 1 106 ? -0.003 -17.109 -9.594 1 96.81 106 PHE B CA 1
ATOM 3102 C C . PHE B 1 106 ? -1.134 -16.094 -9.648 1 96.81 106 PHE B C 1
ATOM 3104 O O . PHE B 1 106 ? -1.185 -15.258 -10.555 1 96.81 106 PHE B O 1
ATOM 3111 N N . MET B 1 107 ? -2.027 -16.219 -8.68 1 93.38 107 MET B N 1
ATOM 3112 C CA . MET B 1 107 ? -2.928 -15.102 -8.453 1 93.38 107 MET B CA 1
ATOM 3113 C C . MET B 1 107 ? -2.17 -13.906 -7.883 1 93.38 107 MET B C 1
ATOM 3115 O O . MET B 1 107 ? -1.376 -14.055 -6.953 1 93.38 107 MET B O 1
ATOM 3119 N N . GLY B 1 108 ? -2.402 -12.766 -8.422 1 92.12 108 GLY B N 1
ATOM 3120 C CA . GLY B 1 108 ? -1.618 -11.578 -8.117 1 92.12 108 GLY B CA 1
ATOM 3121 C C . GLY B 1 108 ? -1.816 -11.078 -6.699 1 92.12 108 GLY B C 1
ATOM 3122 O O . GLY B 1 108 ? -0.978 -10.352 -6.168 1 92.12 108 GLY B O 1
ATOM 3123 N N . ASP B 1 109 ? -2.834 -11.422 -6.074 1 89.31 109 ASP B N 1
ATOM 3124 C CA . ASP B 1 109 ? -3.135 -10.906 -4.742 1 89.31 109 ASP B CA 1
ATOM 3125 C C . ASP B 1 109 ? -2.787 -11.93 -3.664 1 89.31 109 ASP B C 1
ATOM 3127 O O . ASP B 1 109 ? -3.482 -12.031 -2.65 1 89.31 109 ASP B O 1
ATOM 3131 N N . CYS B 1 110 ? -1.801 -12.766 -3.914 1 92.62 110 CYS B N 1
ATOM 3132 C CA . CYS B 1 110 ? -1.332 -13.75 -2.947 1 92.62 110 CYS B CA 1
ATOM 3133 C C . CYS B 1 110 ? 0.157 -13.578 -2.674 1 92.62 110 CYS B C 1
ATOM 3135 O O . CYS B 1 110 ? 0.92 -13.219 -3.57 1 92.62 110 CYS B O 1
ATOM 3137 N N . LEU B 1 111 ? 0.463 -13.773 -1.44 1 93.94 111 LEU B N 1
ATOM 3138 C CA . LEU B 1 111 ? 1.863 -13.828 -1.035 1 93.94 111 LEU B CA 1
ATOM 3139 C C . LEU B 1 111 ? 2.281 -15.266 -0.721 1 93.94 111 LEU B C 1
ATOM 3141 O O . LEU B 1 111 ? 1.595 -15.969 0.025 1 93.94 111 LEU B O 1
ATOM 3145 N N . PHE B 1 112 ? 3.303 -15.727 -1.37 1 93.62 112 PHE B N 1
ATOM 3146 C CA . PHE B 1 112 ? 3.924 -17.016 -1.095 1 93.62 112 PHE B CA 1
ATOM 3147 C C . PHE B 1 112 ? 5.344 -16.828 -0.569 1 93.62 112 PHE B C 1
ATOM 3149 O O . PHE B 1 112 ? 6.195 -16.25 -1.249 1 93.62 112 PHE B O 1
ATOM 3156 N N . VAL B 1 113 ? 5.543 -17.219 0.591 1 90 113 VAL B N 1
ATOM 3157 C CA . VAL B 1 113 ? 6.891 -17.188 1.15 1 90 113 VAL B CA 1
ATOM 3158 C C . VAL B 1 113 ? 7.406 -18.609 1.357 1 90 113 VAL B C 1
ATOM 3160 O O . VAL B 1 113 ? 6.891 -19.344 2.199 1 90 113 VAL B O 1
ATOM 3163 N N . ASP B 1 114 ? 8.289 -18.844 0.563 1 85.69 114 ASP B N 1
ATOM 3164 C CA . ASP B 1 114 ? 8.938 -20.156 0.656 1 85.69 114 ASP B CA 1
ATOM 3165 C C . ASP B 1 114 ? 10.102 -20.125 1.646 1 85.69 114 ASP B C 1
ATOM 3167 O O . ASP B 1 114 ? 11.188 -19.641 1.32 1 85.69 114 ASP B O 1
ATOM 3171 N N . LEU B 1 115 ? 9.945 -20.703 2.773 1 72.12 115 LEU B N 1
ATOM 3172 C CA . LEU B 1 115 ? 10.93 -20.656 3.854 1 72.12 115 LEU B CA 1
ATOM 3173 C C . LEU B 1 115 ? 12.125 -21.562 3.543 1 72.12 115 LEU B C 1
ATOM 3175 O O . LEU B 1 115 ? 13.188 -21.406 4.148 1 72.12 115 LEU B O 1
ATOM 3179 N N . THR B 1 116 ? 11.93 -22.453 2.619 1 72 116 THR B N 1
ATOM 3180 C CA . THR B 1 116 ? 12.992 -23.391 2.279 1 72 116 THR B CA 1
ATOM 3181 C C . THR B 1 116 ? 13.703 -22.953 1.001 1 72 116 THR B C 1
ATOM 3183 O O . THR B 1 116 ? 14.789 -23.453 0.688 1 72 116 THR B O 1
ATOM 3186 N N . ASN B 1 117 ? 13.125 -22.172 0.285 1 70.06 117 ASN B N 1
ATOM 3187 C CA . ASN B 1 117 ? 13.602 -21.656 -0.993 1 70.06 117 ASN B CA 1
ATOM 3188 C C . ASN B 1 117 ? 13.719 -22.766 -2.039 1 70.06 117 ASN B C 1
ATOM 3190 O O . ASN B 1 117 ? 14.562 -22.688 -2.934 1 70.06 117 ASN B O 1
ATOM 3194 N N . SER B 1 118 ? 12.922 -23.812 -1.9 1 83.69 118 SER B N 1
ATOM 3195 C CA . SER B 1 118 ? 13.055 -24.922 -2.844 1 83.69 118 SER B CA 1
ATOM 3196 C C . SER B 1 118 ? 11.688 -25.391 -3.332 1 83.69 118 SER B C 1
ATOM 3198 O O . SER B 1 118 ? 11.594 -26.094 -4.34 1 83.69 118 SER B O 1
ATOM 3200 N N . ILE B 1 119 ? 10.703 -24.969 -2.748 1 87 119 ILE B N 1
ATOM 3201 C CA . ILE B 1 119 ? 9.383 -25.547 -2.973 1 87 119 ILE B CA 1
ATOM 3202 C C . ILE B 1 119 ? 8.969 -25.344 -4.426 1 87 119 ILE B C 1
ATOM 3204 O O . ILE B 1 119 ? 8.539 -26.281 -5.098 1 87 119 ILE B O 1
ATOM 3208 N N . PHE B 1 120 ? 9.18 -24.203 -4.934 1 89.62 120 PHE B N 1
ATOM 3209 C CA . PHE B 1 120 ? 8.672 -23.906 -6.266 1 89.62 120 PHE B CA 1
ATOM 3210 C C . PHE B 1 120 ? 9.508 -24.594 -7.336 1 89.62 120 PHE B C 1
ATOM 3212 O O . PHE B 1 120 ? 8.984 -25.047 -8.359 1 89.62 120 PHE B O 1
ATOM 3219 N N . ASN B 1 121 ? 10.766 -24.609 -7.09 1 87.88 121 ASN B N 1
ATOM 3220 C CA . ASN B 1 121 ? 11.602 -25.406 -7.98 1 87.88 121 ASN B CA 1
ATOM 3221 C C . ASN B 1 121 ? 11.203 -26.891 -7.965 1 87.88 121 ASN B C 1
ATOM 3223 O O . ASN B 1 121 ? 11.125 -27.516 -9.016 1 87.88 121 ASN B O 1
ATOM 3227 N N . ASP B 1 122 ? 10.977 -27.406 -6.789 1 90.5 122 ASP B N 1
ATOM 3228 C CA . ASP B 1 122 ? 10.562 -28.797 -6.625 1 90.5 122 ASP B CA 1
ATOM 3229 C C . ASP B 1 122 ? 9.234 -29.062 -7.328 1 90.5 122 ASP B C 1
ATOM 3231 O O . ASP B 1 122 ? 9.031 -30.141 -7.898 1 90.5 122 ASP B O 1
ATOM 3235 N N . LEU B 1 123 ? 8.383 -28.125 -7.281 1 93.25 123 LEU B N 1
ATOM 3236 C CA . LEU B 1 123 ? 7.07 -28.281 -7.895 1 93.25 123 LEU B CA 1
ATOM 3237 C C . LEU B 1 123 ? 7.18 -28.297 -9.414 1 93.25 123 LEU B C 1
ATOM 3239 O O . LEU B 1 123 ? 6.441 -29.031 -10.086 1 93.25 123 LEU B O 1
ATOM 3243 N N . ARG B 1 124 ? 8.031 -27.5 -9.953 1 94.12 124 ARG B N 1
ATOM 3244 C CA . ARG B 1 124 ? 8.273 -27.562 -11.391 1 94.12 124 ARG B CA 1
ATOM 3245 C C . ARG B 1 124 ? 8.766 -28.938 -11.805 1 94.12 124 ARG B C 1
ATOM 3247 O O . ARG B 1 124 ? 8.289 -29.5 -12.789 1 94.12 124 ARG B O 1
ATOM 3254 N N . GLU B 1 125 ? 9.688 -29.453 -11.031 1 93.88 125 GLU B N 1
ATOM 3255 C CA . GLU B 1 125 ? 10.227 -30.781 -11.32 1 93.88 125 GLU B CA 1
ATOM 3256 C C . GLU B 1 125 ? 9.148 -31.859 -11.211 1 93.88 125 GLU B C 1
ATOM 3258 O O . GLU B 1 125 ? 9.078 -32.75 -12.047 1 93.88 125 GLU B O 1
ATOM 3263 N N . GLU B 1 126 ? 8.406 -31.703 -10.219 1 94.5 126 GLU B N 1
ATOM 3264 C CA . GLU B 1 126 ? 7.32 -32.656 -10.039 1 94.5 126 GLU B CA 1
ATOM 3265 C C . GLU B 1 126 ? 6.352 -32.625 -11.219 1 94.5 126 GLU B C 1
ATOM 3267 O O . GLU B 1 126 ? 5.898 -33.656 -11.688 1 94.5 126 GLU B O 1
ATOM 3272 N N . PHE B 1 127 ? 5.992 -31.5 -11.648 1 96.5 127 PHE B N 1
ATOM 3273 C CA . PHE B 1 127 ? 5.137 -31.328 -12.812 1 96.5 127 PHE B CA 1
ATOM 3274 C C . PHE B 1 127 ? 5.738 -32 -14.039 1 96.5 127 PHE B C 1
ATOM 3276 O O . PHE B 1 127 ? 5.035 -32.719 -14.773 1 96.5 127 PHE B O 1
ATOM 3283 N N . GLU B 1 128 ? 7.02 -31.781 -14.258 1 95.12 128 GLU B N 1
ATOM 3284 C CA . GLU B 1 128 ? 7.703 -32.375 -15.406 1 95.12 128 GLU B CA 1
ATOM 3285 C C . GLU B 1 128 ? 7.715 -33.875 -15.32 1 95.12 128 GLU B C 1
ATOM 3287 O O . GLU B 1 128 ? 7.598 -34.562 -16.344 1 95.12 128 GLU B O 1
ATOM 3292 N N . GLU B 1 129 ? 7.848 -34.344 -14.141 1 95.69 129 GLU B N 1
ATOM 3293 C CA . GLU B 1 129 ? 7.891 -35.781 -13.93 1 95.69 129 GLU B CA 1
ATOM 3294 C C . GLU B 1 129 ? 6.516 -36.406 -14.125 1 95.69 129 GLU B C 1
ATOM 3296 O O . GLU B 1 129 ? 6.387 -37.438 -14.766 1 95.69 129 GLU B O 1
ATOM 3301 N N . ARG B 1 130 ? 5.512 -35.812 -13.625 1 94.69 130 ARG B N 1
ATOM 3302 C CA . ARG B 1 130 ? 4.168 -36.375 -13.617 1 94.69 130 ARG B CA 1
ATOM 3303 C C . ARG B 1 130 ? 3.457 -36.125 -14.938 1 94.69 130 ARG B C 1
ATOM 3305 O O . ARG B 1 130 ? 2.621 -36.938 -15.367 1 94.69 130 ARG B O 1
ATOM 3312 N N . GLY B 1 131 ? 3.691 -35 -15.492 1 95.56 131 GLY B N 1
ATOM 3313 C CA . GLY B 1 131 ? 3.115 -34.688 -16.781 1 95.56 131 GLY B CA 1
ATOM 3314 C C . GLY B 1 131 ? 1.649 -34.281 -16.703 1 95.56 131 GLY B C 1
ATOM 3315 O O . GLY B 1 131 ? 0.918 -34.406 -17.688 1 95.56 131 GLY B O 1
ATOM 3316 N N . VAL B 1 132 ? 1.21 -34 -15.531 1 96.94 132 VAL B N 1
ATOM 3317 C CA . VAL B 1 132 ? -0.174 -33.594 -15.312 1 96.94 132 VAL B CA 1
ATOM 3318 C C . VAL B 1 132 ? -0.209 -32.25 -14.578 1 96.94 132 VAL B C 1
ATOM 3320 O O . VAL B 1 132 ? 0.665 -31.969 -13.758 1 96.94 132 VAL B O 1
ATOM 3323 N N . SER B 1 133 ? -1.21 -31.406 -14.945 1 98.38 133 SER B N 1
ATOM 3324 C CA . SER B 1 133 ? -1.378 -30.141 -14.234 1 98.38 133 SER B CA 1
ATOM 3325 C C . SER B 1 133 ? -1.548 -30.375 -12.734 1 98.38 133 SER B C 1
ATOM 3327 O O . SER B 1 133 ? -2.043 -31.422 -12.312 1 98.38 133 SER B O 1
ATOM 3329 N N . LEU B 1 134 ? -1.127 -29.359 -11.984 1 97.75 134 LEU B N 1
ATOM 3330 C CA . LEU B 1 134 ? -1.193 -29.609 -10.547 1 97.75 134 LEU B CA 1
ATOM 3331 C C . LEU B 1 134 ? -1.339 -28.312 -9.773 1 97.75 134 LEU B C 1
ATOM 3333 O O . LEU B 1 134 ? -1.149 -27.219 -10.328 1 97.75 134 LEU B O 1
ATOM 3337 N N . THR B 1 135 ? -1.757 -28.375 -8.602 1 97.56 135 THR B N 1
ATOM 3338 C CA . THR B 1 135 ? -1.725 -27.344 -7.566 1 97.56 135 THR B CA 1
ATOM 3339 C C . THR B 1 135 ? -1.264 -27.922 -6.234 1 97.56 135 THR B C 1
ATOM 3341 O O . THR B 1 135 ? -0.767 -29.047 -6.18 1 97.56 135 THR B O 1
ATOM 3344 N N . ILE B 1 136 ? -1.229 -27.078 -5.238 1 95.75 136 ILE B N 1
ATOM 3345 C CA . ILE B 1 136 ? -0.857 -27.5 -3.893 1 95.75 136 ILE B CA 1
ATOM 3346 C C . ILE B 1 136 ? -1.93 -27.047 -2.898 1 95.75 136 ILE B C 1
ATOM 3348 O O . ILE B 1 136 ? -2.867 -26.344 -3.266 1 95.75 136 ILE B O 1
ATOM 3352 N N . THR B 1 137 ? -1.788 -27.547 -1.7 1 94.81 137 THR B N 1
ATOM 3353 C CA . THR B 1 137 ? -2.59 -27.047 -0.588 1 94.81 137 THR B CA 1
ATOM 3354 C C . THR B 1 137 ? -1.696 -26.516 0.526 1 94.81 137 THR B C 1
ATOM 3356 O O . THR B 1 137 ? -0.557 -26.953 0.683 1 94.81 137 THR B O 1
ATOM 3359 N N . VAL B 1 138 ? -2.197 -25.516 1.167 1 91.81 138 VAL B N 1
ATOM 3360 C CA . VAL B 1 138 ? -1.495 -24.938 2.307 1 91.81 138 VAL B CA 1
ATOM 3361 C C . VAL B 1 138 ? -2.414 -24.922 3.525 1 91.81 138 VAL B C 1
ATOM 3363 O O . VAL B 1 138 ? -3.637 -24.828 3.387 1 91.81 138 VAL B O 1
ATOM 3366 N N . PRO B 1 139 ? -1.862 -25.047 4.691 1 88 139 PRO B N 1
ATOM 3367 C CA . PRO B 1 139 ? -2.686 -25.016 5.902 1 88 139 PRO B CA 1
ATOM 3368 C C . PRO B 1 139 ? -3.242 -23.625 6.203 1 88 139 PRO B C 1
ATOM 3370 O O . PRO B 1 139 ? -2.537 -22.625 6.043 1 88 139 PRO B O 1
ATOM 3373 N N . VAL B 1 140 ? -4.512 -23.609 6.602 1 88.31 140 VAL B N 1
ATOM 3374 C CA . VAL B 1 140 ? -5.16 -22.391 7.066 1 88.31 140 VAL B CA 1
ATOM 3375 C C . VAL B 1 140 ? -6.062 -22.719 8.258 1 88.31 140 VAL B C 1
ATOM 3377 O O . VAL B 1 140 ? -6.426 -23.875 8.477 1 88.31 140 VAL B O 1
ATOM 3380 N N . LYS B 1 141 ? -6.344 -21.703 9.008 1 85.56 141 LYS B N 1
ATOM 3381 C CA . LYS B 1 141 ? -7.238 -21.891 10.148 1 85.56 141 LYS B CA 1
ATOM 3382 C C . LYS B 1 141 ? -8.672 -22.156 9.688 1 85.56 141 LYS B C 1
ATOM 3384 O O . LYS B 1 141 ? -9.398 -22.938 10.312 1 85.56 141 LYS B O 1
ATOM 3389 N N . ASP B 1 142 ? -9.086 -21.484 8.609 1 88.06 142 ASP B N 1
ATOM 3390 C CA . ASP B 1 142 ? -10.422 -21.516 8.016 1 88.06 142 ASP B CA 1
ATOM 3391 C C . ASP B 1 142 ? -10.352 -21.359 6.5 1 88.06 142 ASP B C 1
ATOM 3393 O O . ASP B 1 142 ? -9.93 -20.312 6 1 88.06 142 ASP B O 1
ATOM 3397 N N . ALA B 1 143 ? -10.797 -22.391 5.809 1 89.38 143 ALA B N 1
ATOM 3398 C CA . ALA B 1 143 ? -10.633 -22.375 4.359 1 89.38 143 ALA B CA 1
ATOM 3399 C C . ALA B 1 143 ? -11.891 -21.859 3.668 1 89.38 143 ALA B C 1
ATOM 3401 O O . ALA B 1 143 ? -11.961 -21.812 2.436 1 89.38 143 ALA B O 1
ATOM 3402 N N . ARG B 1 144 ? -13 -21.422 4.457 1 87.38 144 ARG B N 1
ATOM 3403 C CA . ARG B 1 144 ? -14.312 -21.094 3.906 1 87.38 144 ARG B CA 1
ATOM 3404 C C . ARG B 1 144 ? -14.219 -19.938 2.92 1 87.38 144 ARG B C 1
ATOM 3406 O O . ARG B 1 144 ? -15.016 -19.844 1.986 1 87.38 144 ARG B O 1
ATOM 3413 N N . ALA B 1 145 ? -13.188 -19.062 3.01 1 85.69 145 ALA B N 1
ATOM 3414 C CA . ALA B 1 145 ? -13.039 -17.906 2.127 1 85.69 145 ALA B CA 1
ATOM 3415 C C . ALA B 1 145 ? -12.242 -18.266 0.876 1 85.69 145 ALA B C 1
ATOM 3417 O O . ALA B 1 145 ? -12.102 -17.453 -0.035 1 85.69 145 ALA B O 1
ATOM 3418 N N . PHE B 1 146 ? -11.836 -19.531 0.817 1 90.25 146 PHE B N 1
ATOM 3419 C CA . PHE B 1 146 ? -10.93 -19.953 -0.246 1 90.25 146 PHE B CA 1
ATOM 3420 C C . PHE B 1 146 ? -11.414 -21.25 -0.893 1 90.25 146 PHE B C 1
ATOM 3422 O O . PHE B 1 146 ? -12.406 -21.828 -0.451 1 90.25 146 PHE B O 1
ATOM 3429 N N . SER B 1 147 ? -10.727 -21.516 -2.006 1 92.75 147 SER B N 1
ATOM 3430 C CA . SER B 1 147 ? -10.938 -22.844 -2.566 1 92.75 147 SER B CA 1
ATOM 3431 C C . SER B 1 147 ? -10.227 -23.922 -1.739 1 92.75 147 SER B C 1
ATOM 3433 O O . SER B 1 147 ? -9.156 -23.672 -1.179 1 92.75 147 SER B O 1
ATOM 3435 N N . TYR B 1 148 ? -10.875 -25.062 -1.615 1 93.81 148 TYR B N 1
ATOM 3436 C CA . TYR B 1 148 ? -10.25 -26.188 -0.922 1 93.81 148 TYR B CA 1
ATOM 3437 C C . TYR B 1 148 ? -10.664 -27.516 -1.547 1 93.81 148 TYR B C 1
ATOM 3439 O O . TYR B 1 148 ? -11.641 -27.578 -2.295 1 93.81 148 TYR B O 1
ATOM 3447 N N . PHE B 1 149 ? -9.906 -28.516 -1.292 1 91.44 149 PHE B N 1
ATOM 3448 C CA . PHE B 1 149 ? -10.203 -29.828 -1.851 1 91.44 149 PHE B CA 1
ATOM 3449 C C . PHE B 1 149 ? -11.227 -30.578 -0.993 1 91.44 149 PHE B C 1
ATOM 3451 O O . PHE B 1 149 ? -11.164 -30.516 0.237 1 91.44 149 PHE B O 1
ATOM 3458 N N . ASP B 1 150 ? -12.148 -31.125 -1.549 1 90.62 150 ASP B N 1
ATOM 3459 C CA . ASP B 1 150 ? -13.023 -32.188 -1.036 1 90.62 150 ASP B CA 1
ATOM 3460 C C . ASP B 1 150 ? -12.828 -33.469 -1.806 1 90.62 150 ASP B C 1
ATOM 3462 O O . ASP B 1 150 ? -13.438 -33.688 -2.857 1 90.62 150 ASP B O 1
ATOM 3466 N N . GLY B 1 151 ? -12.031 -34.375 -1.22 1 88.5 151 GLY B N 1
ATOM 3467 C CA . GLY B 1 151 ? -11.523 -35.469 -2.031 1 88.5 151 GLY B CA 1
ATOM 3468 C C . GLY B 1 151 ? -10.609 -35 -3.154 1 88.5 151 GLY B C 1
ATOM 3469 O O . GLY B 1 151 ? -9.648 -34.281 -2.92 1 88.5 151 GLY B O 1
ATOM 3470 N N . ASP B 1 152 ? -11.016 -35.406 -4.363 1 90.06 152 ASP B N 1
ATOM 3471 C CA . ASP B 1 152 ? -10.188 -35 -5.504 1 90.06 152 ASP B CA 1
ATOM 3472 C C . ASP B 1 152 ? -10.719 -33.75 -6.168 1 90.06 152 ASP B C 1
ATOM 3474 O O . ASP B 1 152 ? -10.055 -33.156 -7.035 1 90.06 152 ASP B O 1
ATOM 3478 N N . TYR B 1 153 ? -11.758 -33.281 -5.664 1 91.94 153 TYR B N 1
ATOM 3479 C CA . TYR B 1 153 ? -12.391 -32.125 -6.289 1 91.94 153 TYR B CA 1
ATOM 3480 C C . TYR B 1 153 ? -12.141 -30.875 -5.48 1 91.94 153 TYR B C 1
ATOM 3482 O O . TYR B 1 153 ? -11.922 -30.938 -4.27 1 91.94 153 TYR B O 1
ATOM 3490 N N . ILE B 1 154 ? -12.156 -29.797 -6.191 1 94.19 154 ILE B N 1
ATOM 3491 C CA . ILE B 1 154 ? -11.984 -28.5 -5.531 1 94.19 154 ILE B CA 1
ATOM 3492 C C . ILE B 1 154 ? -13.336 -27.812 -5.387 1 94.19 154 ILE B C 1
ATOM 3494 O O . ILE B 1 154 ? -14.141 -27.797 -6.324 1 94.19 154 ILE B O 1
ATOM 3498 N N . ILE B 1 155 ? -13.578 -27.312 -4.219 1 92.12 155 ILE B N 1
ATOM 3499 C CA . ILE B 1 155 ? -14.773 -26.531 -3.926 1 92.12 155 ILE B CA 1
ATOM 3500 C C . ILE B 1 155 ? -14.398 -25.062 -3.729 1 92.12 155 ILE B C 1
ATOM 3502 O O . ILE B 1 155 ? -13.477 -24.75 -2.969 1 92.12 155 ILE B O 1
ATOM 3506 N N . GLU B 1 156 ? -15 -24.219 -4.461 1 90.94 156 GLU B N 1
ATOM 3507 C CA . GLU B 1 156 ? -14.773 -22.781 -4.324 1 90.94 156 GLU B CA 1
ATOM 3508 C C . GLU B 1 156 ? -15.609 -22.188 -3.191 1 90.94 156 GLU B C 1
ATOM 3510 O O . GLU B 1 156 ? -16.844 -22.234 -3.24 1 90.94 156 GLU B O 1
ATOM 3515 N N . LYS B 1 157 ? -14.922 -21.641 -2.203 1 85.44 157 LYS B N 1
ATOM 3516 C CA . LYS B 1 157 ? -15.562 -20.922 -1.102 1 85.44 157 LYS B CA 1
ATOM 3517 C C . LYS B 1 157 ? -16.734 -21.719 -0.535 1 85.44 157 LYS B C 1
ATOM 3519 O O . LYS B 1 157 ? -17.859 -21.219 -0.469 1 85.44 157 LYS B O 1
ATOM 3524 N N . GLY B 1 158 ? -16.375 -22.875 -0.105 1 83.62 158 GLY B N 1
ATOM 3525 C CA . GLY B 1 158 ? -17.375 -23.75 0.481 1 83.62 158 GLY B CA 1
ATOM 3526 C C . GLY B 1 158 ? -17.75 -23.359 1.896 1 83.62 158 GLY B C 1
ATOM 3527 O O . GLY B 1 158 ? -17.094 -22.5 2.508 1 83.62 158 GLY B O 1
ATOM 3528 N N . SER B 1 159 ? -18.812 -23.906 2.439 1 87 159 SER B N 1
ATOM 3529 C CA . SER B 1 159 ? -19.375 -23.5 3.717 1 87 159 SER B CA 1
ATOM 3530 C C . SER B 1 159 ? -18.828 -24.344 4.867 1 87 159 SER B C 1
ATOM 3532 O O . SER B 1 159 ? -19.109 -24.078 6.035 1 87 159 SER B O 1
ATOM 3534 N N . ASP B 1 160 ? -18.062 -25.375 4.605 1 89.06 160 ASP B N 1
ATOM 3535 C CA . ASP B 1 160 ? -17.578 -26.297 5.629 1 89.06 160 ASP B CA 1
ATOM 3536 C C . ASP B 1 160 ? -16.484 -25.656 6.469 1 89.06 160 ASP B C 1
ATOM 3538 O O . ASP B 1 160 ? -15.352 -25.5 6 1 89.06 160 ASP B O 1
ATOM 3542 N N . PRO B 1 161 ? -16.703 -25.375 7.723 1 86.06 161 PRO B N 1
ATOM 3543 C CA . PRO B 1 161 ? -15.727 -24.656 8.555 1 86.06 161 PRO B CA 1
ATOM 3544 C C . PRO B 1 161 ? -14.602 -25.562 9.047 1 86.06 161 PRO B C 1
ATOM 3546 O O . PRO B 1 161 ? -13.641 -25.078 9.656 1 86.06 161 PRO B O 1
ATOM 3549 N N . THR B 1 162 ? -14.648 -26.844 8.789 1 85.94 162 THR B N 1
ATOM 3550 C CA . THR B 1 162 ? -13.656 -27.781 9.297 1 85.94 162 THR B CA 1
ATOM 3551 C C . THR B 1 162 ? -12.492 -27.922 8.312 1 85.94 162 THR B C 1
ATOM 3553 O O . THR B 1 162 ? -11.461 -28.5 8.648 1 85.94 162 THR B O 1
ATOM 3556 N N . ARG B 1 163 ? -12.68 -27.453 7.148 1 88.12 163 ARG B N 1
ATOM 3557 C CA . ARG B 1 163 ? -11.625 -27.547 6.148 1 88.12 163 ARG B CA 1
ATOM 3558 C C . ARG B 1 163 ? -10.484 -26.578 6.473 1 88.12 163 ARG B C 1
ATOM 3560 O O . ARG B 1 163 ? -10.719 -25.422 6.785 1 88.12 163 ARG B O 1
ATOM 3567 N N . LYS B 1 164 ? -9.273 -27.172 6.422 1 87.19 164 LYS B N 1
ATOM 3568 C CA . LYS B 1 164 ? -8.125 -26.375 6.836 1 87.19 164 LYS B CA 1
ATOM 3569 C C . LYS B 1 164 ? -7.027 -26.391 5.77 1 87.19 164 LYS B C 1
ATOM 3571 O O . LYS B 1 164 ? -5.887 -26.016 6.039 1 87.19 164 LYS B O 1
ATOM 3576 N N . ASN B 1 165 ? -7.344 -26.812 4.637 1 88.75 165 ASN B N 1
ATOM 3577 C CA . ASN B 1 165 ? -6.379 -26.875 3.547 1 88.75 165 ASN B CA 1
ATOM 3578 C C . ASN B 1 165 ? -6.848 -26.078 2.332 1 88.75 165 ASN B C 1
ATOM 3580 O O . ASN B 1 165 ? -7.625 -26.578 1.518 1 88.75 165 ASN B O 1
ATOM 3584 N N . ALA B 1 166 ? -6.293 -24.969 2.158 1 93.06 166 ALA B N 1
ATOM 3585 C CA . ALA B 1 166 ? -6.719 -24.078 1.081 1 93.06 166 ALA B CA 1
ATOM 3586 C C . ALA B 1 166 ? -5.875 -24.297 -0.172 1 93.06 166 ALA B C 1
ATOM 3588 O O . ALA B 1 166 ? -4.711 -24.688 -0.085 1 93.06 166 ALA B O 1
ATOM 3589 N N . VAL B 1 167 ? -6.48 -24.078 -1.252 1 94.56 167 VAL B N 1
ATOM 3590 C CA . VAL B 1 167 ? -5.766 -23.953 -2.518 1 94.56 167 VAL B CA 1
ATOM 3591 C C . VAL B 1 167 ? -5.312 -22.5 -2.711 1 94.56 167 VAL B C 1
ATOM 3593 O O . VAL B 1 167 ? -6.137 -21.609 -2.93 1 94.56 167 VAL B O 1
ATOM 3596 N N . PRO B 1 168 ? -4.008 -22.125 -2.637 1 91.12 168 PRO B N 1
ATOM 3597 C CA . PRO B 1 168 ? -3.506 -20.766 -2.475 1 91.12 168 PRO B CA 1
ATOM 3598 C C . PRO B 1 168 ? -3.445 -20 -3.793 1 91.12 168 PRO B C 1
ATOM 3600 O O . PRO B 1 168 ? -2.67 -19.047 -3.924 1 91.12 168 PRO B O 1
ATOM 3603 N N . GLY B 1 169 ? -4.121 -20.312 -4.812 1 92.12 169 GLY B N 1
ATOM 3604 C CA . GLY B 1 169 ? -4.098 -19.578 -6.066 1 92.12 169 GLY B CA 1
ATOM 3605 C C . GLY B 1 169 ? -2.818 -19.781 -6.852 1 92.12 169 GLY B C 1
ATOM 3606 O O . GLY B 1 169 ? -2.268 -18.844 -7.414 1 92.12 169 GLY B O 1
ATOM 3607 N N . PHE B 1 170 ? -2.248 -20.828 -6.766 1 96.06 170 PHE B N 1
ATOM 3608 C CA . PHE B 1 170 ? -1.091 -21.281 -7.527 1 96.06 170 PHE B CA 1
ATOM 3609 C C . PHE B 1 170 ? -1.413 -22.547 -8.305 1 96.06 170 PHE B C 1
ATOM 3611 O O . PHE B 1 170 ? -1.957 -23.5 -7.742 1 96.06 170 PHE B O 1
ATOM 3618 N N . TYR B 1 171 ? -1.075 -22.531 -9.539 1 97.81 171 TYR B N 1
ATOM 3619 C CA . TYR B 1 171 ? -1.295 -23.688 -10.398 1 97.81 171 TYR B CA 1
ATOM 3620 C C . TYR B 1 171 ? -0.151 -23.844 -11.391 1 97.81 171 TYR B C 1
ATOM 3622 O O . TYR B 1 171 ? 0.47 -22.859 -11.805 1 97.81 171 TYR B O 1
ATOM 3630 N N . ILE B 1 172 ? 0.114 -25.031 -11.727 1 98.44 172 ILE B N 1
ATOM 3631 C CA . ILE B 1 172 ? 0.874 -25.344 -12.93 1 98.44 172 ILE B CA 1
ATOM 3632 C C . ILE B 1 172 ? -0.015 -26.078 -13.922 1 98.44 172 ILE B C 1
ATOM 3634 O O . ILE B 1 172 ? -0.543 -27.156 -13.609 1 98.44 172 ILE B O 1
ATOM 3638 N N . PHE B 1 173 ? -0.133 -25.484 -15.102 1 98.62 173 PHE B N 1
ATOM 3639 C CA . PHE B 1 173 ? -1.074 -26.031 -16.078 1 98.62 173 PHE B CA 1
ATOM 3640 C C . PHE B 1 173 ? -0.35 -26.484 -17.344 1 98.62 173 PHE B C 1
ATOM 3642 O O . PHE B 1 173 ? 0.605 -25.828 -17.781 1 98.62 173 PHE B O 1
ATOM 3649 N N . LYS B 1 174 ? -0.825 -27.531 -17.875 1 98.31 174 LYS B N 1
ATOM 3650 C CA . LYS B 1 174 ? -0.641 -27.75 -19.312 1 98.31 174 LYS B CA 1
ATOM 3651 C C . LYS B 1 174 ? -1.579 -26.859 -20.125 1 98.31 174 LYS B C 1
ATOM 3653 O O . LYS B 1 174 ? -2.588 -26.375 -19.609 1 98.31 174 LYS B O 1
ATOM 3658 N N . SER B 1 175 ? -1.247 -26.734 -21.391 1 97.69 175 SER B N 1
ATOM 3659 C CA . SER B 1 175 ? -1.995 -25.797 -22.219 1 97.69 175 SER B CA 1
ATOM 3660 C C . SER B 1 175 ? -3.412 -26.297 -22.469 1 97.69 175 SER B C 1
ATOM 3662 O O . SER B 1 175 ? -4.277 -25.516 -22.906 1 97.69 175 SER B O 1
ATOM 3664 N N . ASP B 1 176 ? -3.689 -27.484 -22.188 1 97.56 176 ASP B N 1
ATOM 3665 C CA . ASP B 1 176 ? -5.02 -28.047 -22.438 1 97.56 176 ASP B CA 1
ATOM 3666 C C . ASP B 1 176 ? -6.051 -27.453 -21.484 1 97.56 176 ASP B C 1
ATOM 3668 O O . ASP B 1 176 ? -7.254 -27.594 -21.688 1 97.56 176 ASP B O 1
ATOM 3672 N N . VAL B 1 177 ? -5.605 -26.781 -20.453 1 98.19 177 VAL B N 1
ATOM 3673 C CA . VAL B 1 177 ? -6.523 -26.125 -19.516 1 98.19 177 VAL B CA 1
ATOM 3674 C C . VAL B 1 177 ? -7.449 -25.188 -20.281 1 98.19 177 VAL B C 1
ATOM 3676 O O . VAL B 1 177 ? -8.609 -25 -19.906 1 98.19 177 VAL B O 1
ATOM 3679 N N . PHE B 1 178 ? -6.953 -24.594 -21.359 1 98.31 178 PHE B N 1
ATOM 3680 C CA . PHE B 1 178 ? -7.742 -23.625 -22.109 1 98.31 178 PHE B CA 1
ATOM 3681 C C . PHE B 1 178 ? -8.945 -24.297 -22.75 1 98.31 178 PHE B C 1
ATOM 3683 O O . PHE B 1 178 ? -10.023 -23.703 -22.844 1 98.31 178 PHE B O 1
ATOM 3690 N N . SER B 1 179 ? -8.789 -25.5 -23.203 1 98.06 179 SER B N 1
ATOM 3691 C CA . SER B 1 179 ? -9.914 -26.234 -23.75 1 98.06 179 SER B CA 1
ATOM 3692 C C . SER B 1 179 ? -10.945 -26.547 -22.688 1 98.06 179 SER B C 1
ATOM 3694 O O . SER B 1 179 ? -12.148 -26.578 -22.953 1 98.06 179 SER B O 1
ATOM 3696 N N . TYR B 1 180 ? -10.492 -26.828 -21.469 1 98.12 180 TYR B N 1
ATOM 3697 C CA . TYR B 1 180 ? -11.406 -27.078 -20.359 1 98.12 180 TYR B CA 1
ATOM 3698 C C . TYR B 1 180 ? -12.156 -25.797 -19.984 1 98.12 180 TYR B C 1
ATOM 3700 O O . TYR B 1 180 ? -13.344 -25.844 -19.656 1 98.12 180 TYR B O 1
ATOM 3708 N N . ILE B 1 181 ? -11.438 -24.703 -19.969 1 97.44 181 ILE B N 1
ATOM 3709 C CA . ILE B 1 181 ? -12.047 -23.422 -19.656 1 97.44 181 ILE B CA 1
ATOM 3710 C C . ILE B 1 181 ? -13.18 -23.141 -20.641 1 97.44 181 ILE B C 1
ATOM 3712 O O . ILE B 1 181 ? -14.234 -22.625 -20.25 1 97.44 181 ILE B O 1
ATOM 3716 N N . ASP B 1 182 ? -13.016 -23.516 -21.859 1 96.88 182 ASP B N 1
ATOM 3717 C CA . ASP B 1 182 ? -14.008 -23.281 -22.906 1 96.88 182 ASP B CA 1
ATOM 3718 C C . ASP B 1 182 ? -15.281 -24.078 -22.656 1 96.88 182 ASP B C 1
ATOM 3720 O O . ASP B 1 182 ? -16.328 -23.781 -23.219 1 96.88 182 ASP B O 1
ATOM 3724 N N . LYS B 1 183 ? -15.211 -25.016 -21.797 1 96.69 183 LYS B N 1
ATOM 3725 C CA . LYS B 1 183 ? -16.312 -25.953 -21.625 1 96.69 183 LYS B CA 1
ATOM 3726 C C . LYS B 1 183 ? -17.156 -25.594 -20.391 1 96.69 183 LYS B C 1
ATOM 3728 O O . LYS B 1 183 ? -18.219 -26.156 -20.172 1 96.69 183 LYS B O 1
ATOM 3733 N N . ILE B 1 184 ? -16.672 -24.688 -19.625 1 95.31 184 ILE B N 1
ATOM 3734 C CA . ILE B 1 184 ? -17.344 -24.484 -18.344 1 95.31 184 ILE B CA 1
ATOM 3735 C C . ILE B 1 184 ? -18.422 -23.422 -18.5 1 95.31 184 ILE B C 1
ATOM 3737 O O . ILE B 1 184 ? -18.406 -22.641 -19.438 1 95.31 184 ILE B O 1
ATOM 3741 N N . SER B 1 185 ? -19.375 -23.484 -17.578 1 93.44 185 SER B N 1
ATOM 3742 C CA . SER B 1 185 ? -20.453 -22.5 -17.453 1 93.44 185 SER B CA 1
ATOM 3743 C C . SER B 1 185 ? -20.281 -21.656 -16.188 1 93.44 185 SER B C 1
ATOM 3745 O O . SER B 1 185 ? -19.406 -21.953 -15.359 1 93.44 185 SER B O 1
ATOM 3747 N N . LYS B 1 186 ? -21.031 -20.578 -16.156 1 93.31 186 LYS B N 1
ATOM 3748 C CA . LYS B 1 186 ? -20.969 -19.734 -14.977 1 93.31 186 LYS B CA 1
ATOM 3749 C C . LYS B 1 186 ? -21.406 -20.484 -13.727 1 93.31 186 LYS B C 1
ATOM 3751 O O . LYS B 1 186 ? -22.328 -21.312 -13.773 1 93.31 186 LYS B O 1
ATOM 3756 N N . SER B 1 187 ? -20.719 -20.219 -12.664 1 89.19 187 SER B N 1
ATOM 3757 C CA . SER B 1 187 ? -21.031 -20.828 -11.367 1 89.19 187 SER B CA 1
ATOM 3758 C C . SER B 1 187 ? -22.281 -20.203 -10.758 1 89.19 187 SER B C 1
ATOM 3760 O O . SER B 1 187 ? -22.922 -19.359 -11.375 1 89.19 187 SER B O 1
ATOM 3762 N N . GLU B 1 188 ? -22.625 -20.734 -9.539 1 83 188 GLU B N 1
ATOM 3763 C CA . GLU B 1 188 ? -23.734 -20.156 -8.773 1 83 188 GLU B CA 1
ATOM 3764 C C . GLU B 1 188 ? -23.469 -18.688 -8.43 1 83 188 GLU B C 1
ATOM 3766 O O . GLU B 1 188 ? -24.391 -17.906 -8.234 1 83 188 GLU B O 1
ATOM 3771 N N . ARG B 1 189 ? -22.281 -18.359 -8.438 1 81.44 189 ARG B N 1
ATOM 3772 C CA . ARG B 1 189 ? -21.891 -17 -8.133 1 81.44 189 ARG B CA 1
ATOM 3773 C C . ARG B 1 189 ? -21.859 -16.141 -9.398 1 81.44 189 ARG B C 1
ATOM 3775 O O . ARG B 1 189 ? -21.422 -14.984 -9.359 1 81.44 189 ARG B O 1
ATOM 3782 N N . ASN B 1 190 ? -22.219 -16.656 -10.5 1 89 190 ASN B N 1
ATOM 3783 C CA . ASN B 1 190 ? -22.312 -15.984 -11.789 1 89 190 ASN B CA 1
ATOM 3784 C C . ASN B 1 190 ? -20.938 -15.617 -12.336 1 89 190 ASN B C 1
ATOM 3786 O O . ASN B 1 190 ? -20.75 -14.531 -12.883 1 89 190 ASN B O 1
ATOM 3790 N N . GLU B 1 191 ? -19.938 -16.469 -12.031 1 91.06 191 GLU B N 1
ATOM 3791 C CA . GLU B 1 191 ? -18.562 -16.297 -12.508 1 91.06 191 GLU B CA 1
ATOM 3792 C C . GLU B 1 191 ? -18.047 -17.547 -13.211 1 91.06 191 GLU B C 1
ATOM 3794 O O . GLU B 1 191 ? -18.484 -18.656 -12.906 1 91.06 191 GLU B O 1
ATOM 3799 N N . TYR B 1 192 ? -17.25 -17.344 -14.242 1 93.31 192 TYR B N 1
ATOM 3800 C CA . TYR B 1 192 ? -16.484 -18.469 -14.789 1 93.31 192 TYR B CA 1
ATOM 3801 C C . TYR B 1 192 ? -15.281 -18.781 -13.898 1 93.31 192 TYR B C 1
ATOM 3803 O O . TYR B 1 192 ? -14.227 -18.156 -14.016 1 93.31 192 TYR B O 1
ATOM 3811 N N . GLU B 1 193 ? -15.453 -19.812 -13.094 1 93.5 193 GLU B N 1
ATOM 3812 C CA . GLU B 1 193 ? -14.453 -20.156 -12.086 1 93.5 193 GLU B CA 1
ATOM 3813 C C . GLU B 1 193 ? -13.43 -21.141 -12.641 1 93.5 193 GLU B C 1
ATOM 3815 O O . GLU B 1 193 ? -13.797 -22.109 -13.305 1 93.5 193 GLU B O 1
ATOM 3820 N N . ILE B 1 194 ? -12.258 -20.922 -12.32 1 95.31 194 ILE B N 1
ATOM 3821 C CA . ILE B 1 194 ? -11.211 -21.812 -12.789 1 95.31 194 ILE B CA 1
ATOM 3822 C C . ILE B 1 194 ? -11.367 -23.188 -12.141 1 95.31 194 ILE B C 1
ATOM 3824 O O . ILE B 1 194 ? -11.047 -24.203 -12.742 1 95.31 194 ILE B O 1
ATOM 3828 N N . VAL B 1 195 ? -11.938 -23.203 -10.945 1 94.75 195 VAL B N 1
ATOM 3829 C CA . VAL B 1 195 ? -12.133 -24.438 -10.203 1 94.75 195 VAL B CA 1
ATOM 3830 C C . VAL B 1 195 ? -13.047 -25.375 -10.992 1 94.75 195 VAL B C 1
ATOM 3832 O O . VAL B 1 195 ? -12.883 -26.594 -10.953 1 94.75 195 VAL B O 1
ATOM 3835 N N . SER B 1 196 ? -14 -24.812 -11.695 1 95.94 196 SER B N 1
ATOM 3836 C CA . SER B 1 196 ? -14.875 -25.625 -12.531 1 95.94 196 SER B CA 1
ATOM 3837 C C . SER B 1 196 ? -14.094 -26.328 -13.633 1 95.94 196 SER B C 1
ATOM 3839 O O . SER B 1 196 ? -14.328 -27.5 -13.914 1 95.94 196 SER B O 1
ATOM 3841 N N . ALA B 1 197 ? -13.227 -25.625 -14.25 1 97.31 197 ALA B N 1
ATOM 3842 C CA . ALA B 1 197 ? -12.383 -26.219 -15.281 1 97.31 197 ALA B CA 1
ATOM 3843 C C . ALA B 1 197 ? -11.445 -27.266 -14.688 1 97.31 197 ALA B C 1
ATOM 3845 O O . ALA B 1 197 ? -11.25 -28.344 -15.273 1 97.31 197 ALA B O 1
ATOM 3846 N N . ILE B 1 198 ? -10.898 -26.969 -13.539 1 97.69 198 ILE B N 1
ATOM 3847 C CA . ILE B 1 198 ? -9.969 -27.875 -12.867 1 97.69 198 ILE B CA 1
ATOM 3848 C C . ILE B 1 198 ? -10.68 -29.172 -12.516 1 97.69 198 ILE B C 1
ATOM 3850 O O . ILE B 1 198 ? -10.125 -30.25 -12.672 1 97.69 198 ILE B O 1
ATOM 3854 N N . ASN B 1 199 ? -11.898 -29.062 -12.07 1 97.44 199 ASN B N 1
ATOM 3855 C CA . ASN B 1 199 ? -12.648 -30.266 -11.703 1 97.44 199 ASN B CA 1
ATOM 3856 C C . ASN B 1 199 ? -12.922 -31.141 -12.914 1 97.44 199 ASN B C 1
ATOM 3858 O O . ASN B 1 199 ? -12.961 -32.375 -12.789 1 97.44 199 ASN B O 1
ATOM 3862 N N . LEU B 1 200 ? -13.141 -30.531 -14.055 1 97.5 200 LEU B N 1
ATOM 3863 C CA . LEU B 1 200 ? -13.227 -31.312 -15.281 1 97.5 200 LEU B CA 1
ATOM 3864 C C . LEU B 1 200 ? -11.906 -32.031 -15.578 1 97.5 200 LEU B C 1
ATOM 3866 O O . LEU B 1 200 ? -11.898 -33.188 -16 1 97.5 200 LEU B O 1
ATOM 3870 N N . MET B 1 201 ? -10.859 -31.344 -15.391 1 98.12 201 MET B N 1
ATOM 3871 C CA . MET B 1 201 ? -9.531 -31.922 -15.602 1 98.12 201 MET B CA 1
ATOM 3872 C C . MET B 1 201 ? -9.297 -33.094 -14.641 1 98.12 201 MET B C 1
ATOM 3874 O O . MET B 1 201 ? -8.688 -34.094 -15.023 1 98.12 201 MET B O 1
ATOM 3878 N N . VAL B 1 202 ? -9.68 -32.906 -13.398 1 97.19 202 VAL B N 1
ATOM 3879 C CA . VAL B 1 202 ? -9.547 -33.938 -12.391 1 97.19 202 VAL B CA 1
ATOM 3880 C C . VAL B 1 202 ? -10.289 -35.188 -12.852 1 97.19 202 VAL B C 1
ATOM 3882 O O . VAL B 1 202 ? -9.758 -36.312 -12.75 1 97.19 202 VAL B O 1
ATOM 3885 N N . LYS B 1 203 ? -11.5 -35.031 -13.289 1 96.75 203 LYS B N 1
ATOM 3886 C CA . LYS B 1 203 ? -12.297 -36.156 -13.789 1 96.75 203 LYS B CA 1
ATOM 3887 C C . LYS B 1 203 ? -11.555 -36.906 -14.891 1 96.75 203 LYS B C 1
ATOM 3889 O O . LYS B 1 203 ? -11.648 -38.125 -14.977 1 96.75 203 LYS B O 1
ATOM 3894 N N . ASP B 1 204 ? -10.859 -36.188 -15.672 1 97.62 204 ASP B N 1
ATOM 3895 C CA . ASP B 1 204 ? -10.133 -36.75 -16.797 1 97.62 204 ASP B CA 1
ATOM 3896 C C . ASP B 1 204 ? -8.727 -37.188 -16.375 1 97.62 204 ASP B C 1
ATOM 3898 O O . ASP B 1 204 ? -7.906 -37.531 -17.219 1 97.62 204 ASP B O 1
ATOM 3902 N N . LYS B 1 205 ? -8.398 -37.094 -15.133 1 97 205 LYS B N 1
ATOM 3903 C CA . LYS B 1 205 ? -7.105 -37.469 -14.57 1 97 205 LYS B CA 1
ATOM 3904 C C . LYS B 1 205 ? -5.98 -36.625 -15.172 1 97 205 LYS B C 1
ATOM 3906 O O . LYS B 1 205 ? -4.898 -37.156 -15.445 1 97 205 LYS B O 1
ATOM 3911 N N . GLN B 1 206 ? -6.258 -35.344 -15.422 1 97.69 206 GLN B N 1
ATOM 3912 C CA . GLN B 1 206 ? -5.281 -34.406 -16.016 1 97.69 206 GLN B CA 1
ATOM 3913 C C . GLN B 1 206 ? -4.879 -33.344 -15.023 1 97.69 206 GLN B C 1
ATOM 3915 O O . GLN B 1 206 ? -4.227 -32.344 -15.398 1 97.69 206 GLN B O 1
ATOM 3920 N N . PHE B 1 207 ? -5.301 -33.469 -13.812 1 97.81 207 PHE B N 1
ATOM 3921 C CA . PHE B 1 207 ? -4.992 -32.5 -12.758 1 97.81 207 PHE B CA 1
ATOM 3922 C C . PHE B 1 207 ? -4.891 -33.219 -11.406 1 97.81 207 PHE B C 1
ATOM 3924 O O . PHE B 1 207 ? -5.691 -34.094 -11.102 1 97.81 207 PHE B O 1
ATOM 3931 N N . ILE B 1 208 ? -3.904 -32.812 -10.617 1 96 208 ILE B N 1
ATOM 3932 C CA . ILE B 1 208 ? -3.752 -33.469 -9.32 1 96 208 ILE B CA 1
ATOM 3933 C C . ILE B 1 208 ? -3.396 -32.406 -8.266 1 96 208 ILE B C 1
ATOM 3935 O O . ILE B 1 208 ? -2.982 -31.312 -8.594 1 96 208 ILE B O 1
ATOM 3939 N N . ASN B 1 209 ? -3.574 -32.781 -7.027 1 95.56 209 ASN B N 1
ATOM 3940 C CA . ASN B 1 209 ? -3.004 -32.062 -5.875 1 95.56 209 ASN B CA 1
ATOM 3941 C C . ASN B 1 209 ? -1.608 -32.594 -5.543 1 95.56 209 ASN B C 1
ATOM 3943 O O . ASN B 1 209 ? -1.443 -33.781 -5.207 1 95.56 209 ASN B O 1
ATOM 3947 N N . ALA B 1 210 ? -0.606 -31.734 -5.68 1 93.75 210 ALA B N 1
ATOM 3948 C CA . ALA B 1 210 ? 0.779 -32.156 -5.465 1 93.75 210 ALA B CA 1
ATOM 3949 C C . ALA B 1 210 ? 1.099 -32.219 -3.975 1 93.75 210 ALA B C 1
ATOM 3951 O O . ALA B 1 210 ? 2.246 -32.469 -3.592 1 93.75 210 ALA B O 1
ATOM 3952 N N . G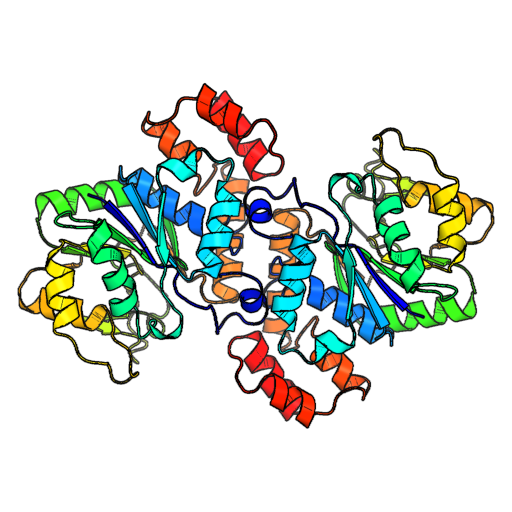LY B 1 211 ? 0.092 -32 -3.16 1 90.19 211 GLY B N 1
ATOM 3953 C CA . GLY B 1 211 ? 0.27 -32.25 -1.739 1 90.19 211 GLY B CA 1
ATOM 3954 C C . GLY B 1 211 ? 0.201 -31 -0.893 1 90.19 211 GLY B C 1
ATOM 3955 O O . GLY B 1 211 ? 0.099 -29.891 -1.424 1 90.19 211 GLY B O 1
ATOM 3956 N N . HIS B 1 212 ? 0.303 -31.281 0.4 1 88.56 212 HIS B N 1
ATOM 3957 C CA . HIS B 1 212 ? 0.248 -30.266 1.432 1 88.56 212 HIS B CA 1
ATOM 3958 C C . HIS B 1 212 ? 1.641 -29.734 1.756 1 88.56 212 HIS B C 1
ATOM 3960 O O . HIS B 1 212 ? 2.537 -30.5 2.105 1 88.56 212 HIS B O 1
ATOM 3966 N N . LYS B 1 213 ? 1.773 -28.484 1.564 1 89.06 213 LYS B N 1
ATOM 3967 C CA . LYS B 1 213 ? 3.068 -27.859 1.823 1 89.06 213 LYS B CA 1
ATOM 3968 C C . LYS B 1 213 ? 3.055 -27.078 3.139 1 89.06 213 LYS B C 1
ATOM 3970 O O . LYS B 1 213 ? 2.676 -25.906 3.174 1 89.06 213 LYS B O 1
ATOM 3975 N N . TYR B 1 214 ? 3.701 -27.641 4.125 1 78.38 214 TYR B N 1
ATOM 3976 C CA . TYR B 1 214 ? 3.668 -27.078 5.465 1 78.38 214 TYR B CA 1
ATOM 3977 C C . TYR B 1 214 ? 4.688 -25.953 5.602 1 78.38 214 TYR B C 1
ATOM 3979 O O . TYR B 1 214 ? 4.516 -25.047 6.422 1 78.38 214 TYR B O 1
ATOM 3987 N N . SER B 1 215 ? 5.652 -25.922 4.719 1 80.94 215 SER B N 1
ATOM 3988 C CA . SER B 1 215 ? 6.73 -24.953 4.852 1 80.94 215 SER B CA 1
ATOM 3989 C C . SER B 1 215 ? 6.48 -23.719 3.982 1 80.94 215 SER B C 1
ATOM 3991 O O . SER B 1 215 ? 7.324 -22.828 3.908 1 80.94 215 SER B O 1
ATOM 3993 N N . LEU B 1 216 ? 5.359 -23.734 3.352 1 89 216 LEU B N 1
ATOM 3994 C CA . LEU B 1 216 ? 4.969 -22.594 2.543 1 89 216 LEU B CA 1
ATOM 3995 C C . LEU B 1 216 ? 3.979 -21.703 3.297 1 89 216 LEU B C 1
ATOM 3997 O O . LEU B 1 216 ? 2.902 -22.172 3.688 1 89 216 LEU B O 1
ATOM 4001 N N . VAL B 1 217 ? 4.438 -20.547 3.502 1 89 217 VAL B N 1
ATOM 4002 C CA . VAL B 1 217 ? 3.529 -19.578 4.109 1 89 217 VAL B CA 1
ATOM 4003 C C . VAL B 1 217 ? 2.744 -18.844 3.023 1 89 217 VAL B C 1
ATOM 4005 O O . VAL B 1 217 ? 3.334 -18.266 2.111 1 89 217 VAL B O 1
ATOM 4008 N N . TRP B 1 218 ? 1.493 -19.016 3.117 1 92.75 218 TRP B N 1
ATOM 4009 C CA . TRP B 1 218 ? 0.586 -18.359 2.172 1 92.75 218 TRP B CA 1
ATOM 4010 C C . TRP B 1 218 ? -0.302 -17.344 2.875 1 92.75 218 TRP B C 1
ATOM 4012 O O . TRP B 1 218 ? -0.814 -17.609 3.967 1 92.75 218 TRP B O 1
ATOM 4022 N N . MET B 1 219 ? -0.402 -16.172 2.248 1 91.19 219 MET B N 1
ATOM 4023 C CA . MET B 1 219 ? -1.302 -15.148 2.766 1 91.19 219 MET B CA 1
ATOM 4024 C C . MET B 1 219 ? -2.107 -14.516 1.637 1 91.19 219 MET B C 1
ATOM 4026 O O . MET B 1 219 ? -1.551 -14.148 0.6 1 91.19 219 MET B O 1
ATOM 4030 N N . ASP B 1 220 ? -3.369 -14.422 1.878 1 88.81 220 ASP B N 1
ATOM 4031 C CA . ASP B 1 220 ? -4.238 -13.664 0.987 1 88.81 220 ASP B CA 1
ATOM 4032 C C . ASP B 1 220 ? -4.102 -12.164 1.232 1 88.81 220 ASP B C 1
ATOM 4034 O O . ASP B 1 220 ? -4.402 -11.68 2.324 1 88.81 220 ASP B O 1
ATOM 4038 N N . THR B 1 221 ? -3.684 -11.422 0.182 1 88 221 THR B N 1
ATOM 4039 C CA . THR B 1 221 ? -3.492 -9.984 0.336 1 88 221 THR B CA 1
ATOM 4040 C C . THR B 1 221 ? -4.629 -9.211 -0.326 1 88 221 THR B C 1
ATOM 4042 O O . THR B 1 221 ? -4.484 -8.031 -0.644 1 88 221 THR B O 1
ATOM 4045 N N . GLY B 1 222 ? -5.668 -9.93 -0.567 1 83.88 222 GLY B N 1
ATOM 4046 C CA . GLY B 1 222 ? -6.859 -9.289 -1.102 1 83.88 222 GLY B CA 1
ATOM 4047 C C . GLY B 1 222 ? -7.738 -8.68 -0.029 1 83.88 222 GLY B C 1
ATOM 4048 O O . GLY B 1 222 ? -8.812 -8.148 -0.327 1 83.88 222 GLY B O 1
ATOM 4049 N N . SER B 1 223 ? -7.34 -8.797 1.19 1 84.31 223 SER B N 1
ATOM 4050 C CA . SER B 1 223 ? -8.016 -8.148 2.309 1 84.31 223 SER B CA 1
ATOM 4051 C C . SER B 1 223 ? -7.062 -7.238 3.076 1 84.31 223 SER B C 1
ATOM 4053 O O . SER B 1 223 ? -5.848 -7.434 3.041 1 84.31 223 SER B O 1
ATOM 4055 N N . MET B 1 224 ? -7.688 -6.305 3.738 1 88.38 224 MET B N 1
ATOM 4056 C CA . MET B 1 224 ? -6.859 -5.332 4.449 1 88.38 224 MET B CA 1
ATOM 4057 C C . MET B 1 224 ? -6.094 -6 5.586 1 88.38 224 MET B C 1
ATOM 4059 O O . MET B 1 224 ? -4.918 -5.703 5.809 1 88.38 224 MET B O 1
ATOM 4063 N N . ASP B 1 225 ? -6.73 -6.895 6.273 1 89.62 225 ASP B N 1
ATOM 4064 C CA . ASP B 1 225 ? -6.059 -7.641 7.332 1 89.62 225 ASP B CA 1
ATOM 4065 C C . ASP B 1 225 ? -4.957 -8.531 6.762 1 89.62 225 ASP B C 1
ATOM 4067 O O . ASP B 1 225 ? -3.873 -8.633 7.344 1 89.62 225 ASP B O 1
ATOM 4071 N N . GLY B 1 226 ? -5.32 -9.141 5.68 1 89.5 226 GLY B N 1
ATOM 4072 C CA . GLY B 1 226 ? -4.324 -9.969 5.023 1 89.5 226 GLY B CA 1
ATOM 4073 C C . GLY B 1 226 ? -3.094 -9.195 4.59 1 89.5 226 GLY B C 1
ATOM 4074 O O . GLY B 1 226 ? -1.965 -9.641 4.797 1 89.5 226 GLY B O 1
ATOM 4075 N N . LEU B 1 227 ? -3.326 -8.078 4.027 1 91.38 227 LEU B N 1
ATOM 4076 C CA . LEU B 1 227 ? -2.238 -7.219 3.568 1 91.38 227 LEU B CA 1
ATOM 4077 C C . LEU B 1 227 ? -1.378 -6.758 4.742 1 91.38 227 LEU B C 1
ATOM 4079 O O . LEU B 1 227 ? -0.148 -6.82 4.676 1 91.38 227 LEU B O 1
ATOM 4083 N N . LYS B 1 228 ? -2.014 -6.297 5.758 1 92.94 228 LYS B N 1
ATOM 4084 C CA . LYS B 1 228 ? -1.312 -5.859 6.957 1 92.94 228 LYS B CA 1
ATOM 4085 C C . LYS B 1 228 ? -0.476 -6.988 7.551 1 92.94 228 LYS B C 1
ATOM 4087 O O . LYS B 1 228 ? 0.696 -6.797 7.879 1 92.94 228 LYS B O 1
ATOM 4092 N N . ASN B 1 229 ? -1.025 -8.164 7.672 1 92.94 229 ASN B N 1
ATOM 4093 C CA . ASN B 1 229 ? -0.331 -9.32 8.234 1 92.94 229 ASN B CA 1
ATOM 4094 C C . ASN B 1 229 ? 0.855 -9.734 7.367 1 92.94 229 ASN B C 1
ATOM 4096 O O . ASN B 1 229 ? 1.914 -10.086 7.883 1 92.94 229 ASN B O 1
ATOM 4100 N N . ALA B 1 230 ? 0.638 -9.688 6.113 1 94.19 230 ALA B N 1
ATOM 4101 C CA . ALA B 1 230 ? 1.718 -10.008 5.184 1 94.19 230 ALA B CA 1
ATOM 4102 C C . ALA B 1 230 ? 2.902 -9.07 5.375 1 94.19 230 ALA B C 1
ATOM 4104 O O . ALA B 1 230 ? 4.051 -9.508 5.453 1 94.19 230 ALA B O 1
ATOM 4105 N N . SER B 1 231 ? 2.623 -7.824 5.438 1 95.06 231 SER B N 1
ATOM 4106 C CA . SER B 1 231 ? 3.672 -6.828 5.637 1 95.06 231 SER B CA 1
ATOM 4107 C C . SER B 1 231 ? 4.406 -7.055 6.953 1 95.06 231 SER B C 1
ATOM 4109 O O . SER B 1 231 ? 5.637 -6.961 7.004 1 95.06 231 SER B O 1
ATOM 4111 N N . THR B 1 232 ? 3.65 -7.348 7.938 1 94.56 232 THR B N 1
ATOM 4112 C CA . THR B 1 232 ? 4.238 -7.609 9.25 1 94.56 232 THR B CA 1
ATOM 4113 C C . THR B 1 232 ? 5.141 -8.836 9.203 1 94.56 232 THR B C 1
ATOM 4115 O O . THR B 1 232 ? 6.242 -8.82 9.75 1 94.56 232 THR B O 1
ATOM 4118 N N . LEU B 1 233 ? 4.684 -9.844 8.531 1 92.25 233 LEU B N 1
ATOM 4119 C CA . LEU B 1 233 ? 5.469 -11.07 8.414 1 92.25 233 LEU B CA 1
ATOM 4120 C C . LEU B 1 233 ? 6.797 -10.805 7.715 1 92.25 233 LEU B C 1
ATOM 4122 O O . LEU B 1 233 ? 7.855 -11.172 8.219 1 92.25 233 LEU B O 1
ATOM 4126 N N . ILE B 1 234 ? 6.746 -10.148 6.598 1 94.56 234 ILE B N 1
ATOM 4127 C CA . ILE B 1 234 ? 7.949 -9.875 5.82 1 94.56 234 ILE B CA 1
ATOM 4128 C C . ILE B 1 234 ? 8.906 -9 6.633 1 94.56 234 ILE B C 1
ATOM 4130 O O . ILE B 1 234 ? 10.109 -9.25 6.664 1 94.56 234 ILE B O 1
ATOM 4134 N N . ALA B 1 235 ? 8.359 -7.969 7.246 1 94.38 235 ALA B N 1
ATOM 4135 C CA . ALA B 1 235 ? 9.172 -7.09 8.086 1 94.38 235 ALA B CA 1
ATOM 4136 C C . ALA B 1 235 ? 9.898 -7.887 9.164 1 94.38 235 ALA B C 1
ATOM 4138 O O . ALA B 1 235 ? 11.102 -7.699 9.383 1 94.38 235 ALA B O 1
ATOM 4139 N N . LEU B 1 236 ? 9.203 -8.766 9.805 1 89.25 236 LEU B N 1
ATOM 4140 C CA . LEU B 1 236 ? 9.773 -9.578 10.883 1 89.25 236 LEU B CA 1
ATOM 4141 C C . LEU B 1 236 ? 10.867 -10.492 10.344 1 89.25 236 LEU B C 1
ATOM 4143 O O . LEU B 1 236 ? 11.953 -10.57 10.93 1 89.25 236 LEU B O 1
ATOM 4147 N N . LEU B 1 237 ? 10.57 -11.141 9.266 1 88.44 237 LEU B N 1
ATOM 4148 C CA . LEU B 1 237 ? 11.539 -12.07 8.688 1 88.44 237 LEU B CA 1
ATOM 4149 C C . LEU B 1 237 ? 12.789 -11.328 8.234 1 88.44 237 LEU B C 1
ATOM 4151 O O . LEU B 1 237 ? 13.914 -11.75 8.539 1 88.44 237 LEU B O 1
ATOM 4155 N N . GLU B 1 238 ? 12.625 -10.242 7.566 1 91.19 238 GLU B N 1
ATOM 4156 C CA . GLU B 1 238 ? 13.766 -9.508 7.027 1 91.19 238 GLU B CA 1
ATOM 4157 C C . GLU B 1 238 ? 14.578 -8.852 8.141 1 91.19 238 GLU B C 1
ATOM 4159 O O . GLU B 1 238 ? 15.805 -8.875 8.125 1 91.19 238 GLU B O 1
ATOM 4164 N N . ASN B 1 239 ? 13.898 -8.266 9.102 1 88.81 239 ASN B N 1
ATOM 4165 C CA . ASN B 1 239 ? 14.594 -7.559 10.18 1 88.81 239 ASN B CA 1
ATOM 4166 C C . ASN B 1 239 ? 15.305 -8.531 11.109 1 88.81 239 ASN B C 1
ATOM 4168 O O . ASN B 1 239 ? 16.344 -8.195 11.688 1 88.81 239 ASN B O 1
ATOM 4172 N N . THR B 1 240 ? 14.812 -9.75 11.25 1 84.06 240 THR B N 1
ATOM 4173 C CA . THR B 1 240 ? 15.398 -10.734 12.148 1 84.06 240 THR B CA 1
ATOM 4174 C C . THR B 1 240 ? 16.547 -11.477 11.477 1 84.06 240 THR B C 1
ATOM 4176 O O . THR B 1 240 ? 17.578 -11.734 12.102 1 84.06 240 THR B O 1
ATOM 4179 N N . THR B 1 241 ? 16.406 -11.75 10.203 1 84.31 241 THR B N 1
ATOM 4180 C CA . THR B 1 241 ? 17.375 -12.633 9.547 1 84.31 241 THR B CA 1
ATOM 4181 C C . THR B 1 241 ? 18.375 -11.82 8.719 1 84.31 241 THR B C 1
ATOM 4183 O O . THR B 1 241 ? 19.422 -12.328 8.336 1 84.31 241 THR B O 1
ATOM 4186 N N . GLY B 1 242 ? 17.906 -10.609 8.352 1 84.75 242 GLY B N 1
ATOM 4187 C CA . GLY B 1 242 ? 18.734 -9.805 7.457 1 84.75 242 GLY B CA 1
ATOM 4188 C C . GLY B 1 242 ? 18.609 -10.227 6.004 1 84.75 242 GLY B C 1
ATOM 4189 O O . GLY B 1 242 ? 19.312 -9.703 5.145 1 84.75 242 GLY B O 1
ATOM 4190 N N . ARG B 1 243 ? 17.719 -11.117 5.711 1 87.56 243 ARG B N 1
ATOM 4191 C CA . ARG B 1 243 ? 17.531 -11.602 4.348 1 87.56 243 ARG B CA 1
ATOM 4192 C C . ARG B 1 243 ? 16.469 -10.781 3.617 1 87.56 243 ARG B C 1
ATOM 4194 O O . ARG B 1 243 ? 15.508 -10.32 4.23 1 87.56 243 ARG B O 1
ATOM 4201 N N . ILE B 1 244 ? 16.75 -10.656 2.326 1 92.81 244 ILE B N 1
ATOM 4202 C CA . ILE B 1 244 ? 15.727 -10.023 1.491 1 92.81 244 ILE B CA 1
ATOM 4203 C C . ILE B 1 244 ? 14.758 -11.078 0.962 1 92.81 244 ILE B C 1
ATOM 4205 O O . ILE B 1 244 ? 15.18 -12.055 0.336 1 92.81 244 ILE B O 1
ATOM 4209 N N . ILE B 1 245 ? 13.516 -10.867 1.2 1 92.62 245 ILE B N 1
ATOM 4210 C CA . ILE B 1 245 ? 12.508 -11.82 0.751 1 92.62 245 ILE B CA 1
ATOM 4211 C C . ILE B 1 245 ? 11.742 -11.234 -0.433 1 92.62 245 ILE B C 1
ATOM 4213 O O . ILE B 1 245 ? 11.273 -10.094 -0.379 1 92.62 245 ILE B O 1
ATOM 4217 N N . GLY B 1 246 ? 11.625 -11.977 -1.521 1 93.94 246 GLY B N 1
ATOM 4218 C CA . GLY B 1 246 ? 10.781 -11.578 -2.637 1 93.94 246 GLY B CA 1
ATOM 4219 C C . GLY B 1 246 ? 11.461 -10.594 -3.572 1 93.94 246 GLY B C 1
ATOM 4220 O O . GLY B 1 246 ? 10.836 -9.625 -4.023 1 93.94 246 GLY B O 1
ATOM 4221 N N . SER B 1 247 ? 12.734 -10.805 -3.893 1 94.75 247 SER B N 1
ATOM 4222 C CA . SER B 1 247 ? 13.461 -9.922 -4.801 1 94.75 247 SER B CA 1
ATOM 4223 C C . SER B 1 247 ? 13.719 -10.594 -6.145 1 94.75 247 SER B C 1
ATOM 4225 O O . SER B 1 247 ? 14.586 -11.461 -6.254 1 94.75 247 SER B O 1
ATOM 4227 N N . PRO B 1 248 ? 13 -10.109 -7.16 1 95.12 248 PRO B N 1
ATOM 4228 C CA . PRO B 1 248 ? 13.266 -10.688 -8.484 1 95.12 248 PRO B CA 1
ATOM 4229 C C . PRO B 1 248 ? 14.711 -10.484 -8.938 1 95.12 248 PRO B C 1
ATOM 4231 O O . PRO B 1 248 ? 15.281 -11.359 -9.602 1 95.12 248 PRO B O 1
ATOM 4234 N N . TYR B 1 249 ? 15.312 -9.391 -8.531 1 95.19 249 TYR B N 1
ATOM 4235 C CA . TYR B 1 249 ? 16.688 -9.109 -8.914 1 95.19 249 TYR B CA 1
ATOM 4236 C C . TYR B 1 249 ? 17.641 -10.156 -8.336 1 95.19 249 TYR B C 1
ATOM 4238 O O . TYR B 1 249 ? 18.516 -10.664 -9.039 1 95.19 249 TYR B O 1
ATOM 4246 N N . LEU B 1 250 ? 17.438 -10.484 -7.141 1 94.5 250 LEU B N 1
ATOM 4247 C CA . LEU B 1 250 ? 18.312 -11.445 -6.484 1 94.5 250 LEU B CA 1
ATOM 4248 C C . LEU B 1 250 ? 18.125 -12.844 -7.078 1 94.5 250 LEU B C 1
ATOM 4250 O O . LEU B 1 250 ? 19.094 -13.602 -7.203 1 94.5 250 LEU B O 1
ATOM 4254 N N . GLU B 1 251 ? 16.906 -13.148 -7.375 1 93.38 251 GLU B N 1
ATOM 4255 C CA . GLU B 1 251 ? 16.656 -14.461 -7.965 1 93.38 251 GLU B CA 1
ATOM 4256 C C . GLU B 1 251 ? 17.281 -14.57 -9.352 1 93.38 251 GLU B C 1
ATOM 4258 O O . GLU B 1 251 ? 17.812 -15.617 -9.719 1 93.38 251 GLU B O 1
ATOM 4263 N N . LEU B 1 252 ? 17.172 -13.5 -10.109 1 95.69 252 LEU B N 1
ATOM 4264 C CA . LEU B 1 252 ? 17.797 -13.484 -11.43 1 95.69 252 LEU B CA 1
ATOM 4265 C C . LEU B 1 252 ? 19.312 -13.602 -11.312 1 95.69 252 LEU B C 1
ATOM 4267 O O . LEU B 1 252 ? 19.953 -14.281 -12.117 1 95.69 252 LEU B O 1
ATOM 4271 N N . LEU B 1 253 ? 19.828 -12.945 -10.352 1 95.19 253 LEU B N 1
ATOM 4272 C CA . LEU B 1 253 ? 21.266 -13.031 -10.086 1 95.19 253 LEU B CA 1
ATOM 4273 C C . LEU B 1 253 ? 21.656 -14.445 -9.695 1 95.19 253 LEU B C 1
ATOM 4275 O O . LEU B 1 253 ? 22.641 -14.984 -10.219 1 95.19 253 LEU B O 1
ATOM 4279 N N . LYS B 1 254 ? 20.938 -15.016 -8.812 1 92.19 254 LYS B N 1
ATOM 4280 C CA . LYS B 1 254 ? 21.203 -16.359 -8.336 1 92.19 254 LYS B CA 1
ATOM 4281 C C . LYS B 1 254 ? 21.188 -17.375 -9.477 1 92.19 254 LYS B C 1
ATOM 4283 O O . LYS B 1 254 ? 21.969 -18.328 -9.484 1 92.19 254 LYS B O 1
ATOM 4288 N N . ARG B 1 255 ? 20.406 -17.141 -10.477 1 92.94 255 ARG B N 1
ATOM 4289 C CA . ARG B 1 255 ? 20.234 -18.078 -11.586 1 92.94 255 ARG B CA 1
ATOM 4290 C C . ARG B 1 255 ? 21.219 -17.766 -12.711 1 92.94 255 ARG B C 1
ATOM 4292 O O . ARG B 1 255 ? 21.219 -18.453 -13.734 1 92.94 255 ARG B O 1
ATOM 4299 N N . GLY B 1 256 ? 21.938 -16.688 -12.523 1 94.44 256 GLY B N 1
ATOM 4300 C CA . GLY B 1 256 ? 22.953 -16.328 -13.5 1 94.44 256 GLY B CA 1
ATOM 4301 C C . GLY B 1 256 ? 22.375 -15.641 -14.727 1 94.44 256 GLY B C 1
ATOM 4302 O O . GLY B 1 256 ? 23.031 -15.586 -15.773 1 94.44 256 GLY B O 1
ATOM 4303 N N . ILE B 1 257 ? 21.203 -15.188 -14.625 1 94.81 257 ILE B N 1
ATOM 4304 C CA . ILE B 1 257 ? 20.547 -14.523 -15.742 1 94.81 257 ILE B CA 1
ATOM 4305 C C . ILE B 1 257 ? 21.016 -13.07 -15.828 1 94.81 257 ILE B C 1
ATOM 4307 O O . ILE B 1 257 ? 21.203 -12.539 -16.922 1 94.81 257 ILE B O 1
ATOM 4311 N N . LEU B 1 258 ? 21.109 -12.414 -14.641 1 95 258 LEU B N 1
ATOM 4312 C CA . LEU B 1 258 ? 21.688 -11.086 -14.547 1 95 258 LEU B CA 1
ATOM 4313 C C . LEU B 1 258 ? 23.047 -11.133 -13.852 1 95 258 LEU B C 1
ATOM 4315 O O . LEU B 1 258 ? 23.25 -11.953 -12.953 1 95 258 LEU B O 1
ATOM 4319 N N . SER B 1 259 ? 23.891 -10.258 -14.289 1 96 259 SER B N 1
ATOM 4320 C CA . SER B 1 259 ? 25.172 -10.109 -13.617 1 96 259 SER B CA 1
ATOM 4321 C C . SER B 1 259 ? 25.078 -9.125 -12.461 1 96 259 SER B C 1
ATOM 4323 O O . SER B 1 259 ? 24.141 -8.328 -12.383 1 96 259 SER B O 1
ATOM 4325 N N . LYS B 1 260 ? 26.078 -9.297 -11.641 1 96.31 260 LYS B N 1
ATOM 4326 C CA . LYS B 1 260 ? 26.188 -8.344 -10.539 1 96.31 260 LYS B CA 1
ATOM 4327 C C . LYS B 1 260 ? 26.203 -6.906 -11.055 1 96.31 260 LYS B C 1
ATOM 4329 O O . LYS B 1 260 ? 25.516 -6.039 -10.539 1 96.31 260 LYS B O 1
ATOM 4334 N N . LYS B 1 261 ? 26.969 -6.703 -12.055 1 96.19 261 LYS B N 1
ATOM 4335 C CA . LYS B 1 261 ? 27.109 -5.367 -12.625 1 96.19 261 LYS B CA 1
ATOM 4336 C C . LYS B 1 261 ? 25.797 -4.848 -13.18 1 96.19 261 LYS B C 1
ATOM 4338 O O . LYS B 1 261 ? 25.438 -3.684 -12.977 1 96.19 261 LYS B O 1
ATOM 4343 N N . GLU B 1 262 ? 25.109 -5.727 -13.836 1 95.19 262 GLU B N 1
ATOM 4344 C CA . GLU B 1 262 ? 23.828 -5.336 -14.414 1 95.19 262 GLU B CA 1
ATOM 4345 C C . GLU B 1 262 ? 22.844 -4.898 -13.336 1 95.19 262 GLU B C 1
ATOM 4347 O O . GLU B 1 262 ? 22.156 -3.889 -13.484 1 95.19 262 GLU B O 1
ATOM 4352 N N . VAL B 1 263 ? 22.828 -5.656 -12.25 1 94.94 263 VAL B N 1
ATOM 4353 C CA . VAL B 1 263 ? 21.891 -5.348 -11.164 1 94.94 263 VAL B CA 1
ATOM 4354 C C . VAL B 1 263 ? 22.297 -4.031 -10.5 1 94.94 263 VAL B C 1
ATOM 4356 O O . VAL B 1 263 ? 21.469 -3.135 -10.336 1 94.94 263 VAL B O 1
ATOM 4359 N N . LEU B 1 264 ? 23.531 -3.863 -10.164 1 95.75 264 LEU B N 1
ATOM 4360 C CA . LEU B 1 264 ? 24.016 -2.674 -9.461 1 95.75 264 LEU B CA 1
ATOM 4361 C C . LEU B 1 264 ? 23.812 -1.429 -10.32 1 95.75 264 LEU B C 1
ATOM 4363 O O . LEU B 1 264 ? 23.406 -0.38 -9.82 1 95.75 264 LEU B O 1
ATOM 4367 N N . ASP B 1 265 ? 24.047 -1.562 -11.641 1 94.38 265 ASP B N 1
ATOM 4368 C CA . ASP B 1 265 ? 23.859 -0.433 -12.547 1 94.38 265 ASP B CA 1
ATOM 4369 C C . ASP B 1 265 ? 22.391 -0.007 -12.578 1 94.38 265 ASP B C 1
ATOM 4371 O O . ASP B 1 265 ? 22.094 1.183 -12.695 1 94.38 265 ASP B O 1
ATOM 4375 N N . ASN B 1 266 ? 21.562 -0.966 -12.484 1 92.19 266 ASN B N 1
ATOM 4376 C CA . ASN B 1 266 ? 20.141 -0.707 -12.578 1 92.19 266 ASN B CA 1
ATOM 4377 C C . ASN B 1 266 ? 19.609 -0.017 -11.32 1 92.19 266 ASN B C 1
ATOM 4379 O O . ASN B 1 266 ? 18.641 0.751 -11.391 1 92.19 266 ASN B O 1
ATOM 4383 N N . ILE B 1 267 ? 20.281 -0.253 -10.141 1 90.94 267 ILE B N 1
ATOM 4384 C CA . ILE B 1 267 ? 19.672 0.219 -8.906 1 90.94 267 ILE B CA 1
ATOM 4385 C C . ILE B 1 267 ? 20.531 1.311 -8.281 1 90.94 267 ILE B C 1
ATOM 4387 O O . ILE B 1 267 ? 20.219 1.84 -7.219 1 90.94 267 ILE B O 1
ATOM 4391 N N . GLU B 1 268 ? 21.531 1.703 -8.938 1 90.5 268 GLU B N 1
ATOM 4392 C CA . GLU B 1 268 ? 22.516 2.645 -8.391 1 90.5 268 GLU B CA 1
ATOM 4393 C C . GLU B 1 268 ? 21.844 3.963 -8 1 90.5 268 GLU B C 1
ATOM 4395 O O . GLU B 1 268 ? 22.156 4.535 -6.953 1 90.5 268 GLU B O 1
ATOM 4400 N N . HIS B 1 269 ? 20.938 4.367 -8.773 1 87.56 269 HIS B N 1
ATOM 4401 C CA . HIS B 1 269 ? 20.312 5.672 -8.562 1 87.56 269 HIS B CA 1
ATOM 4402 C C . HIS B 1 269 ? 19.094 5.566 -7.664 1 87.56 269 HIS B C 1
ATOM 4404 O O . HIS B 1 269 ? 18.469 6.578 -7.34 1 87.56 269 HIS B O 1
ATOM 4410 N N . ARG B 1 270 ? 18.812 4.383 -7.281 1 87.81 270 ARG B N 1
ATOM 4411 C CA . ARG B 1 270 ? 17.625 4.156 -6.469 1 87.81 270 ARG B CA 1
ATOM 4412 C C . ARG B 1 270 ? 17.953 4.219 -4.98 1 87.81 270 ARG B C 1
ATOM 4414 O O . ARG B 1 270 ? 19.078 3.932 -4.578 1 87.81 270 ARG B O 1
ATOM 4421 N N . SER B 1 271 ? 16.969 4.695 -4.199 1 86.44 271 SER B N 1
ATOM 4422 C CA . SER B 1 271 ? 17.141 4.801 -2.754 1 86.44 271 SER B CA 1
ATOM 4423 C C . SER B 1 271 ? 15.961 4.168 -2.014 1 86.44 271 SER B C 1
ATOM 4425 O O . SER B 1 271 ? 14.945 3.832 -2.625 1 86.44 271 SER B O 1
ATOM 4427 N N . GLY B 1 272 ? 16.312 3.889 -0.706 1 85.56 272 GLY B N 1
ATOM 4428 C CA . GLY B 1 272 ? 15.289 3.262 0.124 1 85.56 272 GLY B CA 1
ATOM 4429 C C . GLY B 1 272 ? 15.758 1.963 0.755 1 85.56 272 GLY B C 1
ATOM 4430 O O . GLY B 1 272 ? 16.812 1.442 0.409 1 85.56 272 GLY B O 1
ATOM 4431 N N . GLN B 1 273 ? 14.852 1.545 1.583 1 87.25 273 GLN B N 1
ATOM 4432 C CA . GLN B 1 273 ? 15.195 0.372 2.381 1 87.25 273 GLN B CA 1
ATOM 4433 C C . GLN B 1 273 ? 15.523 -0.822 1.492 1 87.25 273 GLN B C 1
ATOM 4435 O O . GLN B 1 273 ? 16.562 -1.471 1.675 1 87.25 273 GLN B O 1
ATOM 4440 N N . TYR B 1 274 ? 14.727 -1.147 0.526 1 91.56 274 TYR B N 1
ATOM 4441 C CA . TYR B 1 274 ? 14.953 -2.281 -0.362 1 91.56 274 TYR B CA 1
ATOM 4442 C C . TYR B 1 274 ? 16.188 -2.057 -1.23 1 91.56 274 TYR B C 1
ATOM 4444 O O . TYR B 1 274 ? 17.016 -2.957 -1.389 1 91.56 274 TYR B O 1
ATOM 4452 N N . ALA B 1 275 ? 16.281 -0.875 -1.803 1 91.88 275 ALA B N 1
ATOM 4453 C CA . ALA B 1 275 ? 17.406 -0.563 -2.682 1 91.88 275 ALA B CA 1
ATOM 4454 C C . ALA B 1 275 ? 18.734 -0.722 -1.948 1 91.88 275 ALA B C 1
ATOM 4456 O O . ALA B 1 275 ? 19.672 -1.321 -2.477 1 91.88 275 ALA B O 1
ATOM 4457 N N . GLU B 1 276 ? 18.766 -0.177 -0.773 1 92.75 276 GLU B N 1
ATOM 4458 C CA . GLU B 1 276 ? 20 -0.231 0.009 1 92.75 276 GLU B CA 1
ATOM 4459 C C . GLU B 1 276 ? 20.344 -1.665 0.402 1 92.75 276 GLU B C 1
ATOM 4461 O O . GLU B 1 276 ? 21.5 -2.074 0.328 1 92.75 276 GLU B O 1
ATOM 4466 N N . ALA B 1 277 ? 19.328 -2.363 0.817 1 92.62 277 ALA B N 1
ATOM 4467 C CA . ALA B 1 277 ? 19.547 -3.768 1.161 1 92.62 277 ALA B CA 1
ATOM 4468 C C . ALA B 1 277 ? 20.016 -4.559 -0.051 1 92.62 277 ALA B C 1
ATOM 4470 O O . ALA B 1 277 ? 20.922 -5.402 0.063 1 92.62 277 ALA B O 1
ATOM 4471 N N . LEU B 1 278 ? 19.406 -4.305 -1.181 1 94.44 278 LEU B N 1
ATOM 4472 C CA . LEU B 1 278 ? 19.734 -5 -2.418 1 94.44 278 LEU B CA 1
ATOM 4473 C C . LEU B 1 278 ? 21.172 -4.695 -2.838 1 94.44 278 LEU B C 1
ATOM 4475 O O . LEU B 1 278 ? 21.922 -5.605 -3.199 1 94.44 278 LEU B O 1
ATOM 4479 N N . LYS B 1 279 ? 21.531 -3.418 -2.795 1 95.56 279 LYS B N 1
ATOM 4480 C CA . LYS B 1 279 ? 22.891 -3.021 -3.123 1 95.56 279 LYS B CA 1
ATOM 4481 C C . LYS B 1 279 ? 23.906 -3.746 -2.238 1 95.56 279 LYS B C 1
ATOM 4483 O O . LYS B 1 279 ? 24.906 -4.262 -2.729 1 95.56 279 LYS B O 1
ATOM 4488 N N . LYS B 1 280 ? 23.594 -3.756 -0.993 1 94.38 280 LYS B N 1
ATOM 4489 C CA . LYS B 1 280 ? 24.484 -4.414 -0.035 1 94.38 280 LYS B CA 1
ATOM 4490 C C . LYS B 1 280 ? 24.578 -5.91 -0.321 1 94.38 280 LYS B C 1
ATOM 4492 O O . LYS B 1 280 ? 25.688 -6.465 -0.353 1 94.38 280 LYS B O 1
ATOM 4497 N N . GLU B 1 281 ? 23.453 -6.562 -0.538 1 93.44 281 GLU B N 1
ATOM 4498 C CA . GLU B 1 281 ? 23.422 -8.008 -0.771 1 93.44 281 GLU B CA 1
ATOM 4499 C C . GLU B 1 281 ? 24.156 -8.375 -2.053 1 93.44 281 GLU B C 1
ATOM 4501 O O . GLU B 1 281 ? 24.922 -9.344 -2.08 1 93.44 281 GLU B O 1
ATOM 4506 N N . VAL B 1 282 ? 23.969 -7.625 -3.098 1 94.88 282 VAL B N 1
ATOM 4507 C CA . VAL B 1 282 ? 24.578 -7.918 -4.391 1 94.88 282 VAL B CA 1
ATOM 4508 C C . VAL B 1 282 ? 26.078 -7.672 -4.324 1 94.88 282 VAL B C 1
ATOM 4510 O O . VAL B 1 282 ? 26.859 -8.438 -4.891 1 94.88 282 VAL B O 1
ATOM 4513 N N . SER B 1 283 ? 26.438 -6.664 -3.584 1 93.19 283 SER B N 1
ATOM 4514 C CA . SER B 1 283 ? 27.859 -6.336 -3.471 1 93.19 283 SER B CA 1
ATOM 4515 C C . SER B 1 283 ? 28.609 -7.398 -2.676 1 93.19 283 SER B C 1
ATOM 4517 O O . SER B 1 283 ? 29.797 -7.625 -2.902 1 93.19 283 SER B O 1
ATOM 4519 N N . GLN B 1 284 ? 27.969 -8.008 -1.765 1 88.88 284 GLN B N 1
ATOM 4520 C CA . GLN B 1 284 ? 28.578 -9.008 -0.899 1 88.88 284 GLN B CA 1
ATOM 4521 C C . GLN B 1 284 ? 28.688 -10.359 -1.603 1 88.88 284 GLN B C 1
ATOM 4523 O O . GLN B 1 284 ? 29.453 -11.227 -1.187 1 88.88 284 GLN B O 1
ATOM 4528 N N . GLN B 1 285 ? 27.906 -10.594 -2.57 1 81 285 GLN B N 1
ATOM 4529 C CA . GLN B 1 285 ? 27.969 -11.852 -3.312 1 81 285 GLN B CA 1
ATOM 4530 C C . GLN B 1 285 ? 29.141 -11.844 -4.297 1 81 285 GLN B C 1
ATOM 4532 O O . GLN B 1 285 ? 29.828 -12.852 -4.457 1 81 285 GLN B O 1
#

InterPro domains:
  IPR005835 Nucleotidyl transferase domain [PF00483] (2-232)
  IPR005907 Glucose-1-phosphate thymidylyltransferase, short form [PTHR43532] (1-269)
  IPR029044 Nucleotide-diphospho-sugar transferases [G3DSA:3.90.550.10] (1-285)
  IPR029044 Nucleotide-diphospho-sugar transferases [SSF53448] (1-247)

Solvent-accessible surface area (backbone atoms only — not comparable to full-atom values): 29352 Å² total; per-residue (Å²): 104,33,30,38,33,47,43,60,59,68,33,56,45,42,28,58,42,27,51,48,42,49,56,40,54,40,63,43,40,56,36,26,31,46,36,33,51,48,16,50,38,36,56,49,70,27,56,55,30,35,39,33,16,27,61,67,45,47,52,33,46,50,46,47,28,63,78,37,84,61,42,83,35,54,42,80,39,74,42,55,73,90,59,61,46,32,60,31,46,52,56,52,69,44,42,77,80,49,53,83,40,35,32,40,35,36,41,29,47,42,45,71,44,58,78,77,74,42,62,54,42,52,49,49,51,48,35,68,70,68,69,38,20,34,33,44,29,29,79,43,88,60,20,36,87,30,33,24,65,60,86,87,34,58,38,75,48,41,86,57,68,82,41,34,43,20,43,56,63,44,37,36,38,47,44,63,54,57,63,38,48,72,68,53,66,62,44,98,82,69,24,31,46,46,54,58,22,47,39,54,30,32,76,68,69,43,39,46,74,76,43,77,37,85,64,42,47,72,41,56,44,70,37,49,68,33,30,50,49,47,16,50,49,51,46,52,52,27,72,72,70,68,49,84,80,49,46,42,67,57,38,33,38,76,71,64,76,40,49,65,65,58,52,48,66,60,43,64,86,51,34,26,70,43,38,50,50,47,50,54,54,56,69,71,104,104,34,29,37,33,47,43,60,60,64,33,57,46,42,28,58,40,28,52,49,42,47,54,40,55,38,63,42,40,57,37,25,32,47,37,35,50,47,16,49,37,36,57,49,71,29,56,54,31,34,40,32,16,28,62,69,46,47,52,35,47,48,45,46,27,63,78,37,84,62,41,82,35,54,43,81,40,74,41,55,73,88,60,61,45,32,60,31,47,51,54,54,68,44,42,78,80,48,53,82,38,35,32,40,36,36,44,29,48,38,46,71,45,57,77,76,75,42,63,54,41,50,49,52,52,49,34,67,70,68,70,38,20,33,32,45,28,28,78,43,87,60,21,35,88,30,31,24,66,61,84,87,35,58,38,74,49,41,86,57,68,82,42,34,44,20,43,76,49,47,38,36,37,46,45,64,54,57,63,38,48,70,68,55,66,63,44,98,82,68,23,31,46,45,54,59,22,48,39,54,31,32,75,67,69,44,38,46,74,76,44,76,39,83,64,44,48,72,42,56,44,68,38,49,67,33,31,49,49,46,17,51,50,51,46,50,51,27,72,72,70,70,47,84,80,50,45,42,67,57,39,33,37,74,70,64,76,40,50,66,65,58,52,48,66,62,43,64,88,51,35,27,69,44,37,52,51,47,51,52,55,56,71,71,103

Organism: Lactobacillus delbrueckii subsp. bulgaricus (strain ATCC 11842 / DSM 20081 / BCRC 10696 / JCM 1002 / NBRC 13953 / NCIMB 11778 / NCTC 12712 / WDCM 00102 / Lb 14) (NCBI:txid390333)